Protein AF-0000000078757598 (afdb_homodimer)

Structure (mmCIF, N/CA/C/O backbone):
data_AF-0000000078757598-model_v1
#
loop_
_entity.id
_entity.type
_entity.pdbx_description
1 polymer Metallo-beta-lactamase
#
loop_
_atom_site.group_PDB
_atom_site.id
_atom_site.type_symbol
_atom_site.label_atom_id
_atom_site.label_alt_id
_atom_site.label_comp_id
_atom_site.label_asym_id
_atom_site.label_entity_id
_atom_site.label_seq_id
_atom_site.pdbx_PDB_ins_code
_atom_site.Cartn_x
_atom_site.Cartn_y
_atom_site.Cartn_z
_atom_site.occupancy
_atom_site.B_iso_or_equiv
_atom_site.auth_seq_id
_atom_site.auth_comp_id
_atom_site.auth_asym_id
_atom_site.auth_atom_id
_atom_site.pdbx_PDB_model_num
ATOM 1 N N . MET A 1 1 ? -1.601 -1.605 -14.008 1 91.5 1 MET A N 1
ATOM 2 C CA . MET A 1 1 ? -1.717 -3.043 -14.242 1 91.5 1 MET A CA 1
ATOM 3 C C . MET A 1 1 ? -1.774 -3.352 -15.734 1 91.5 1 MET A C 1
ATOM 5 O O . MET A 1 1 ? -2.324 -2.57 -16.516 1 91.5 1 MET A O 1
ATOM 9 N N . ILE A 1 2 ? -1.164 -4.434 -16.188 1 94.38 2 ILE A N 1
ATOM 10 C CA . ILE A 1 2 ? -1.172 -4.938 -17.547 1 94.38 2 ILE A CA 1
ATOM 11 C C . ILE A 1 2 ? -2.131 -6.121 -17.656 1 94.38 2 ILE A C 1
ATOM 13 O O . ILE A 1 2 ? -2.131 -7.008 -16.812 1 94.38 2 ILE A O 1
ATOM 17 N N . ASP A 1 3 ? -2.949 -6.062 -18.672 1 96.5 3 ASP A N 1
ATOM 18 C CA . ASP A 1 3 ? -3.893 -7.152 -18.891 1 96.5 3 ASP A CA 1
ATOM 19 C C . ASP A 1 3 ? -3.295 -8.211 -19.812 1 96.5 3 ASP A C 1
ATOM 21 O O . ASP A 1 3 ? -2.73 -7.887 -20.859 1 96.5 3 ASP A O 1
ATOM 25 N N . PHE A 1 4 ? -3.346 -9.398 -19.438 1 97.94 4 PHE A N 1
ATOM 26 C CA . PHE A 1 4 ? -2.963 -10.555 -20.234 1 97.94 4 PHE A CA 1
ATOM 27 C C . PHE A 1 4 ? -4.145 -11.5 -20.422 1 97.94 4 PHE A C 1
ATOM 29 O O . PHE A 1 4 ? -4.895 -11.758 -19.484 1 97.94 4 PHE A O 1
ATOM 36 N N . ARG A 1 5 ? -4.289 -12 -21.656 1 98 5 ARG A N 1
ATOM 37 C CA . ARG A 1 5 ? -5.359 -12.953 -21.938 1 98 5 ARG A CA 1
ATOM 38 C C . ARG A 1 5 ? -4.867 -14.07 -22.844 1 98 5 ARG A C 1
ATOM 40 O O . ARG A 1 5 ? -4.109 -13.828 -23.781 1 98 5 ARG A O 1
ATOM 47 N N . HIS A 1 6 ? -5.191 -15.242 -22.531 1 98.06 6 HIS A N 1
ATOM 48 C CA . HIS A 1 6 ? -5.012 -16.438 -23.344 1 98.06 6 HIS A CA 1
ATOM 49 C C . HIS A 1 6 ? -6.07 -17.484 -23.031 1 98.06 6 HIS A C 1
ATOM 51 O O . HIS A 1 6 ? -6.137 -17.984 -21.906 1 98.06 6 HIS A O 1
ATOM 57 N N . LYS A 1 7 ? -6.93 -17.781 -24 1 95.69 7 LYS A N 1
ATOM 58 C CA . LYS A 1 7 ? -8.062 -18.672 -23.781 1 95.69 7 LYS A CA 1
ATOM 59 C C . LYS A 1 7 ? -8.938 -18.188 -22.625 1 95.69 7 LYS A C 1
ATOM 61 O O . LYS A 1 7 ? -9.422 -17.062 -22.641 1 95.69 7 LYS A O 1
ATOM 66 N N . ASP A 1 8 ? -9.18 -18.953 -21.641 1 91.69 8 ASP A N 1
ATOM 67 C CA . ASP A 1 8 ? -10.078 -18.609 -20.547 1 91.69 8 ASP A CA 1
ATOM 68 C C . ASP A 1 8 ? -9.312 -18.016 -19.359 1 91.69 8 ASP A C 1
ATOM 70 O O . ASP A 1 8 ? -9.875 -17.812 -18.281 1 91.69 8 ASP A O 1
ATOM 74 N N . ILE A 1 9 ? -8.062 -17.719 -19.641 1 96.88 9 ILE A N 1
ATOM 75 C CA . ILE A 1 9 ? -7.223 -17.172 -18.578 1 96.88 9 ILE A CA 1
ATOM 76 C C . ILE A 1 9 ? -7.039 -15.672 -18.797 1 96.88 9 ILE A C 1
ATOM 78 O O . ILE A 1 9 ? -6.531 -15.242 -19.828 1 96.88 9 ILE A O 1
ATOM 82 N N . ALA A 1 10 ? -7.602 -14.906 -17.969 1 97.81 10 ALA A N 1
ATOM 83 C CA . ALA A 1 10 ? -7.414 -13.453 -17.938 1 97.81 10 ALA A CA 1
ATOM 84 C C . ALA A 1 10 ? -6.754 -13.016 -16.641 1 97.81 10 ALA A C 1
ATOM 86 O O . ALA A 1 10 ? -7.199 -13.391 -15.547 1 97.81 10 ALA A O 1
ATOM 87 N N . VAL A 1 11 ? -5.684 -12.25 -16.766 1 98.31 11 VAL A N 1
ATOM 88 C CA . VAL A 1 11 ? -4.93 -11.828 -15.586 1 98.31 11 VAL A CA 1
ATOM 89 C C . VAL A 1 11 ? -4.688 -10.32 -15.641 1 98.31 11 VAL A C 1
ATOM 91 O O . VAL A 1 11 ? -4.23 -9.797 -16.656 1 98.31 11 VAL A O 1
ATOM 94 N N . ASN A 1 12 ? -5.09 -9.555 -14.617 1 98.31 12 ASN A N 1
ATOM 95 C CA . ASN A 1 12 ? -4.598 -8.203 -14.375 1 98.31 12 ASN A CA 1
ATOM 96 C C . ASN A 1 12 ? -3.332 -8.211 -13.523 1 98.31 12 ASN A C 1
ATOM 98 O O . ASN A 1 12 ? -3.375 -8.562 -12.344 1 98.31 12 ASN A O 1
ATOM 102 N N . ALA A 1 13 ? -2.266 -7.785 -14.172 1 97.88 13 ALA A N 1
ATOM 103 C CA . ALA A 1 13 ? -0.992 -8.125 -13.539 1 97.88 13 ALA A CA 1
ATOM 104 C C . ALA A 1 13 ? -0.125 -6.883 -13.352 1 97.88 13 ALA A C 1
ATOM 106 O O . ALA A 1 13 ? -0.126 -5.984 -14.195 1 97.88 13 ALA A O 1
ATOM 107 N N . ILE A 1 14 ? 0.548 -6.805 -12.234 1 97.31 14 ILE A N 1
ATOM 108 C CA . ILE A 1 14 ? 1.694 -5.934 -12 1 97.31 14 ILE A CA 1
ATOM 109 C C . ILE A 1 14 ? 2.869 -6.754 -11.477 1 97.31 14 ILE A C 1
ATOM 111 O O . ILE A 1 14 ? 2.742 -7.465 -10.477 1 97.31 14 ILE A O 1
ATOM 115 N N . GLY A 1 15 ? 3.961 -6.781 -12.156 1 97.38 15 GLY A N 1
ATOM 116 C CA . GLY A 1 15 ? 5.16 -7.516 -11.789 1 97.38 15 GLY A CA 1
ATOM 117 C C . GLY A 1 15 ? 6.438 -6.727 -12.023 1 97.38 15 GLY A C 1
ATOM 118 O O . GLY A 1 15 ? 7.164 -6.98 -12.984 1 97.38 15 GLY A O 1
ATOM 119 N N . ARG A 1 16 ? 6.707 -5.793 -11.164 1 95.69 16 ARG A N 1
ATOM 120 C CA . ARG A 1 16 ? 7.918 -4.977 -11.195 1 95.69 16 ARG A CA 1
ATOM 121 C C . ARG A 1 16 ? 8.898 -5.406 -10.109 1 95.69 16 ARG A C 1
ATOM 123 O O . ARG A 1 16 ? 8.609 -5.262 -8.914 1 95.69 16 ARG A O 1
ATOM 130 N N . GLY A 1 17 ? 10.031 -5.84 -10.562 1 96.25 17 GLY A N 1
ATOM 131 C CA . GLY A 1 17 ? 11 -6.375 -9.625 1 96.25 17 GLY A CA 1
ATOM 132 C C . GLY A 1 17 ? 11.359 -5.406 -8.516 1 96.25 17 GLY A C 1
ATOM 133 O O . GLY A 1 17 ? 11.773 -4.273 -8.781 1 96.25 17 GLY A O 1
ATOM 134 N N . GLY A 1 18 ? 11.195 -5.824 -7.309 1 95.38 18 GLY A N 1
ATOM 135 C CA . GLY A 1 18 ? 11.578 -5.043 -6.148 1 95.38 18 GLY A CA 1
ATOM 136 C C . GLY A 1 18 ? 10.633 -3.893 -5.863 1 95.38 18 GLY A C 1
ATOM 137 O O . GLY A 1 18 ? 10.836 -3.131 -4.914 1 95.38 18 GLY A O 1
ATOM 138 N N . ILE A 1 19 ? 9.609 -3.725 -6.621 1 95.81 19 ILE A N 1
ATOM 139 C CA . ILE A 1 19 ? 8.742 -2.561 -6.492 1 95.81 19 ILE A CA 1
ATOM 140 C C . ILE A 1 19 ? 7.328 -3.008 -6.109 1 95.81 19 ILE A C 1
ATOM 142 O O . ILE A 1 19 ? 6.824 -2.648 -5.047 1 95.81 19 ILE A O 1
ATOM 146 N N . GLU A 1 20 ? 6.711 -3.832 -6.969 1 96.75 20 GLU A N 1
ATOM 147 C CA . GLU A 1 20 ? 5.34 -4.246 -6.691 1 96.75 20 GLU A CA 1
ATOM 148 C C . GLU A 1 20 ? 4.949 -5.461 -7.527 1 96.75 20 GLU A C 1
ATOM 150 O O . GLU A 1 20 ? 5.246 -5.52 -8.719 1 96.75 20 GLU A O 1
ATOM 155 N N . THR A 1 21 ? 4.293 -6.434 -6.898 1 98.38 21 THR A N 1
ATOM 156 C CA . THR A 1 21 ? 3.863 -7.656 -7.566 1 98.38 21 THR A CA 1
ATOM 157 C C . THR A 1 21 ? 2.461 -8.055 -7.113 1 98.38 21 THR A C 1
ATOM 159 O O . THR A 1 21 ? 2.209 -8.195 -5.914 1 98.38 21 THR A O 1
ATOM 162 N N . CYS A 1 22 ? 1.559 -8.172 -8.039 1 98.75 22 CYS A N 1
ATOM 163 C CA . CYS A 1 22 ? 0.194 -8.633 -7.809 1 98.75 22 CYS A CA 1
ATOM 164 C C . CYS A 1 22 ? -0.427 -9.164 -9.094 1 98.75 22 CYS A C 1
ATOM 166 O O . CYS A 1 22 ? -0.321 -8.539 -10.148 1 98.75 22 CYS A O 1
ATOM 168 N N . TYR A 1 23 ? -1.013 -10.336 -9.055 1 98.75 23 TYR A N 1
ATOM 169 C CA . TYR A 1 23 ? -1.682 -10.969 -10.188 1 98.75 23 TYR A CA 1
ATOM 170 C C . TYR A 1 23 ? -3.119 -11.336 -9.836 1 98.75 23 TYR A C 1
ATOM 172 O O . TYR A 1 23 ? -3.357 -12.234 -9.023 1 98.75 23 TYR A O 1
ATOM 180 N N . ILE A 1 24 ? -4.055 -10.672 -10.445 1 98.88 24 ILE A N 1
ATOM 181 C CA . ILE A 1 24 ? -5.473 -10.859 -10.156 1 98.88 24 ILE A CA 1
ATOM 182 C C . ILE A 1 24 ? -6.125 -11.688 -11.258 1 98.88 24 ILE A C 1
ATOM 184 O O . ILE A 1 24 ? -5.98 -11.383 -12.438 1 98.88 24 ILE A O 1
ATOM 188 N N . LEU A 1 25 ? -6.762 -12.758 -10.883 1 98.44 25 LEU A N 1
ATOM 189 C CA . LEU A 1 25 ? -7.504 -13.633 -11.781 1 98.44 25 LEU A CA 1
ATOM 190 C C . LEU A 1 25 ? -8.992 -13.594 -11.469 1 98.44 25 LEU A C 1
ATOM 192 O O . LEU A 1 25 ? -9.523 -14.508 -10.836 1 98.44 25 LEU A O 1
ATOM 196 N N . PRO A 1 26 ? -9.648 -12.609 -12.039 1 97.38 26 PRO A N 1
ATOM 197 C CA . PRO A 1 26 ? -11.047 -12.375 -11.656 1 97.38 26 PRO A CA 1
ATOM 198 C C . PRO A 1 26 ? -11.938 -13.586 -11.93 1 97.38 26 PRO A C 1
ATOM 200 O O . PRO A 1 26 ? -12.805 -13.914 -11.109 1 97.38 26 PRO A O 1
ATOM 203 N N . ALA A 1 27 ? -11.75 -14.289 -13.031 1 96.62 27 ALA A N 1
ATOM 204 C CA . ALA A 1 27 ? -12.602 -15.414 -13.406 1 96.62 27 ALA A CA 1
ATOM 205 C C . ALA A 1 27 ? -12.516 -16.531 -12.367 1 96.62 27 ALA A C 1
ATOM 207 O O . ALA A 1 27 ? -13.453 -17.312 -12.211 1 96.62 27 ALA A O 1
ATOM 208 N N . PHE A 1 28 ? -11.422 -16.547 -11.695 1 97.56 28 PHE A N 1
ATOM 209 C CA . PHE A 1 28 ? -11.211 -17.609 -10.719 1 97.56 28 PHE A CA 1
ATOM 210 C C . PHE A 1 28 ? -11.375 -17.094 -9.297 1 97.56 28 PHE A C 1
ATOM 212 O O . PHE A 1 28 ? -11.219 -17.844 -8.336 1 97.56 28 PHE A O 1
ATOM 219 N N . GLN A 1 29 ? -11.594 -15.797 -9.133 1 97.69 29 GLN A N 1
ATOM 220 C CA . GLN A 1 29 ? -11.852 -15.133 -7.863 1 97.69 29 GLN A CA 1
ATOM 221 C C . GLN A 1 29 ? -10.688 -15.32 -6.891 1 97.69 29 GLN A C 1
ATOM 223 O O . GLN A 1 29 ? -10.898 -15.688 -5.73 1 97.69 29 GLN A O 1
ATOM 228 N N . LEU A 1 30 ? -9.492 -15.133 -7.426 1 98.56 30 LEU A N 1
ATOM 229 C CA . LEU A 1 30 ? -8.312 -15.211 -6.578 1 98.56 30 LEU A CA 1
ATOM 230 C C . LEU A 1 30 ? -7.207 -14.297 -7.098 1 98.56 30 LEU A C 1
ATOM 232 O O . LEU A 1 30 ? -7.301 -13.766 -8.211 1 98.56 30 LEU A O 1
ATOM 236 N N . ALA A 1 31 ? -6.238 -14.078 -6.25 1 98.88 31 ALA A N 1
ATOM 237 C CA . ALA A 1 31 ? -5.055 -13.305 -6.625 1 98.88 31 ALA A CA 1
ATOM 238 C C . ALA A 1 31 ? -3.793 -13.914 -6.027 1 98.88 31 ALA A C 1
ATOM 240 O O . ALA A 1 31 ? -3.857 -14.641 -5.031 1 98.88 31 ALA A O 1
ATOM 241 N N . PHE A 1 32 ? -2.719 -13.703 -6.711 1 98.94 32 PHE A N 1
ATOM 242 C CA . PHE A 1 32 ? -1.397 -14.016 -6.18 1 98.94 32 PHE A CA 1
ATOM 243 C C . PHE A 1 32 ? -0.65 -12.75 -5.793 1 98.94 32 PHE A C 1
ATOM 245 O O . PHE A 1 32 ? -0.5 -11.836 -6.609 1 98.94 32 PHE A O 1
ATOM 252 N N . ASP A 1 33 ? -0.213 -12.695 -4.5 1 98.94 33 ASP A N 1
ATOM 253 C CA . ASP A 1 33 ? 0.479 -11.547 -3.914 1 98.94 33 ASP A CA 1
ATOM 254 C C . ASP A 1 33 ? -0.419 -10.312 -3.896 1 98.94 33 ASP A C 1
ATOM 256 O O . ASP A 1 33 ? -1.489 -10.312 -4.512 1 98.94 33 ASP A O 1
ATOM 260 N N . THR A 1 34 ? 0.019 -9.289 -3.129 1 98.75 34 THR A N 1
ATOM 261 C CA . THR A 1 34 ? -0.873 -8.156 -2.914 1 98.75 34 THR A CA 1
ATOM 262 C C . THR A 1 34 ? -0.22 -6.855 -3.383 1 98.75 34 THR A C 1
ATOM 264 O O . THR A 1 34 ? -0.896 -5.836 -3.539 1 98.75 34 THR A O 1
ATOM 267 N N . GLY A 1 35 ? 1.157 -6.926 -3.645 1 97.5 35 GLY A N 1
ATOM 268 C CA . GLY A 1 35 ? 1.828 -5.656 -3.879 1 97.5 35 GLY A CA 1
ATOM 269 C C . GLY A 1 35 ? 1.47 -4.594 -2.857 1 97.5 35 GLY A C 1
ATOM 270 O O . GLY A 1 35 ? 1.582 -4.82 -1.651 1 97.5 35 GLY A O 1
ATOM 271 N N . ARG A 1 36 ? 1.025 -3.395 -3.334 1 96.81 36 ARG A N 1
ATOM 272 C CA . ARG A 1 36 ? 0.536 -2.309 -2.492 1 96.81 36 ARG A CA 1
ATOM 273 C C . ARG A 1 36 ? -0.988 -2.252 -2.504 1 96.81 36 ARG A C 1
ATOM 275 O O . ARG A 1 36 ? -1.575 -1.173 -2.389 1 96.81 36 ARG A O 1
ATOM 282 N N . CYS A 1 37 ? -1.658 -3.395 -2.857 1 97.94 37 CYS A N 1
ATOM 283 C CA . CYS A 1 37 ? -3.104 -3.58 -2.928 1 97.94 37 CYS A CA 1
ATOM 284 C C . CYS A 1 37 ? -3.701 -2.768 -4.07 1 97.94 37 CYS A C 1
ATOM 286 O O . CYS A 1 37 ? -4.48 -1.841 -3.838 1 97.94 37 CYS A O 1
ATOM 288 N N . PRO A 1 38 ? -3.328 -3.125 -5.301 1 95.81 38 PRO A N 1
ATOM 289 C CA . PRO A 1 38 ? -3.934 -2.41 -6.426 1 95.81 38 PRO A CA 1
ATOM 290 C C . PRO A 1 38 ? -5.457 -2.535 -6.453 1 95.81 38 PRO A C 1
ATOM 292 O O . PRO A 1 38 ? -6.023 -3.369 -5.746 1 95.81 38 PRO A O 1
ATOM 295 N N . ASP A 1 39 ? -6.039 -1.675 -7.281 1 88.62 39 ASP A N 1
ATOM 296 C CA . ASP A 1 39 ? -7.492 -1.689 -7.414 1 88.62 39 ASP A CA 1
ATOM 297 C C . ASP A 1 39 ? -7.988 -3.049 -7.902 1 88.62 39 ASP A C 1
ATOM 299 O O . ASP A 1 39 ? -7.352 -3.678 -8.75 1 88.62 39 ASP A O 1
ATOM 303 N N . GLY A 1 40 ? -8.961 -3.576 -7.555 1 94.62 40 GLY A N 1
ATOM 304 C CA . GLY A 1 40 ? -9.547 -4.844 -7.969 1 94.62 40 GLY A CA 1
ATOM 305 C C . GLY A 1 40 ? -9.227 -5.98 -7.02 1 94.62 40 GLY A C 1
ATOM 306 O O . GLY A 1 40 ? -9.922 -7.004 -7.012 1 94.62 40 GLY A O 1
ATOM 307 N N . LEU A 1 41 ? -8.102 -5.801 -6.305 1 98.19 41 LEU A N 1
ATOM 308 C CA . LEU A 1 41 ? -7.707 -6.867 -5.391 1 98.19 41 LEU A CA 1
ATOM 309 C C . LEU A 1 41 ? -8.742 -7.051 -4.285 1 98.19 41 LEU A C 1
ATOM 311 O O . LEU A 1 41 ? -9.008 -8.18 -3.863 1 98.19 41 LEU A O 1
ATOM 315 N N . ILE A 1 42 ? -9.297 -5.969 -3.824 1 97.75 42 ILE A N 1
ATOM 316 C CA . ILE A 1 42 ? -10.203 -5.98 -2.678 1 97.75 42 ILE A CA 1
ATOM 317 C C . ILE A 1 42 ? -11.383 -6.91 -2.961 1 97.75 42 ILE A C 1
ATOM 319 O O . ILE A 1 42 ? -11.922 -7.531 -2.043 1 97.75 42 ILE A O 1
ATOM 323 N N . ASP A 1 43 ? -11.711 -7.082 -4.199 1 97.38 43 ASP A N 1
ATOM 324 C CA . ASP A 1 43 ? -12.875 -7.867 -4.586 1 97.38 43 ASP A CA 1
ATOM 325 C C . ASP A 1 43 ? -12.562 -9.359 -4.59 1 97.38 43 ASP A C 1
ATOM 327 O O . ASP A 1 43 ? -13.461 -10.195 -4.668 1 97.38 43 ASP A O 1
ATOM 331 N N . MET A 1 44 ? -11.336 -9.719 -4.586 1 98.5 44 MET A N 1
ATOM 332 C CA . MET A 1 44 ? -10.938 -11.125 -4.617 1 98.5 44 MET A CA 1
ATOM 333 C C . MET A 1 44 ? -11.078 -11.758 -3.236 1 98.5 44 MET A C 1
ATOM 335 O O . MET A 1 44 ? -10.469 -11.289 -2.27 1 98.5 44 MET A O 1
ATOM 339 N N . PRO A 1 45 ? -11.805 -12.812 -3.102 1 98.31 45 PRO A N 1
ATOM 340 C CA . PRO A 1 45 ? -12.008 -13.422 -1.782 1 98.31 45 PRO A CA 1
ATOM 341 C C . PRO A 1 45 ? -10.812 -14.258 -1.332 1 98.31 45 PRO A C 1
ATOM 343 O O . PRO A 1 45 ? -10.719 -14.633 -0.158 1 98.31 45 PRO A O 1
ATOM 346 N N . ARG A 1 46 ? -9.836 -14.633 -2.293 1 98.69 46 ARG A N 1
ATOM 347 C CA . ARG A 1 46 ? -8.688 -15.477 -1.969 1 98.69 46 ARG A CA 1
ATOM 348 C C . ARG A 1 46 ? -7.387 -14.844 -2.459 1 98.69 46 ARG A C 1
ATOM 350 O O . ARG A 1 46 ? -7.305 -14.391 -3.604 1 98.69 46 ARG A O 1
ATOM 357 N N . VAL A 1 47 ? -6.477 -14.828 -1.558 1 98.94 47 VAL A N 1
ATOM 358 C CA . VAL A 1 47 ? -5.148 -14.336 -1.916 1 98.94 47 VAL A CA 1
ATOM 359 C C . VAL A 1 47 ? -4.094 -15.367 -1.519 1 98.94 47 VAL A C 1
ATOM 361 O O . VAL A 1 47 ? -4.102 -15.875 -0.394 1 98.94 47 VAL A O 1
ATOM 364 N N . PHE A 1 48 ? -3.236 -15.719 -2.445 1 98.94 48 PHE A N 1
ATOM 365 C CA . PHE A 1 48 ? -2.104 -16.609 -2.215 1 98.94 48 PHE A CA 1
ATOM 366 C C . PHE A 1 48 ? -0.791 -15.836 -2.27 1 98.94 48 PHE A C 1
ATOM 368 O O . PHE A 1 48 ? -0.369 -15.391 -3.34 1 98.94 48 PHE A O 1
ATOM 375 N N . LEU A 1 49 ? -0.123 -15.695 -1.151 1 98.94 49 LEU A N 1
ATOM 376 C CA . LEU A 1 49 ? 1.156 -15 -1.079 1 98.94 49 LEU A CA 1
ATOM 377 C C . LEU A 1 49 ? 2.305 -15.938 -1.441 1 98.94 49 LEU A C 1
ATOM 379 O O . LEU A 1 49 ? 2.391 -17.047 -0.924 1 98.94 49 LEU A O 1
ATOM 383 N N . THR A 1 50 ? 3.139 -15.461 -2.318 1 98.94 50 THR A N 1
ATOM 384 C CA . THR A 1 50 ? 4.32 -16.25 -2.643 1 98.94 50 THR A CA 1
ATOM 385 C C . THR A 1 50 ? 5.34 -16.203 -1.51 1 98.94 50 THR A C 1
ATOM 387 O O . THR A 1 50 ? 5.895 -17.219 -1.114 1 98.94 50 THR A O 1
ATOM 390 N N . HIS A 1 51 ? 5.645 -15.031 -1.049 1 98.81 51 HIS A N 1
ATOM 391 C CA . HIS A 1 51 ? 6.562 -14.836 0.07 1 98.81 51 HIS A CA 1
ATOM 392 C C . HIS A 1 51 ? 6.348 -13.477 0.729 1 98.81 51 HIS A C 1
ATOM 394 O O . HIS A 1 51 ? 5.465 -12.719 0.326 1 98.81 51 HIS A O 1
ATOM 400 N N . GLY A 1 52 ? 7.16 -13.219 1.752 1 98.5 52 GLY A N 1
ATOM 401 C CA . GLY A 1 52 ? 6.805 -12.133 2.65 1 98.5 52 GLY A CA 1
ATOM 402 C C . GLY A 1 52 ? 7.539 -10.836 2.336 1 98.5 52 GLY A C 1
ATOM 403 O O . GLY A 1 52 ? 7.484 -9.883 3.115 1 98.5 52 GLY A O 1
ATOM 404 N N . HIS A 1 53 ? 8.328 -10.719 1.237 1 98.56 53 HIS A N 1
ATOM 405 C CA . HIS A 1 53 ? 8.867 -9.414 0.877 1 98.56 53 HIS A CA 1
ATOM 406 C C . HIS A 1 53 ? 7.758 -8.414 0.601 1 98.56 53 HIS A C 1
ATOM 408 O O . HIS A 1 53 ? 6.73 -8.758 0.011 1 98.56 53 HIS A O 1
ATOM 414 N N . LEU A 1 54 ? 7.996 -7.191 0.909 1 98.38 54 LEU A N 1
ATOM 415 C CA . LEU A 1 54 ? 6.91 -6.223 0.982 1 98.38 54 LEU A CA 1
ATOM 416 C C . LEU A 1 54 ? 6.48 -5.781 -0.413 1 98.38 54 LEU A C 1
ATOM 418 O O . LEU A 1 54 ? 5.367 -5.281 -0.596 1 98.38 54 LEU A O 1
ATOM 422 N N . ASP A 1 55 ? 7.352 -5.918 -1.435 1 97.5 55 ASP A N 1
ATOM 423 C CA . ASP A 1 55 ? 6.871 -5.66 -2.789 1 97.5 55 ASP A CA 1
ATOM 424 C C . ASP A 1 55 ? 5.875 -6.727 -3.23 1 97.5 55 ASP A C 1
ATOM 426 O O . ASP A 1 55 ? 5.227 -6.59 -4.27 1 97.5 55 ASP A O 1
ATOM 430 N N . HIS A 1 56 ? 5.641 -7.762 -2.469 1 98.69 56 HIS A N 1
ATOM 431 C CA . HIS A 1 56 ? 4.664 -8.812 -2.73 1 98.69 56 HIS A CA 1
ATOM 432 C C . HIS A 1 56 ? 3.533 -8.781 -1.71 1 98.69 56 HIS A C 1
ATOM 434 O O . HIS A 1 56 ? 2.422 -9.234 -1.994 1 98.69 56 HIS A O 1
ATOM 440 N N . SER A 1 57 ? 3.742 -8.266 -0.514 1 98.69 57 SER A N 1
ATOM 441 C CA . SER A 1 57 ? 2.801 -8.555 0.563 1 98.69 57 SER A CA 1
ATOM 442 C C . SER A 1 57 ? 2.381 -7.285 1.289 1 98.69 57 SER A C 1
ATOM 444 O O . SER A 1 57 ? 1.529 -7.324 2.18 1 98.69 57 SER A O 1
ATOM 446 N N . ALA A 1 58 ? 2.875 -6.137 0.948 1 98.19 58 ALA A N 1
ATOM 447 C CA . ALA A 1 58 ? 2.686 -4.902 1.707 1 98.19 58 ALA A CA 1
ATOM 448 C C . ALA A 1 58 ? 1.21 -4.52 1.771 1 98.19 58 ALA A C 1
ATOM 450 O O . ALA A 1 58 ? 0.766 -3.895 2.738 1 98.19 58 ALA A O 1
ATOM 451 N N . GLY A 1 59 ? 0.48 -4.836 0.782 1 98.62 59 GLY A N 1
ATOM 452 C CA . GLY A 1 59 ? -0.911 -4.422 0.681 1 98.62 59 GLY A CA 1
ATOM 453 C C . GLY A 1 59 ? -1.849 -5.273 1.516 1 98.62 59 GLY A C 1
ATOM 454 O O . GLY A 1 59 ? -3.039 -4.969 1.626 1 98.62 59 GLY A O 1
ATOM 455 N N . LEU A 1 60 ? -1.381 -6.316 2.16 1 98.75 60 LEU A N 1
ATOM 456 C CA . LEU A 1 60 ? -2.221 -7.34 2.779 1 98.75 60 LEU A CA 1
ATOM 457 C C . LEU A 1 60 ? -3.061 -6.742 3.904 1 98.75 60 LEU A C 1
ATOM 459 O O . LEU A 1 60 ? -4.281 -6.918 3.934 1 98.75 60 LEU A O 1
ATOM 463 N N . PRO A 1 61 ? -2.441 -5.953 4.879 1 98.62 61 PRO A N 1
ATOM 464 C CA . PRO A 1 61 ? -3.266 -5.395 5.953 1 98.62 61 PRO A CA 1
ATOM 465 C C . PRO A 1 61 ? -4.359 -4.461 5.434 1 98.62 61 PRO A C 1
ATOM 467 O O . PRO A 1 61 ? -5.5 -4.523 5.902 1 98.62 61 PRO A O 1
ATOM 470 N N . TYR A 1 62 ? -3.986 -3.592 4.496 1 98.56 62 TYR A N 1
ATOM 471 C CA . TYR A 1 62 ? -4.949 -2.67 3.908 1 98.56 62 TYR A CA 1
ATOM 472 C C . TYR A 1 62 ? -6.094 -3.428 3.244 1 98.56 62 TYR A C 1
ATOM 474 O O . TYR A 1 62 ? -7.266 -3.09 3.438 1 98.56 62 TYR A O 1
ATOM 482 N N . TYR A 1 63 ? -5.727 -4.492 2.467 1 98.75 63 TYR A N 1
ATOM 483 C CA . TYR A 1 63 ? -6.684 -5.336 1.763 1 98.75 63 TYR A CA 1
ATOM 484 C C . TYR A 1 63 ? -7.723 -5.906 2.725 1 98.75 63 TYR A C 1
ATOM 486 O O . TYR A 1 63 ? -8.93 -5.758 2.504 1 98.75 63 TYR A O 1
ATOM 494 N N . ILE A 1 64 ? -7.32 -6.508 3.787 1 98.25 64 ILE A N 1
ATOM 495 C CA . ILE A 1 64 ? -8.203 -7.156 4.75 1 98.25 64 ILE A CA 1
ATOM 496 C C . ILE A 1 64 ? -9.055 -6.105 5.457 1 98.25 64 ILE A C 1
ATOM 498 O O . ILE A 1 64 ? -10.266 -6.289 5.625 1 98.25 64 ILE A O 1
ATOM 502 N N . SER A 1 65 ? -8.422 -5.043 5.871 1 97.06 65 SER A N 1
ATOM 503 C CA . SER A 1 65 ? -9.125 -3.951 6.539 1 97.06 65 SER A CA 1
ATOM 504 C C . SER A 1 65 ? -10.227 -3.381 5.652 1 97.06 65 SER A C 1
ATOM 506 O O . SER A 1 65 ? -11.352 -3.188 6.105 1 97.06 65 SER A O 1
ATOM 508 N N . GLN A 1 66 ? -9.875 -3.135 4.395 1 96.81 66 GLN A N 1
ATOM 509 C CA . GLN A 1 66 ? -10.836 -2.551 3.457 1 96.81 66 GLN A CA 1
ATOM 510 C C . GLN A 1 66 ? -12.023 -3.475 3.242 1 96.81 66 GLN A C 1
ATOM 512 O O . GLN A 1 66 ? -13.164 -3.014 3.133 1 96.81 66 GLN A O 1
ATOM 517 N N . ARG A 1 67 ? -11.797 -4.758 3.115 1 97.06 67 ARG A N 1
ATOM 518 C CA . ARG A 1 67 ? -12.898 -5.703 2.957 1 97.06 67 ARG A CA 1
ATOM 519 C C . ARG A 1 67 ? -13.844 -5.652 4.152 1 97.06 67 ARG A C 1
ATOM 521 O O . ARG A 1 67 ? -15.062 -5.664 3.988 1 97.06 67 ARG A O 1
ATOM 528 N N . SER A 1 68 ? -13.227 -5.598 5.32 1 95.19 68 SER A N 1
ATOM 529 C CA . SER A 1 68 ? -14.039 -5.508 6.527 1 95.19 68 SER A CA 1
ATOM 530 C C . SER A 1 68 ? -14.852 -4.215 6.555 1 95.19 68 SER A C 1
ATOM 532 O O . SER A 1 68 ? -16.047 -4.23 6.836 1 95.19 68 SER A O 1
ATOM 534 N N . LEU A 1 69 ? -14.234 -3.09 6.266 1 91.81 69 LEU A N 1
ATOM 535 C CA . LEU A 1 69 ? -14.883 -1.785 6.262 1 91.81 69 LEU A CA 1
ATOM 536 C C . LEU A 1 69 ? -16.062 -1.769 5.285 1 91.81 69 LEU A C 1
ATOM 538 O O . LEU A 1 69 ? -17.062 -1.099 5.527 1 91.81 69 LEU A O 1
ATOM 542 N N . ARG A 1 70 ? -15.891 -2.539 4.25 1 92.88 70 ARG A N 1
ATOM 543 C CA . ARG A 1 70 ? -16.922 -2.586 3.217 1 92.88 70 ARG A CA 1
ATOM 544 C C . ARG A 1 70 ? -17.922 -3.703 3.494 1 92.88 70 ARG A C 1
ATOM 546 O O . ARG A 1 70 ? -18.797 -3.982 2.666 1 92.88 70 ARG A O 1
ATOM 553 N N . HIS A 1 71 ? -17.766 -4.453 4.559 1 94.88 71 HIS A N 1
ATOM 554 C CA . HIS A 1 71 ? -18.656 -5.52 5.012 1 94.88 71 HIS A CA 1
ATOM 555 C C . HIS A 1 71 ? -18.672 -6.676 4.02 1 94.88 71 HIS A C 1
ATOM 557 O O . HIS A 1 71 ? -19.719 -7.289 3.789 1 94.88 71 HIS A O 1
ATOM 563 N N . LEU A 1 72 ? -17.562 -6.871 3.363 1 96.62 72 LEU A N 1
ATOM 564 C CA . LEU A 1 72 ? -17.391 -8.062 2.541 1 96.62 72 LEU A CA 1
ATOM 565 C C . LEU A 1 72 ? -17.078 -9.281 3.406 1 96.62 72 LEU A C 1
ATOM 567 O O . LEU A 1 72 ? -16.625 -9.141 4.543 1 96.62 72 LEU A O 1
ATOM 571 N N . PRO A 1 73 ? -17.344 -10.445 2.891 1 97.38 73 PRO A N 1
ATOM 572 C CA . PRO A 1 73 ? -16.984 -11.641 3.652 1 97.38 73 PRO A CA 1
ATOM 573 C C . PRO A 1 73 ? -15.484 -11.711 3.951 1 97.38 73 PRO A C 1
ATOM 575 O O . PRO A 1 73 ? -14.664 -11.258 3.145 1 97.38 73 PRO A O 1
ATOM 578 N N . PRO A 1 74 ? -15.141 -12.297 5.074 1 97.69 74 PRO A N 1
ATOM 579 C CA . PRO A 1 74 ? -13.719 -12.445 5.395 1 97.69 74 PRO A CA 1
ATOM 580 C C . PRO A 1 74 ? -12.945 -13.18 4.305 1 97.69 74 PRO A C 1
ATOM 582 O O . PRO A 1 74 ? -13.414 -14.188 3.777 1 97.69 74 PRO A O 1
ATOM 585 N N . PRO A 1 75 ? -11.852 -12.648 3.941 1 98.31 75 PRO A N 1
ATOM 586 C CA . PRO A 1 75 ? -11.055 -13.312 2.908 1 98.31 75 PRO A CA 1
ATOM 587 C C . PRO A 1 75 ? -10.281 -14.523 3.441 1 98.31 75 PRO A C 1
ATOM 589 O O . PRO A 1 75 ? -10.086 -14.648 4.652 1 98.31 75 PRO A O 1
ATOM 592 N N . GLU A 1 76 ? -9.883 -15.406 2.531 1 98.75 76 GLU A N 1
ATOM 593 C CA . GLU A 1 76 ? -8.914 -16.469 2.781 1 98.75 76 GLU A CA 1
ATOM 594 C C . GLU A 1 76 ? -7.52 -16.078 2.293 1 98.75 76 GLU A C 1
ATOM 596 O O . GLU A 1 76 ? -7.332 -15.789 1.11 1 98.75 76 GLU A O 1
ATOM 601 N N . ILE A 1 77 ? -6.641 -16.062 3.23 1 98.88 77 ILE A N 1
ATOM 602 C CA . ILE A 1 77 ? -5.258 -15.75 2.898 1 98.88 77 ILE A CA 1
ATOM 603 C C . ILE A 1 77 ? -4.395 -17 3.049 1 98.88 77 ILE A C 1
ATOM 605 O O . ILE A 1 77 ? -4.391 -17.641 4.105 1 98.88 77 ILE A O 1
ATOM 609 N N . TYR A 1 78 ? -3.736 -17.312 2.006 1 98.94 78 TYR A N 1
ATOM 610 C CA . TYR A 1 78 ? -2.787 -18.422 2.012 1 98.94 78 TYR A CA 1
ATOM 611 C C . TYR A 1 78 ? -1.358 -17.922 1.85 1 98.94 78 TYR A C 1
ATOM 613 O O . TYR A 1 78 ? -1.103 -17 1.066 1 98.94 78 TYR A O 1
ATOM 621 N N . CYS A 1 79 ? -0.452 -18.453 2.588 1 98.94 79 CYS A N 1
ATOM 622 C CA . CYS A 1 79 ? 0.941 -18.016 2.574 1 98.94 79 CYS A CA 1
ATOM 623 C C . CYS A 1 79 ? 1.869 -19.156 2.979 1 98.94 79 CYS A C 1
ATOM 625 O O . CYS A 1 79 ? 1.407 -20.234 3.359 1 98.94 79 CYS A O 1
ATOM 627 N N . PRO A 1 80 ? 3.217 -19.016 2.725 1 98.88 80 PRO A N 1
ATOM 628 C CA . PRO A 1 80 ? 4.117 -20.031 3.258 1 98.88 80 PRO A CA 1
ATOM 629 C C . PRO A 1 80 ? 3.902 -20.297 4.746 1 98.88 80 PRO A C 1
ATOM 631 O O . PRO A 1 80 ? 3.732 -19.344 5.523 1 98.88 80 PRO A O 1
ATOM 634 N N . ALA A 1 81 ? 3.906 -21.516 5.105 1 98.75 81 ALA A N 1
ATOM 635 C CA . ALA A 1 81 ? 3.594 -21.906 6.477 1 98.75 81 ALA A CA 1
ATOM 636 C C . ALA A 1 81 ? 4.496 -21.188 7.477 1 98.75 81 ALA A C 1
ATOM 638 O O . ALA A 1 81 ? 4.066 -20.844 8.578 1 98.75 81 ALA A O 1
ATOM 639 N N . GLU A 1 82 ? 5.688 -20.859 7.109 1 98.38 82 GLU A N 1
ATOM 640 C CA . GLU A 1 82 ? 6.73 -20.328 7.98 1 98.38 82 GLU A CA 1
ATOM 641 C C . GLU A 1 82 ? 6.402 -18.906 8.422 1 98.38 82 GLU A C 1
ATOM 643 O O . GLU A 1 82 ? 6.941 -18.406 9.414 1 98.38 82 GLU A O 1
ATOM 648 N N . ILE A 1 83 ? 5.453 -18.203 7.727 1 98.56 83 ILE A N 1
ATOM 649 C CA . ILE A 1 83 ? 5.289 -16.781 8.055 1 98.56 83 ILE A CA 1
ATOM 650 C C . ILE A 1 83 ? 3.887 -16.547 8.609 1 98.56 83 ILE A C 1
ATOM 652 O O . ILE A 1 83 ? 3.5 -15.406 8.867 1 98.56 83 ILE A O 1
ATOM 656 N N . VAL A 1 84 ? 3.184 -17.625 8.867 1 98.75 84 VAL A N 1
ATOM 657 C CA . VAL A 1 84 ? 1.815 -17.5 9.359 1 98.75 84 VAL A CA 1
ATOM 658 C C . VAL A 1 84 ? 1.815 -16.766 10.703 1 98.75 84 VAL A C 1
ATOM 660 O O . VAL A 1 84 ? 1.057 -15.82 10.898 1 98.75 84 VAL A O 1
ATOM 663 N N . ALA A 1 85 ? 2.648 -17.188 11.586 1 98.69 85 ALA A N 1
ATOM 664 C CA . ALA A 1 85 ? 2.627 -16.656 12.953 1 98.69 85 ALA A CA 1
ATOM 665 C C . ALA A 1 85 ? 2.947 -15.172 12.969 1 98.69 85 ALA A C 1
ATOM 667 O O . ALA A 1 85 ? 2.174 -14.375 13.508 1 98.69 85 ALA A O 1
ATOM 668 N N . PRO A 1 86 ? 4.059 -14.766 12.359 1 98.62 86 PRO A N 1
ATOM 669 C CA . PRO A 1 86 ? 4.332 -13.328 12.383 1 98.62 86 PRO A CA 1
ATOM 670 C C . PRO A 1 86 ? 3.281 -12.516 11.633 1 98.62 86 PRO A C 1
ATOM 672 O O . PRO A 1 86 ? 2.971 -11.391 12.023 1 98.62 86 PRO A O 1
ATOM 675 N N . LEU A 1 87 ? 2.74 -13.039 10.562 1 98.62 87 LEU A N 1
ATOM 676 C CA . LEU A 1 87 ? 1.694 -12.336 9.836 1 98.62 87 LEU A CA 1
ATOM 677 C C . LEU A 1 87 ? 0.454 -12.148 10.703 1 98.62 87 LEU A C 1
ATOM 679 O O . LEU A 1 87 ? -0.166 -11.086 10.695 1 98.62 87 LEU A O 1
ATOM 683 N N . ARG A 1 88 ? 0.085 -13.18 11.383 1 98.44 88 ARG A N 1
ATOM 684 C CA . ARG A 1 88 ? -1.057 -13.102 12.289 1 98.44 88 ARG A CA 1
ATOM 685 C C . ARG A 1 88 ? -0.848 -12.008 13.336 1 98.44 88 ARG A C 1
ATOM 687 O O . ARG A 1 88 ? -1.774 -11.258 13.648 1 98.44 88 ARG A O 1
ATOM 694 N N . GLU A 1 89 ? 0.32 -11.961 13.898 1 98.69 89 GLU A N 1
ATOM 695 C CA . GLU A 1 89 ? 0.634 -10.945 14.898 1 98.69 89 GLU A CA 1
ATOM 696 C C . GLU A 1 89 ? 0.576 -9.539 14.305 1 98.69 89 GLU A C 1
ATOM 698 O O . GLU A 1 89 ? 0.052 -8.617 14.93 1 98.69 89 GLU A O 1
ATOM 703 N N . ILE A 1 90 ? 1.105 -9.367 13.133 1 98.62 90 ILE A N 1
ATOM 704 C CA . ILE A 1 90 ? 1.058 -8.086 12.445 1 98.62 90 ILE A CA 1
ATOM 705 C C . ILE A 1 90 ? -0.394 -7.641 12.281 1 98.62 90 ILE A C 1
ATOM 707 O O . ILE A 1 90 ? -0.739 -6.496 12.594 1 98.62 90 ILE A O 1
ATOM 711 N N . LEU A 1 91 ? -1.224 -8.539 11.797 1 98.38 91 LEU A N 1
ATOM 712 C CA . LEU A 1 91 ? -2.627 -8.219 11.57 1 98.38 91 LEU A CA 1
ATOM 713 C C . LEU A 1 91 ? -3.326 -7.871 12.883 1 98.38 91 LEU A C 1
ATOM 715 O O . LEU A 1 91 ? -4.145 -6.953 12.93 1 98.38 91 LEU A O 1
ATOM 719 N N . HIS A 1 92 ? -2.984 -8.586 13.898 1 98.25 92 HIS A N 1
ATOM 720 C CA . HIS A 1 92 ? -3.551 -8.305 15.211 1 98.25 92 HIS A CA 1
ATOM 721 C C . HIS A 1 92 ? -3.168 -6.91 15.688 1 98.25 92 HIS A C 1
ATOM 723 O O . HIS A 1 92 ? -4.008 -6.176 16.219 1 98.25 92 HIS A O 1
ATOM 729 N N . LEU A 1 93 ? -1.955 -6.578 15.547 1 98.62 93 LEU A N 1
ATOM 730 C CA . LEU A 1 93 ? -1.465 -5.27 15.969 1 98.62 93 LEU A CA 1
ATOM 731 C C . LEU A 1 93 ? -2.137 -4.152 15.18 1 98.62 93 LEU A C 1
ATOM 733 O O . LEU A 1 93 ? -2.486 -3.113 15.742 1 98.62 93 LEU A O 1
ATOM 737 N N . TRP A 1 94 ? -2.332 -4.348 13.891 1 98.44 94 TRP A N 1
ATOM 738 C CA . TRP A 1 94 ? -3.049 -3.357 13.094 1 98.44 94 TRP A CA 1
ATOM 739 C C . TRP A 1 94 ? -4.488 -3.209 13.578 1 98.44 94 TRP A C 1
ATOM 741 O O . TRP A 1 94 ? -5.02 -2.098 13.625 1 98.44 94 TRP A O 1
ATOM 751 N N . GLN A 1 95 ? -5.133 -4.352 13.875 1 97.75 95 GLN A N 1
ATOM 752 C CA . GLN A 1 95 ? -6.488 -4.301 14.414 1 97.75 95 GLN A CA 1
ATOM 753 C C . GLN A 1 95 ? -6.543 -3.445 15.672 1 97.75 95 GLN A C 1
ATOM 755 O O . GLN A 1 95 ? -7.473 -2.658 15.852 1 97.75 95 GLN A O 1
ATOM 760 N N . LYS A 1 96 ? -5.555 -3.611 16.469 1 97.56 96 LYS A N 1
ATOM 761 C CA . LYS A 1 96 ? -5.477 -2.83 17.703 1 97.56 96 LYS A CA 1
ATOM 762 C C . LYS A 1 96 ? -5.309 -1.344 17.391 1 97.56 96 LYS A C 1
ATOM 764 O O . LYS A 1 96 ? -5.98 -0.503 18 1 97.56 96 LYS A O 1
ATOM 769 N N . ILE A 1 97 ? -4.453 -1.021 16.484 1 98 97 ILE A N 1
ATOM 770 C CA . ILE A 1 97 ? -4.164 0.359 16.109 1 98 97 ILE A CA 1
ATOM 771 C C . ILE A 1 97 ? -5.406 0.999 15.492 1 98 97 ILE A C 1
ATOM 773 O O . ILE A 1 97 ? -5.73 2.15 15.789 1 98 97 ILE A O 1
ATOM 777 N N . GLU A 1 98 ? -6.109 0.249 14.68 1 97.31 98 GLU A N 1
ATOM 778 C CA . GLU A 1 98 ? -7.27 0.776 13.969 1 97.31 98 GLU A CA 1
ATOM 779 C C . GLU A 1 98 ? -8.5 0.812 14.867 1 97.31 98 GLU A C 1
ATOM 781 O O . GLU A 1 98 ? -9.453 1.552 14.602 1 97.31 98 GLU A O 1
ATOM 786 N N . GLY A 1 99 ? -8.555 -0.059 15.898 1 95.5 99 GLY A N 1
ATOM 787 C CA . GLY A 1 99 ? -9.648 -0.046 16.859 1 95.5 99 GLY A CA 1
ATOM 788 C C . GLY A 1 99 ? -10.844 -0.863 16.406 1 95.5 99 GLY A C 1
ATOM 789 O O . GLY A 1 99 ? -11.977 -0.584 16.797 1 95.5 99 GLY A O 1
ATOM 790 N N . PHE A 1 100 ? -10.672 -1.769 15.383 1 93.56 100 PHE A N 1
ATOM 791 C CA . PHE A 1 100 ? -11.75 -2.66 14.992 1 93.56 100 PHE A CA 1
ATOM 792 C C . PHE A 1 100 ? -11.203 -3.975 14.453 1 93.56 100 PHE A C 1
ATOM 794 O O . PHE A 1 100 ? -10.039 -4.051 14.047 1 93.56 100 PHE A O 1
ATOM 801 N N . GLU A 1 101 ? -12.062 -4.965 14.508 1 91.56 101 GLU A N 1
ATOM 802 C CA . GLU A 1 101 ? -11.68 -6.293 14.039 1 91.56 101 GLU A CA 1
ATOM 803 C C . GLU A 1 101 ? -12.008 -6.48 12.562 1 91.56 101 GLU A C 1
ATOM 805 O O . GLU A 1 101 ? -13.008 -5.938 12.07 1 91.56 101 GLU A O 1
ATOM 810 N N . TYR A 1 102 ? -11.219 -7.082 11.914 1 90.94 102 TYR A N 1
ATOM 811 C CA . TYR A 1 102 ? -11.508 -7.527 10.555 1 90.94 102 TYR A CA 1
ATOM 812 C C . TYR A 1 102 ? -11.094 -8.977 10.359 1 90.94 102 TYR A C 1
ATOM 814 O O . TYR A 1 102 ? -9.961 -9.258 9.945 1 90.94 102 TYR A O 1
ATOM 822 N N . PRO A 1 103 ? -12.008 -9.898 10.438 1 94.69 103 PRO A N 1
ATOM 823 C CA . PRO A 1 103 ? -11.812 -11.352 10.352 1 94.69 103 PRO A CA 1
ATOM 824 C C . PRO A 1 103 ? -11.125 -11.773 9.055 1 94.69 103 PRO A C 1
ATOM 826 O O . PRO A 1 103 ? -11.383 -11.195 8 1 94.69 103 PRO A O 1
ATOM 829 N N . VAL A 1 104 ? -10.242 -12.75 9.172 1 97.5 104 VAL A N 1
ATOM 830 C CA . VAL A 1 104 ? -9.492 -13.312 8.055 1 97.5 104 VAL A CA 1
ATOM 831 C C . VAL A 1 104 ? -9.18 -14.781 8.328 1 97.5 104 VAL A C 1
ATOM 833 O O . VAL A 1 104 ? -8.914 -15.156 9.477 1 97.5 104 VAL A O 1
ATOM 836 N N . ALA A 1 105 ? -9.359 -15.633 7.367 1 98.25 105 ALA A N 1
ATOM 837 C CA . ALA A 1 105 ? -8.852 -17 7.434 1 98.25 105 ALA A CA 1
ATOM 838 C C . ALA A 1 105 ? -7.422 -17.078 6.898 1 98.25 105 ALA A C 1
ATOM 840 O O . ALA A 1 105 ? -7.207 -17.047 5.684 1 98.25 105 ALA A O 1
ATOM 841 N N . LEU A 1 106 ? -6.48 -17.141 7.762 1 98.62 106 LEU A N 1
ATOM 842 C CA . LEU A 1 106 ? -5.066 -17.234 7.422 1 98.62 106 LEU A CA 1
ATOM 843 C C . LEU A 1 106 ? -4.555 -18.656 7.551 1 98.62 106 LEU A C 1
ATOM 845 O O . LEU A 1 106 ? -4.613 -19.25 8.633 1 98.62 106 LEU A O 1
ATOM 849 N N . LYS A 1 107 ? -4.078 -19.188 6.461 1 98.69 107 LYS A N 1
ATOM 850 C CA . LYS A 1 107 ? -3.637 -20.578 6.441 1 98.69 107 LYS A CA 1
ATOM 851 C C . LYS A 1 107 ? -2.258 -20.719 5.801 1 98.69 107 LYS A C 1
ATOM 853 O O . LYS A 1 107 ? -1.998 -20.125 4.75 1 98.69 107 LYS A O 1
ATOM 858 N N . GLY A 1 108 ? -1.413 -21.469 6.422 1 98.88 108 GLY A N 1
ATOM 859 C CA . GLY A 1 108 ? -0.097 -21.781 5.887 1 98.88 108 GLY A CA 1
ATOM 860 C C . GLY A 1 108 ? -0.107 -22.953 4.934 1 98.88 108 GLY A C 1
ATOM 861 O O . GLY A 1 108 ? -0.833 -23.922 5.148 1 98.88 108 GLY A O 1
ATOM 862 N N . LEU A 1 109 ? 0.718 -22.859 3.914 1 98.88 109 LEU A N 1
ATOM 863 C CA . LEU A 1 109 ? 0.792 -23.938 2.934 1 98.88 109 LEU A CA 1
ATOM 864 C C . LEU A 1 109 ? 2.209 -24.484 2.844 1 98.88 109 LEU A C 1
ATOM 866 O O . LEU A 1 109 ? 3.182 -23.734 2.908 1 98.88 109 LEU A O 1
ATOM 870 N N . SER A 1 110 ? 2.316 -25.734 2.719 1 98.69 110 SER A N 1
ATOM 871 C CA . SER A 1 110 ? 3.529 -26.438 2.322 1 98.69 110 SER A CA 1
ATOM 872 C C . SER A 1 110 ? 3.457 -26.891 0.869 1 98.69 110 SER A C 1
ATOM 874 O O . SER A 1 110 ? 2.369 -27 0.298 1 98.69 110 SER A O 1
ATOM 876 N N . PRO A 1 111 ? 4.684 -27.094 0.269 1 98.56 111 PRO A N 1
ATOM 877 C CA . PRO A 1 111 ? 4.633 -27.594 -1.105 1 98.56 111 PRO A CA 1
ATOM 878 C C . PRO A 1 111 ? 3.754 -28.844 -1.245 1 98.56 111 PRO A C 1
ATOM 880 O O . PRO A 1 111 ? 3.838 -29.75 -0.423 1 98.56 111 PRO A O 1
ATOM 883 N N . GLY A 1 112 ? 2.922 -28.797 -2.203 1 98.19 112 GLY A N 1
ATOM 884 C CA . GLY A 1 112 ? 2.057 -29.938 -2.455 1 98.19 112 GLY A CA 1
ATOM 885 C C . GLY A 1 112 ? 0.647 -29.734 -1.924 1 98.19 112 GLY A C 1
ATOM 886 O O . GLY A 1 112 ? -0.281 -30.422 -2.35 1 98.19 112 GLY A O 1
ATOM 887 N N . ASP A 1 113 ? 0.451 -28.828 -0.944 1 98.75 113 ASP A N 1
ATOM 888 C CA . ASP A 1 113 ? -0.884 -28.547 -0.426 1 98.75 113 ASP A CA 1
ATOM 889 C C . ASP A 1 113 ? -1.805 -28.031 -1.532 1 98.75 113 ASP A C 1
ATOM 891 O O . ASP A 1 113 ? -1.372 -27.281 -2.41 1 98.75 113 ASP A O 1
ATOM 895 N N . GLU A 1 114 ? -3.039 -28.406 -1.478 1 98.5 114 GLU A N 1
ATOM 896 C CA . GLU A 1 114 ? -4.027 -27.984 -2.471 1 98.5 114 GLU A CA 1
ATOM 897 C C . GLU A 1 114 ? -5.242 -27.344 -1.806 1 98.5 114 GLU A C 1
ATOM 899 O O . GLU A 1 114 ? -5.723 -27.844 -0.782 1 98.5 114 GLU A O 1
ATOM 904 N N . ILE A 1 115 ? -5.66 -26.25 -2.332 1 98.69 115 ILE A N 1
ATOM 905 C CA . ILE A 1 115 ? -6.844 -25.531 -1.875 1 98.69 115 ILE A CA 1
ATOM 906 C C . ILE A 1 115 ? -7.918 -25.562 -2.959 1 98.69 115 ILE A C 1
ATOM 908 O O . ILE A 1 115 ? -7.695 -25.094 -4.078 1 98.69 115 ILE A O 1
ATOM 912 N N . PRO A 1 116 ? -9.102 -26.078 -2.65 1 98 116 PRO A N 1
ATOM 913 C CA . PRO A 1 116 ? -10.172 -26.078 -3.65 1 98 116 PRO A CA 1
ATOM 914 C C . PRO A 1 116 ? -10.68 -24.672 -3.973 1 98 116 PRO A C 1
ATOM 916 O O . PRO A 1 116 ? -10.883 -23.859 -3.064 1 98 116 PRO A O 1
ATOM 919 N N . VAL A 1 117 ? -10.852 -24.344 -5.184 1 95.75 117 VAL A N 1
ATOM 920 C CA . VAL A 1 117 ? -11.367 -23.062 -5.652 1 95.75 117 VAL A CA 1
ATOM 921 C C . VAL A 1 117 ? -12.781 -23.25 -6.199 1 95.75 117 VAL A C 1
ATOM 923 O O . VAL A 1 117 ? -13.656 -22.406 -5.973 1 95.75 117 VAL A O 1
ATOM 926 N N . ARG A 1 118 ? -12.93 -24.172 -7.035 1 93.5 118 ARG A N 1
ATOM 927 C CA . ARG A 1 118 ? -14.195 -24.594 -7.629 1 93.5 118 ARG A CA 1
ATOM 928 C C . ARG A 1 118 ? -14.211 -26.109 -7.855 1 93.5 118 ARG A C 1
ATOM 930 O O . ARG A 1 118 ? -13.242 -26.797 -7.535 1 93.5 118 ARG A O 1
ATOM 937 N N . LYS A 1 119 ? -15.375 -26.453 -8.383 1 91.5 119 LYS A N 1
ATOM 938 C CA . LYS A 1 119 ? -15.477 -27.875 -8.672 1 91.5 119 LYS A CA 1
ATOM 939 C C . LYS A 1 119 ? -14.336 -28.344 -9.57 1 91.5 119 LYS A C 1
ATOM 941 O O . LYS A 1 119 ? -14.086 -27.75 -10.617 1 91.5 119 LYS A O 1
ATOM 946 N N . ASP A 1 120 ? -13.516 -29.25 -9.164 1 94.94 120 ASP A N 1
ATOM 947 C CA . ASP A 1 120 ? -12.445 -29.953 -9.867 1 94.94 120 ASP A CA 1
ATOM 948 C C . ASP A 1 120 ? -11.242 -29.031 -10.078 1 94.94 120 ASP A C 1
ATOM 950 O O . ASP A 1 120 ? -10.367 -29.328 -10.898 1 94.94 120 ASP A O 1
ATOM 954 N N . LEU A 1 121 ? -11.312 -27.781 -9.516 1 97.56 121 LEU A N 1
ATOM 955 C CA . LEU A 1 121 ? -10.227 -26.812 -9.688 1 97.56 121 LEU A CA 1
ATOM 956 C C . LEU A 1 121 ? -9.562 -26.516 -8.352 1 97.56 121 LEU A C 1
ATOM 958 O O . LEU A 1 121 ? -10.242 -26.188 -7.371 1 97.56 121 LEU A O 1
ATOM 962 N N . TYR A 1 122 ? -8.242 -26.578 -8.336 1 98.56 122 TYR A N 1
ATOM 963 C CA . TYR A 1 122 ? -7.465 -26.406 -7.113 1 98.56 122 TYR A CA 1
ATOM 964 C C . TYR A 1 122 ? -6.273 -25.484 -7.348 1 98.56 122 TYR A C 1
ATOM 966 O O . TYR A 1 122 ? -5.707 -25.453 -8.445 1 98.56 122 TYR A O 1
ATOM 974 N N . VAL A 1 123 ? -5.961 -24.734 -6.328 1 98.88 123 VAL A N 1
ATOM 975 C CA . VAL A 1 123 ? -4.652 -24.109 -6.309 1 98.88 123 VAL A CA 1
ATOM 976 C C . VAL A 1 123 ? -3.656 -24.984 -5.555 1 98.88 123 VAL A C 1
ATOM 978 O O . VAL A 1 123 ? -3.896 -25.359 -4.406 1 98.88 123 VAL A O 1
ATOM 981 N N . ARG A 1 124 ? -2.656 -25.344 -6.223 1 98.88 124 ARG A N 1
ATOM 982 C CA . ARG A 1 124 ? -1.601 -26.156 -5.637 1 98.88 124 ARG A CA 1
ATOM 983 C C . ARG A 1 124 ? -0.373 -25.328 -5.305 1 98.88 124 ARG A C 1
ATOM 985 O O . ARG A 1 124 ? 0.124 -24.578 -6.152 1 98.88 124 ARG A O 1
ATOM 992 N N . ALA A 1 125 ? 0.076 -25.391 -4.055 1 98.94 125 ALA A N 1
ATOM 993 C CA . ALA A 1 125 ? 1.34 -24.766 -3.682 1 98.94 125 ALA A CA 1
ATOM 994 C C . ALA A 1 125 ? 2.527 -25.547 -4.25 1 98.94 125 ALA A C 1
ATOM 996 O O . ALA A 1 125 ? 2.592 -26.766 -4.125 1 98.94 125 ALA A O 1
ATOM 997 N N . LEU A 1 126 ? 3.434 -24.859 -4.812 1 98.88 126 LEU A N 1
ATOM 998 C CA . LEU A 1 126 ? 4.59 -25.484 -5.449 1 98.88 126 LEU A CA 1
ATOM 999 C C . LEU A 1 126 ? 5.867 -25.172 -4.68 1 98.88 126 LEU A C 1
ATOM 1001 O O . LEU A 1 126 ? 5.996 -24.094 -4.094 1 98.88 126 LEU A O 1
ATOM 1005 N N . ALA A 1 127 ? 6.789 -26.078 -4.746 1 98.44 127 ALA A N 1
ATOM 1006 C CA . ALA A 1 127 ? 8.109 -25.828 -4.18 1 98.44 127 ALA A CA 1
ATOM 1007 C C . ALA A 1 127 ? 8.828 -24.703 -4.934 1 98.44 127 ALA A C 1
ATOM 1009 O O . ALA A 1 127 ? 8.734 -24.625 -6.16 1 98.44 127 ALA A O 1
ATOM 1010 N N . SER A 1 128 ? 9.461 -23.844 -4.207 1 98.31 128 SER A N 1
ATOM 1011 C CA . SER A 1 128 ? 10.188 -22.719 -4.777 1 98.31 128 SER A CA 1
ATOM 1012 C C . SER A 1 128 ? 11.445 -22.406 -3.967 1 98.31 128 SER A C 1
ATOM 1014 O O . SER A 1 128 ? 11.703 -23.047 -2.943 1 98.31 128 SER A O 1
ATOM 1016 N N . SER A 1 129 ? 12.32 -21.578 -4.562 1 97.75 129 SER A N 1
ATOM 1017 C CA . SER A 1 129 ? 13.578 -21.219 -3.912 1 97.75 129 SER A CA 1
ATOM 1018 C C . SER A 1 129 ? 13.82 -19.719 -3.957 1 97.75 129 SER A C 1
ATOM 1020 O O . SER A 1 129 ? 13.812 -19.109 -5.031 1 97.75 129 SER A O 1
ATOM 1022 N N . HIS A 1 130 ? 13.992 -19.109 -2.824 1 98.06 130 HIS A N 1
ATOM 1023 C CA . HIS A 1 130 ? 14.273 -17.688 -2.637 1 98.06 130 HIS A CA 1
ATOM 1024 C C . HIS A 1 130 ? 14.969 -17.438 -1.302 1 98.06 130 HIS A C 1
ATOM 1026 O O . HIS A 1 130 ? 15.258 -18.375 -0.562 1 98.06 130 HIS A O 1
ATOM 1032 N N . ARG A 1 131 ? 15.359 -16.234 -1.01 1 96.19 131 ARG A N 1
ATOM 1033 C CA . ARG A 1 131 ? 16.141 -15.875 0.169 1 96.19 131 ARG A CA 1
ATOM 1034 C C . ARG A 1 131 ? 15.32 -16.031 1.442 1 96.19 131 ARG A C 1
ATOM 1036 O O . ARG A 1 131 ? 15.875 -16.094 2.543 1 96.19 131 ARG A O 1
ATOM 1043 N N . VAL A 1 132 ? 14.031 -16.062 1.364 1 98.44 132 VAL A N 1
ATOM 1044 C CA . VAL A 1 132 ? 13.086 -16.297 2.455 1 98.44 132 VAL A CA 1
ATOM 1045 C C . VAL A 1 132 ? 12.117 -17.406 2.074 1 98.44 132 VAL A C 1
ATOM 1047 O O . VAL A 1 132 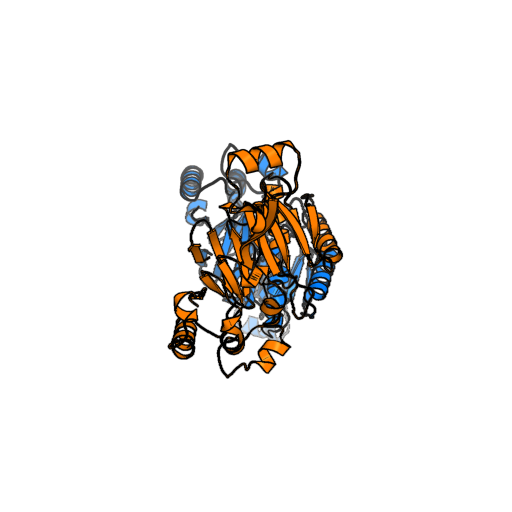? 12.055 -17.812 0.912 1 98.44 132 VAL A O 1
ATOM 1050 N N . PRO A 1 133 ? 11.367 -17.938 3.076 1 98.5 133 PRO A N 1
ATOM 1051 C CA . PRO A 1 133 ? 10.367 -18.938 2.713 1 98.5 133 PRO A CA 1
ATOM 1052 C C . PRO A 1 133 ? 9.438 -18.484 1.595 1 98.5 133 PRO A C 1
ATOM 1054 O O . PRO A 1 133 ? 8.914 -17.359 1.644 1 98.5 133 PRO A O 1
ATOM 1057 N N . CYS A 1 134 ? 9.25 -19.328 0.63 1 98.69 134 CYS A N 1
ATOM 1058 C CA . CYS A 1 134 ? 8.477 -18.922 -0.535 1 98.69 134 CYS A CA 1
ATOM 1059 C C . CYS A 1 134 ? 7.746 -20.109 -1.15 1 98.69 134 CYS A C 1
ATOM 1061 O O . CYS A 1 134 ? 8.039 -21.266 -0.827 1 98.69 134 CYS A O 1
ATOM 1063 N N . ARG A 1 135 ? 6.789 -19.812 -1.917 1 98.81 135 ARG A N 1
ATOM 1064 C CA . ARG A 1 135 ? 5.984 -20.766 -2.676 1 98.81 135 ARG A CA 1
ATOM 1065 C C . ARG A 1 135 ? 5.68 -20.234 -4.074 1 98.81 135 ARG A C 1
ATOM 1067 O O . ARG A 1 135 ? 5.551 -19.031 -4.266 1 98.81 135 ARG A O 1
ATOM 1074 N N . GLY A 1 136 ? 5.656 -21.125 -5.055 1 98.88 136 GLY A N 1
ATOM 1075 C CA . GLY A 1 136 ? 4.891 -20.891 -6.27 1 98.88 136 GLY A CA 1
ATOM 1076 C C . GLY A 1 136 ? 3.498 -21.484 -6.223 1 98.88 136 GLY 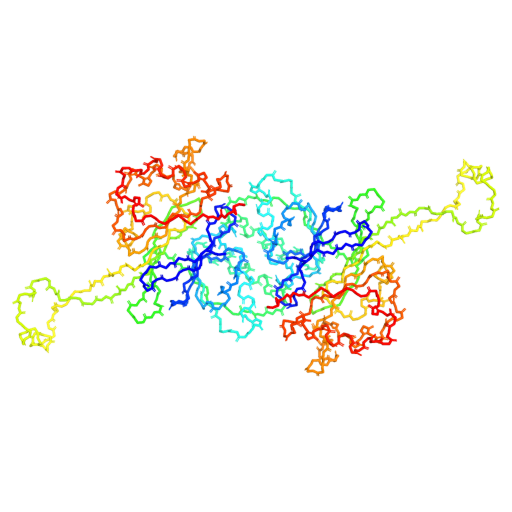A C 1
ATOM 1077 O O . GLY A 1 136 ? 3.137 -22.156 -5.254 1 98.88 136 GLY A O 1
ATOM 1078 N N . TYR A 1 137 ? 2.74 -21.203 -7.27 1 98.94 137 TYR A N 1
ATOM 1079 C CA . TYR A 1 137 ? 1.373 -21.719 -7.266 1 98.94 137 TYR A CA 1
ATOM 1080 C C . TYR A 1 137 ? 0.955 -22.172 -8.656 1 98.94 137 TYR A C 1
ATOM 1082 O O . TYR A 1 137 ? 1.427 -21.625 -9.664 1 98.94 137 TYR A O 1
ATOM 1090 N N . ALA A 1 138 ? 0.07 -23.141 -8.695 1 98.88 138 ALA A N 1
ATOM 1091 C CA . ALA A 1 138 ? -0.543 -23.609 -9.938 1 98.88 138 ALA A CA 1
ATOM 1092 C C . ALA A 1 138 ? -2.049 -23.797 -9.773 1 98.88 138 ALA A C 1
ATOM 1094 O O . ALA A 1 138 ? -2.51 -24.266 -8.727 1 98.88 138 ALA A O 1
ATOM 1095 N N . LEU A 1 139 ? -2.752 -23.344 -10.68 1 98.69 139 LEU A N 1
ATOM 1096 C CA . LEU A 1 139 ? -4.156 -23.719 -10.805 1 98.69 139 LEU A CA 1
ATOM 1097 C C . LEU A 1 139 ? -4.297 -25.016 -11.578 1 98.69 139 LEU A C 1
ATOM 1099 O O . LEU A 1 139 ? -3.945 -25.094 -12.758 1 98.69 139 LEU A O 1
ATOM 1103 N N . VAL A 1 140 ? -4.844 -26.047 -10.945 1 98.31 140 VAL A N 1
ATOM 1104 C CA . VAL A 1 140 ? -4.867 -27.406 -11.508 1 98.31 140 VAL A CA 1
ATOM 1105 C C . VAL A 1 140 ? -6.305 -27.906 -11.578 1 98.31 140 VAL A C 1
ATOM 1107 O O . VAL A 1 140 ? -7.043 -27.844 -10.594 1 98.31 140 VAL A O 1
ATOM 1110 N N . ARG A 1 141 ? -6.668 -28.344 -12.727 1 97.31 141 ARG A N 1
ATOM 1111 C CA . ARG A 1 141 ? -7.949 -29.016 -12.898 1 97.31 141 ARG A CA 1
ATOM 1112 C C . ARG A 1 141 ? -7.797 -30.531 -12.766 1 97.31 141 ARG A C 1
ATOM 1114 O O . ARG A 1 141 ? -6.934 -31.125 -13.398 1 97.31 141 ARG A O 1
ATOM 1121 N N . LYS A 1 142 ? -8.641 -31.078 -11.922 1 96.44 142 LYS A N 1
ATOM 1122 C CA . LYS A 1 142 ? -8.641 -32.531 -11.773 1 96.44 142 LYS A CA 1
ATOM 1123 C C . LYS A 1 142 ? -9.719 -33.156 -12.641 1 96.44 142 LYS A C 1
ATOM 1125 O O . LYS A 1 142 ? -10.875 -32.719 -12.625 1 96.44 142 LYS A O 1
ATOM 1130 N N . THR A 1 143 ? -9.273 -34.062 -13.391 1 93.69 143 THR A N 1
ATOM 1131 C CA . THR A 1 143 ? -10.211 -34.75 -14.258 1 93.69 143 THR A CA 1
ATOM 1132 C C . THR A 1 143 ? -9.969 -36.281 -14.219 1 93.69 143 THR A C 1
ATOM 1134 O O . THR A 1 143 ? -9.008 -36.719 -13.602 1 93.69 143 THR A O 1
ATOM 1137 N N . ARG A 1 144 ? -11.039 -37.031 -14.656 1 91.44 144 ARG A N 1
ATOM 1138 C CA . ARG A 1 144 ? -10.938 -38.469 -14.82 1 91.44 144 ARG A CA 1
ATOM 1139 C C . ARG A 1 144 ? -10.938 -38.875 -16.297 1 91.44 144 ARG A C 1
ATOM 1141 O O . ARG A 1 144 ? -11.758 -38.375 -17.062 1 91.44 144 ARG A O 1
ATOM 1148 N N . LYS A 1 145 ? -9.898 -39.5 -16.547 1 88.81 145 LYS A N 1
ATOM 1149 C CA . LYS A 1 145 ? -9.836 -39.969 -17.922 1 88.81 145 LYS A CA 1
ATOM 1150 C C . LYS A 1 145 ? -9.82 -41.5 -17.969 1 88.81 145 LYS A C 1
ATOM 1152 O O . LYS A 1 145 ? -9.352 -42.156 -17.047 1 88.81 145 LYS A O 1
ATOM 1157 N N . LEU A 1 146 ? -10.453 -41.969 -19.125 1 90 146 LEU A N 1
ATOM 1158 C CA . LEU A 1 146 ? -10.367 -43.406 -19.359 1 90 146 LEU A CA 1
ATOM 1159 C C . LEU A 1 146 ? -8.906 -43.844 -19.469 1 90 146 LEU A C 1
ATOM 1161 O O . LEU A 1 146 ? -8.109 -43.188 -20.141 1 90 146 LEU A O 1
ATOM 1165 N N . LYS A 1 147 ? -8.656 -44.906 -18.75 1 92.62 147 LYS A N 1
ATOM 1166 C CA . LYS A 1 147 ? -7.305 -45.469 -18.844 1 92.62 147 LYS A CA 1
ATOM 1167 C C . LYS A 1 147 ? -6.973 -45.875 -20.266 1 92.62 147 LYS A C 1
ATOM 1169 O O . LYS A 1 147 ? -7.848 -46.312 -21.016 1 92.62 147 LYS A O 1
ATOM 1174 N N . ASP A 1 148 ? -5.691 -45.656 -20.562 1 89.19 148 ASP A N 1
ATOM 1175 C CA . ASP A 1 148 ? -5.238 -45.906 -21.922 1 89.19 148 ASP A CA 1
ATOM 1176 C C . ASP A 1 148 ? -5.555 -47.312 -22.391 1 89.19 148 ASP A C 1
ATOM 1178 O O . ASP A 1 148 ? -5.855 -47.531 -23.562 1 89.19 148 ASP A O 1
ATOM 1182 N N . GLU A 1 149 ? -5.48 -48.312 -21.484 1 90.12 149 GLU A N 1
ATOM 1183 C CA . GLU A 1 149 ? -5.672 -49.719 -21.812 1 90.12 149 GLU A CA 1
ATOM 1184 C C . GLU A 1 149 ? -7.109 -50 -22.25 1 90.12 149 GLU A C 1
ATOM 1186 O O . GLU A 1 149 ? -7.391 -51 -22.875 1 90.12 149 GLU A O 1
ATOM 1191 N N . TYR A 1 150 ? -7.895 -49 -21.969 1 90.94 150 TYR A N 1
ATOM 1192 C CA . TYR A 1 150 ? -9.297 -49.219 -22.281 1 90.94 150 TYR A CA 1
ATOM 1193 C C . TYR A 1 150 ? -9.734 -48.344 -23.453 1 90.94 150 TYR A C 1
ATOM 1195 O O . TYR A 1 150 ? -10.922 -48.312 -23.781 1 90.94 150 TYR A O 1
ATOM 1203 N N . LEU A 1 151 ? -8.852 -47.594 -24 1 87.62 151 LEU A N 1
ATOM 1204 C CA . LEU A 1 151 ? -9.172 -46.656 -25.062 1 87.62 151 LEU A CA 1
ATOM 1205 C C . LEU A 1 151 ? -9.75 -47.375 -26.266 1 87.62 151 LEU A C 1
ATOM 1207 O O . LEU A 1 151 ? -10.492 -46.781 -27.062 1 87.62 151 LEU A O 1
ATOM 1211 N N . THR A 1 152 ? -9.477 -48.688 -26.422 1 90.06 152 THR A N 1
ATOM 1212 C CA . THR A 1 152 ? -9.938 -49.438 -27.578 1 90.06 152 THR A CA 1
ATOM 1213 C C . THR A 1 152 ? -11.227 -50.188 -27.266 1 90.06 152 THR A C 1
ATOM 1215 O O . THR A 1 152 ? -11.805 -50.844 -28.125 1 90.06 152 THR A O 1
ATOM 1218 N N . VAL A 1 153 ? -11.508 -50.188 -26.047 1 87.75 153 VAL A N 1
ATOM 1219 C CA . VAL A 1 153 ? -12.719 -50.875 -25.609 1 87.75 153 VAL A CA 1
ATOM 1220 C C . VAL A 1 153 ? -13.945 -50.062 -26.047 1 87.75 153 VAL A C 1
ATOM 1222 O O . VAL A 1 153 ? -13.938 -48.844 -26.031 1 87.75 153 VAL A O 1
ATOM 1225 N N . ASN A 1 154 ? -14.984 -50.75 -26.594 1 89.62 154 ASN A N 1
ATOM 1226 C CA . ASN A 1 154 ? -16.156 -50.062 -27.125 1 89.62 154 ASN A CA 1
ATOM 1227 C C . ASN A 1 154 ? -16.984 -49.438 -26 1 89.62 154 ASN A C 1
ATOM 1229 O O . ASN A 1 154 ? -16.906 -49.875 -24.844 1 89.62 154 ASN A O 1
ATOM 1233 N N . GLY A 1 155 ? -17.766 -48.438 -26.219 1 88.25 155 GLY A N 1
ATOM 1234 C CA . GLY A 1 155 ? -18.531 -47.625 -25.281 1 88.25 155 GLY A CA 1
ATOM 1235 C C . GLY A 1 155 ? -19.5 -48.406 -24.438 1 88.25 155 GLY A C 1
ATOM 1236 O O . GLY A 1 155 ? -19.672 -48.156 -23.25 1 88.25 155 GLY A O 1
ATOM 1237 N N . ARG A 1 156 ? -20.219 -49.406 -25.031 1 92.62 156 ARG A N 1
ATOM 1238 C CA . ARG A 1 156 ? -21.172 -50.25 -24.312 1 92.62 156 ARG A CA 1
ATOM 1239 C C . ARG A 1 156 ? -20.469 -51.031 -23.219 1 92.62 156 ARG A C 1
ATOM 1241 O O . ARG A 1 156 ? -20.984 -51.156 -22.109 1 92.62 156 ARG A O 1
ATOM 1248 N N . GLU A 1 157 ? -19.281 -51.562 -23.672 1 90.31 157 GLU A N 1
ATOM 1249 C CA . GLU A 1 157 ? -18.5 -52.312 -22.703 1 90.31 157 GLU A CA 1
ATOM 1250 C C . GLU A 1 157 ? -17.953 -51.406 -21.609 1 90.31 157 GLU A C 1
ATOM 1252 O O . GLU A 1 157 ? -17.875 -51.812 -20.438 1 90.31 157 GLU A O 1
ATOM 1257 N N . ILE A 1 158 ? -17.578 -50.25 -21.969 1 91.94 158 ILE A N 1
ATOM 1258 C CA . ILE A 1 158 ? -17.109 -49.281 -20.984 1 91.94 158 ILE A CA 1
ATOM 1259 C C . ILE A 1 158 ? -18.219 -49 -19.969 1 91.94 158 ILE A C 1
ATOM 1261 O O . ILE A 1 158 ? -17.969 -48.969 -18.766 1 91.94 158 ILE A O 1
ATOM 1265 N N . LYS A 1 159 ? -19.359 -48.75 -20.422 1 92 159 LYS A N 1
ATOM 1266 C CA . LYS A 1 159 ? -20.5 -48.531 -19.547 1 92 159 LYS A CA 1
ATOM 1267 C C . LYS A 1 159 ? -20.719 -49.719 -18.609 1 92 159 LYS A C 1
ATOM 1269 O O . LYS A 1 159 ? -21 -49.531 -17.422 1 92 159 LYS A O 1
ATOM 1274 N N . ARG A 1 160 ? -20.672 -50.906 -19.188 1 92.19 160 ARG A N 1
ATOM 1275 C CA . ARG A 1 160 ? -20.844 -52.125 -18.391 1 92.19 160 ARG A CA 1
ATOM 1276 C C . ARG A 1 160 ? -19.797 -52.188 -17.281 1 92.19 160 ARG A C 1
ATOM 1278 O O . ARG A 1 160 ? -20.109 -52.531 -16.141 1 92.19 160 ARG A O 1
ATOM 1285 N N . MET A 1 161 ? -18.656 -51.938 -17.75 1 92.69 161 MET A N 1
ATOM 1286 C CA . MET A 1 161 ? -17.562 -51.969 -16.781 1 92.69 161 MET A CA 1
ATOM 1287 C C . MET A 1 161 ? -17.75 -50.938 -15.688 1 92.69 161 MET A C 1
ATOM 1289 O O . MET A 1 161 ? -17.5 -51.219 -14.516 1 92.69 161 MET A O 1
ATOM 1293 N N . LYS A 1 162 ? -18.109 -49.688 -16.109 1 90.69 162 LYS A N 1
ATOM 1294 C CA . LYS A 1 162 ? -18.406 -48.625 -15.156 1 90.69 162 LYS A CA 1
ATOM 1295 C C . LYS A 1 162 ? -19.484 -49.062 -14.172 1 90.69 162 LYS A C 1
ATOM 1297 O O . LYS A 1 162 ? -19.359 -48.812 -12.969 1 90.69 162 LYS A O 1
ATOM 1302 N N . ASP A 1 163 ? -20.453 -49.719 -14.648 1 91.12 163 ASP A N 1
ATOM 1303 C CA . ASP A 1 163 ? -21.578 -50.188 -13.828 1 91.12 163 ASP A CA 1
ATOM 1304 C C . ASP A 1 163 ? -21.125 -51.25 -12.844 1 91.12 163 ASP A C 1
ATOM 1306 O O . ASP A 1 163 ? -21.703 -51.375 -11.758 1 91.12 163 ASP A O 1
ATOM 1310 N N . ARG A 1 164 ? -20.188 -51.969 -13.234 1 93 164 ARG A N 1
ATOM 1311 C CA . ARG A 1 164 ? -19.656 -53.031 -12.383 1 93 164 ARG A CA 1
ATOM 1312 C C . ARG A 1 164 ? -18.688 -52.469 -11.344 1 93 164 ARG A C 1
ATOM 1314 O O . ARG A 1 164 ? -18.203 -53.219 -10.484 1 93 164 ARG A O 1
ATOM 1321 N N . GLY A 1 165 ? -18.359 -51.156 -11.484 1 88.75 165 GLY A N 1
ATOM 1322 C CA . GLY A 1 165 ? -17.516 -50.469 -10.516 1 88.75 165 GLY A CA 1
ATOM 1323 C C . GLY A 1 165 ? -16.031 -50.656 -10.789 1 88.75 165 GLY A C 1
ATOM 1324 O O . GLY A 1 165 ? -15.211 -50.531 -9.875 1 88.75 165 GLY A O 1
ATOM 1325 N N . GLU A 1 166 ? -15.766 -51.062 -12.07 1 89.12 166 GLU A N 1
ATOM 1326 C CA . GLU A 1 166 ? -14.367 -51.25 -12.43 1 89.12 166 GLU A CA 1
ATOM 1327 C C . GLU A 1 166 ? -13.641 -49.906 -12.539 1 89.12 166 GLU A C 1
ATOM 1329 O O . GLU A 1 166 ? -14.227 -48.906 -12.961 1 89.12 166 GLU A O 1
ATOM 1334 N N . ALA A 1 167 ? -12.398 -49.875 -12.07 1 89.69 167 ALA A N 1
ATOM 1335 C CA . ALA A 1 167 ? -11.578 -48.656 -12.094 1 89.69 167 ALA A CA 1
ATOM 1336 C C . ALA A 1 167 ? -10.984 -48.438 -13.484 1 89.69 167 ALA A C 1
ATOM 1338 O O . ALA A 1 167 ? -9.781 -48.625 -13.695 1 89.69 167 ALA A O 1
ATOM 1339 N N . ILE A 1 168 ? -11.828 -48 -14.375 1 90.56 168 ILE A N 1
ATOM 1340 C CA . ILE A 1 168 ? -11.391 -47.875 -15.758 1 90.56 168 ILE A CA 1
ATOM 1341 C C . ILE A 1 168 ? -10.953 -46.438 -16.031 1 90.56 168 ILE A C 1
ATOM 1343 O O . ILE A 1 168 ? -10.453 -46.125 -17.109 1 90.56 168 ILE A O 1
ATOM 1347 N N . PHE A 1 169 ? -11.125 -45.625 -15.023 1 90.94 169 PHE A N 1
ATOM 1348 C CA . PHE A 1 169 ? -10.711 -44.219 -15.172 1 90.94 169 PHE A CA 1
ATOM 1349 C C . PHE A 1 169 ? -9.484 -43.938 -14.312 1 90.94 169 PHE A C 1
ATOM 1351 O O . PHE A 1 169 ? -9.234 -44.625 -13.32 1 90.94 169 PHE A O 1
ATOM 1358 N N . GLU A 1 170 ? -8.648 -43.062 -14.805 1 91.56 170 GLU A N 1
ATOM 1359 C CA . GLU A 1 170 ? -7.527 -42.562 -14.008 1 91.56 170 GLU A CA 1
ATOM 1360 C C . GLU A 1 170 ? -7.629 -41.062 -13.797 1 91.56 170 GLU A C 1
ATOM 1362 O O . GLU A 1 170 ? -8.086 -40.312 -14.68 1 91.56 170 GLU A O 1
ATOM 1367 N N . ASP A 1 171 ? -7.203 -40.688 -12.648 1 90.62 171 ASP A N 1
ATOM 1368 C CA . ASP A 1 171 ? -7.195 -39.281 -12.32 1 90.62 171 ASP A CA 1
ATOM 1369 C C . ASP A 1 171 ? -6.047 -38.562 -13.023 1 90.62 171 ASP A C 1
ATOM 1371 O O . ASP A 1 171 ? -4.941 -39.094 -13.117 1 90.62 171 ASP A O 1
ATOM 1375 N N . ARG A 1 172 ? -6.438 -37.531 -13.641 1 92.62 172 ARG A N 1
ATOM 1376 C CA . ARG A 1 172 ? -5.422 -36.719 -14.312 1 92.62 172 ARG A CA 1
ATOM 1377 C C . ARG A 1 172 ? -5.508 -35.25 -13.867 1 92.62 172 ARG A C 1
ATOM 1379 O O . ARG A 1 172 ? -6.594 -34.656 -13.836 1 92.62 172 ARG A O 1
ATOM 1386 N N . ASP A 1 173 ? -4.301 -34.719 -13.523 1 95.62 173 ASP A N 1
ATOM 1387 C CA . ASP A 1 173 ? -4.188 -33.312 -13.195 1 95.62 173 ASP A CA 1
ATOM 1388 C C . ASP A 1 173 ? -3.807 -32.5 -14.43 1 95.62 173 ASP A C 1
ATOM 1390 O O . ASP A 1 173 ? -2.838 -32.812 -15.117 1 95.62 173 ASP A O 1
ATOM 1394 N N . ILE A 1 174 ? -4.566 -31.516 -14.727 1 96.75 174 ILE A N 1
ATOM 1395 C CA . ILE A 1 174 ? -4.277 -30.625 -15.844 1 96.75 174 ILE A CA 1
ATOM 1396 C C . ILE A 1 174 ? -3.926 -29.234 -15.305 1 96.75 174 ILE A C 1
ATOM 1398 O O . ILE A 1 174 ? -4.805 -28.5 -14.852 1 96.75 174 ILE A O 1
ATOM 1402 N N . PRO A 1 175 ? -2.688 -28.891 -15.359 1 98.06 175 PRO A N 1
ATOM 1403 C CA . PRO A 1 175 ? -2.326 -27.531 -14.922 1 98.06 175 PRO A CA 1
ATOM 1404 C C . PRO A 1 175 ? -2.732 -26.453 -15.93 1 98.06 175 PRO A C 1
ATOM 1406 O O . PRO A 1 175 ? -2.32 -26.5 -17.094 1 98.06 175 PRO A O 1
ATOM 1409 N N . ILE A 1 176 ? -3.484 -25.516 -15.445 1 97.56 176 ILE A N 1
ATOM 1410 C CA . ILE A 1 176 ? -4.047 -24.469 -16.312 1 97.56 176 ILE A CA 1
ATOM 1411 C C . ILE A 1 176 ? -3.18 -23.219 -16.25 1 97.56 176 ILE A C 1
ATOM 1413 O O . ILE A 1 176 ? -2.965 -22.562 -17.266 1 97.56 176 ILE A O 1
ATOM 1417 N N . PHE A 1 177 ? -2.775 -22.875 -15.125 1 98.44 177 PHE A N 1
ATOM 1418 C CA . PHE A 1 177 ? -2.027 -21.656 -14.836 1 98.44 177 PHE A CA 1
ATOM 1419 C C . PHE A 1 177 ? -0.97 -21.922 -13.773 1 98.44 177 PHE A C 1
ATOM 1421 O O . PHE A 1 177 ? -1.204 -22.672 -12.828 1 98.44 177 PHE A O 1
ATOM 1428 N N . ALA A 1 178 ? 0.202 -21.344 -13.922 1 98.88 178 ALA A N 1
ATOM 1429 C CA . ALA A 1 178 ? 1.212 -21.391 -12.867 1 98.88 178 ALA A CA 1
ATOM 1430 C C . ALA A 1 178 ? 1.889 -20.031 -12.695 1 98.88 178 ALA A C 1
ATOM 1432 O O . ALA A 1 178 ? 2.049 -19.281 -13.664 1 98.88 178 ALA A O 1
ATOM 1433 N N . PHE A 1 179 ? 2.262 -19.703 -11.508 1 98.94 179 PHE A N 1
ATOM 1434 C CA . PHE A 1 179 ? 2.932 -18.469 -11.117 1 98.94 179 PHE A CA 1
ATOM 1435 C C . PHE A 1 179 ? 4.125 -18.75 -10.219 1 98.94 179 PHE A C 1
ATOM 1437 O O . PHE A 1 179 ? 3.977 -19.359 -9.156 1 98.94 179 PHE A O 1
ATOM 1444 N N . SER A 1 180 ? 5.238 -18.266 -10.594 1 98.88 180 SER A N 1
ATOM 1445 C CA . SER A 1 180 ? 6.453 -18.688 -9.906 1 98.88 180 SER A CA 1
ATOM 1446 C C . SER A 1 180 ? 6.695 -17.859 -8.656 1 98.88 180 SER A C 1
ATOM 1448 O O . SER A 1 180 ? 7.285 -18.344 -7.684 1 98.88 180 SER A O 1
ATOM 1450 N N . GLY A 1 181 ? 6.262 -16.562 -8.633 1 98.62 181 GLY A N 1
ATOM 1451 C CA . GLY A 1 181 ? 6.848 -15.641 -7.668 1 98.62 181 GLY A CA 1
ATOM 1452 C C . GLY A 1 181 ? 8.336 -15.422 -7.879 1 98.62 181 GLY A C 1
ATOM 1453 O O . GLY A 1 181 ? 8.828 -15.516 -9.008 1 98.62 181 GLY A O 1
ATOM 1454 N N . ASP A 1 182 ? 9.031 -14.969 -6.828 1 98.81 182 ASP A N 1
ATOM 1455 C CA . ASP A 1 182 ? 10.484 -14.875 -6.887 1 98.81 182 ASP A CA 1
ATOM 1456 C C . ASP A 1 182 ? 11.125 -16.234 -6.641 1 98.81 182 ASP A C 1
ATOM 1458 O O . ASP A 1 182 ? 10.805 -16.922 -5.664 1 98.81 182 ASP A O 1
ATOM 1462 N N . THR A 1 183 ? 12.016 -16.562 -7.508 1 98.81 183 THR A N 1
ATOM 1463 C CA . THR A 1 183 ? 12.57 -17.906 -7.395 1 98.81 183 THR A CA 1
ATOM 1464 C C . THR A 1 183 ? 13.82 -18.047 -8.258 1 98.81 183 THR A C 1
ATOM 1466 O O . THR A 1 183 ? 14.273 -17.078 -8.867 1 98.81 183 THR A O 1
ATOM 1469 N N . THR A 1 184 ? 14.383 -19.266 -8.219 1 98.69 184 THR A N 1
ATOM 1470 C CA . THR A 1 184 ? 15.469 -19.656 -9.117 1 98.69 184 THR A CA 1
ATOM 1471 C C . THR A 1 184 ? 14.977 -20.688 -10.133 1 98.69 184 THR A C 1
ATOM 1473 O O . THR A 1 184 ? 13.828 -21.125 -10.078 1 98.69 184 THR A O 1
ATOM 1476 N N . ILE A 1 185 ? 15.812 -21.016 -11.125 1 98.56 185 ILE A N 1
ATOM 1477 C CA . ILE A 1 185 ? 15.406 -21.781 -12.305 1 98.56 185 ILE A CA 1
ATOM 1478 C C . ILE A 1 185 ? 15 -23.188 -11.898 1 98.56 185 ILE A C 1
ATOM 1480 O O . ILE A 1 185 ? 14.258 -23.875 -12.617 1 98.56 185 ILE A O 1
ATOM 1484 N N . GLU A 1 186 ? 15.453 -23.656 -10.703 1 98.19 186 GLU A N 1
ATOM 1485 C CA . GLU A 1 186 ? 15.109 -24.984 -10.18 1 98.19 186 GLU A CA 1
ATOM 1486 C C . GLU A 1 186 ? 13.594 -25.125 -10.031 1 98.19 186 GLU A C 1
ATOM 1488 O O . GLU A 1 186 ? 13.078 -26.25 -10.008 1 98.19 186 GLU A O 1
ATOM 1493 N N . PHE A 1 187 ? 12.898 -24.016 -9.945 1 98.69 187 PHE A N 1
ATOM 1494 C CA . PHE A 1 187 ? 11.438 -24.016 -9.891 1 98.69 187 PHE A CA 1
ATOM 1495 C C . PHE A 1 187 ? 10.859 -24.844 -11.031 1 98.69 187 PHE A C 1
ATOM 1497 O O . PHE A 1 187 ? 9.922 -25.625 -10.828 1 98.69 187 PHE A O 1
ATOM 1504 N N . LEU A 1 188 ? 11.398 -24.703 -12.242 1 98.12 188 LEU A N 1
ATOM 1505 C CA . LEU A 1 188 ? 10.914 -25.453 -13.398 1 98.12 188 LEU A CA 1
ATOM 1506 C C . LEU A 1 188 ? 11.289 -26.922 -13.289 1 98.12 188 LEU A C 1
ATOM 1508 O O . LEU A 1 188 ? 10.5 -27.797 -13.664 1 98.12 188 LEU A O 1
ATOM 1512 N N . GLN A 1 189 ? 12.414 -27.156 -12.742 1 97.12 189 GLN A N 1
ATOM 1513 C CA . GLN A 1 189 ? 12.891 -28.531 -12.609 1 97.12 189 GLN A CA 1
ATOM 1514 C C . GLN A 1 189 ? 12.055 -29.297 -11.594 1 97.12 189 GLN A C 1
ATOM 1516 O O . GLN A 1 189 ? 11.766 -30.484 -11.781 1 97.12 189 GLN A O 1
ATOM 1521 N N . ASP A 1 190 ? 11.664 -28.594 -10.648 1 97.75 190 ASP A N 1
ATOM 1522 C CA . ASP A 1 190 ? 11.086 -29.266 -9.484 1 97.75 190 ASP A CA 1
ATOM 1523 C C . ASP A 1 190 ? 9.562 -29.375 -9.617 1 97.75 190 ASP A C 1
ATOM 1525 O O . ASP A 1 190 ? 8.922 -30.094 -8.852 1 97.75 190 ASP A O 1
ATOM 1529 N N . ASN A 1 191 ? 8.961 -28.688 -10.547 1 98.62 191 ASN A N 1
ATOM 1530 C CA . ASN A 1 191 ? 7.504 -28.625 -10.57 1 98.62 191 ASN A CA 1
ATOM 1531 C C . ASN A 1 191 ? 6.945 -28.953 -11.945 1 98.62 191 ASN A C 1
ATOM 1533 O O . ASN A 1 191 ? 6.91 -28.094 -12.836 1 98.62 191 ASN A O 1
ATOM 1537 N N . GLN A 1 192 ? 6.422 -30.125 -12.07 1 98.19 192 GLN A N 1
ATOM 1538 C CA . GLN A 1 192 ? 5.816 -30.578 -13.32 1 98.19 192 GLN A CA 1
ATOM 1539 C C . GLN A 1 192 ? 4.656 -29.672 -13.719 1 98.19 192 GLN A C 1
ATOM 1541 O O . GLN A 1 192 ? 4.488 -29.344 -14.898 1 98.19 192 GLN A O 1
ATOM 1546 N N . ALA A 1 193 ? 3.879 -29.266 -12.75 1 98.5 193 ALA A N 1
ATOM 1547 C CA . ALA A 1 193 ? 2.727 -28.406 -13.023 1 98.5 193 ALA A CA 1
ATOM 1548 C C . ALA A 1 193 ? 3.156 -27.094 -13.672 1 98.5 193 ALA A C 1
ATOM 1550 O O . ALA A 1 193 ? 2.457 -26.578 -14.547 1 98.5 193 ALA A O 1
ATOM 1551 N N . ALA A 1 194 ? 4.281 -26.531 -13.242 1 98.81 194 ALA A N 1
ATOM 1552 C CA . ALA A 1 194 ? 4.793 -25.312 -13.852 1 98.81 194 ALA A CA 1
ATOM 1553 C C . ALA A 1 194 ? 5.211 -25.547 -15.297 1 98.81 194 ALA A C 1
ATOM 1555 O O . ALA A 1 194 ? 4.895 -24.734 -16.188 1 98.81 194 ALA A O 1
ATOM 1556 N N . ARG A 1 195 ? 5.812 -26.688 -15.562 1 98.62 195 ARG A N 1
ATOM 1557 C CA . ARG A 1 195 ? 6.309 -27 -16.891 1 98.62 195 ARG A CA 1
ATOM 1558 C C . ARG A 1 195 ? 5.152 -27.219 -17.875 1 98.62 195 ARG A C 1
ATOM 1560 O O . ARG A 1 195 ? 5.273 -26.891 -19.062 1 98.62 195 ARG A O 1
ATOM 1567 N N . GLU A 1 196 ? 4.082 -27.672 -17.375 1 98.44 196 GLU A N 1
ATOM 1568 C CA . GLU A 1 196 ? 3.035 -28.156 -18.266 1 98.44 196 GLU A CA 1
ATOM 1569 C C . GLU A 1 196 ? 1.817 -27.25 -18.25 1 98.44 196 GLU A C 1
ATOM 1571 O O . GLU A 1 196 ? 0.868 -27.453 -19.016 1 98.44 196 GLU A O 1
ATOM 1576 N N . ALA A 1 197 ? 1.788 -26.219 -17.406 1 98.75 197 ALA A N 1
ATOM 1577 C CA . ALA A 1 197 ? 0.647 -25.312 -17.359 1 98.75 197 ALA A CA 1
ATOM 1578 C C . ALA A 1 197 ? 0.4 -24.688 -18.719 1 98.75 197 ALA A C 1
ATOM 1580 O O . ALA A 1 197 ? 1.345 -24.391 -19.469 1 98.75 197 ALA A O 1
ATOM 1581 N N . THR A 1 198 ? -0.846 -24.484 -19.031 1 98.56 198 THR A N 1
ATOM 1582 C CA . THR A 1 198 ? -1.186 -23.797 -20.281 1 98.56 198 THR A CA 1
ATOM 1583 C C . THR A 1 198 ? -0.497 -22.438 -20.344 1 98.56 198 THR A C 1
ATOM 1585 O O . THR A 1 198 ? 0.102 -22.094 -21.375 1 98.56 198 THR A O 1
ATOM 1588 N N . VAL A 1 199 ? -0.607 -21.656 -19.25 1 98.81 199 VAL A N 1
ATOM 1589 C CA . VAL A 1 199 ? 0.069 -20.375 -19.141 1 98.81 199 VAL A CA 1
ATOM 1590 C C . VAL A 1 199 ? 0.983 -20.375 -17.922 1 98.81 199 VAL A C 1
ATOM 1592 O O . VAL A 1 199 ? 0.555 -20.719 -16.812 1 98.81 199 VAL A O 1
ATOM 1595 N N . LEU A 1 200 ? 2.211 -20 -18.125 1 98.88 200 LEU A N 1
ATOM 1596 C CA . LEU A 1 200 ? 3.174 -19.875 -17.047 1 98.88 200 LEU A CA 1
ATOM 1597 C C . LEU A 1 200 ? 3.623 -18.422 -16.891 1 98.88 200 LEU A C 1
ATOM 1599 O O . LEU A 1 200 ? 4.113 -17.812 -17.844 1 98.88 200 LEU A O 1
ATOM 1603 N N . PHE A 1 201 ? 3.381 -17.828 -15.75 1 98.88 201 PHE A N 1
ATOM 1604 C CA . PHE A 1 201 ? 4.02 -16.578 -15.344 1 98.88 201 PHE A CA 1
ATOM 1605 C C . PHE A 1 201 ? 5.305 -16.859 -14.57 1 98.88 201 PHE A C 1
ATOM 1607 O O . PHE A 1 201 ? 5.262 -17.391 -13.461 1 98.88 201 PHE A O 1
ATOM 1614 N N . ILE A 1 202 ? 6.418 -16.484 -15.062 1 98.88 202 ILE A N 1
ATOM 1615 C CA . ILE A 1 202 ? 7.695 -16.812 -14.438 1 98.88 202 ILE A CA 1
ATOM 1616 C C . ILE A 1 202 ? 8.57 -15.555 -14.375 1 98.88 202 ILE A C 1
ATOM 1618 O O . ILE A 1 202 ? 8.602 -14.766 -15.32 1 98.88 202 ILE A O 1
ATOM 1622 N N . GLU A 1 203 ? 9.281 -15.375 -13.266 1 98.69 203 GLU A N 1
ATOM 1623 C CA . GLU A 1 203 ? 10.125 -14.195 -13.117 1 98.69 203 GLU A CA 1
ATOM 1624 C C . GLU A 1 203 ? 11.328 -14.258 -14.047 1 98.69 203 GLU A C 1
ATOM 1626 O O . GLU A 1 203 ? 11.805 -15.344 -14.383 1 98.69 203 GLU A O 1
ATOM 1631 N N . CYS A 1 204 ? 11.75 -13.18 -14.484 1 98.38 204 CYS A N 1
ATOM 1632 C CA . CYS A 1 204 ? 12.961 -12.93 -15.258 1 98.38 204 CYS A CA 1
ATOM 1633 C C . CYS A 1 204 ? 13.617 -11.625 -14.828 1 98.38 204 CYS A C 1
ATOM 1635 O O . CYS A 1 204 ? 13.68 -10.672 -15.602 1 98.38 204 CYS A O 1
ATOM 1637 N N . THR A 1 205 ? 14.18 -11.594 -13.648 1 98.44 205 THR A N 1
ATOM 1638 C CA . THR A 1 205 ? 14.617 -10.375 -12.969 1 98.44 205 THR A CA 1
ATOM 1639 C C . THR A 1 205 ? 15.812 -9.758 -13.688 1 98.44 205 THR A C 1
ATOM 1641 O O . THR A 1 205 ? 15.891 -8.531 -13.828 1 98.44 205 THR A O 1
ATOM 1644 N N . TYR A 1 206 ? 16.703 -10.633 -14.156 1 98.62 206 TYR A N 1
ATOM 1645 C CA . TYR A 1 206 ? 17.922 -10.125 -14.781 1 98.62 206 TYR A CA 1
ATOM 1646 C C . TYR A 1 206 ? 18.062 -10.641 -16.203 1 98.62 206 TYR A C 1
ATOM 1648 O O . TYR A 1 206 ? 17.672 -11.773 -16.5 1 98.62 206 TYR A O 1
ATOM 1656 N N . ILE A 1 207 ? 18.672 -9.75 -17.078 1 98.31 207 ILE A N 1
ATOM 1657 C CA . ILE A 1 207 ? 18.641 -10.148 -18.469 1 98.31 207 ILE A CA 1
ATOM 1658 C C . ILE A 1 207 ? 19.938 -9.742 -19.156 1 98.31 207 ILE A C 1
ATOM 1660 O O . ILE A 1 207 ? 20.109 -9.961 -20.359 1 98.31 207 ILE A O 1
ATOM 1664 N N . ASP A 1 208 ? 20.812 -9.102 -18.453 1 96.44 208 ASP A N 1
ATOM 1665 C CA . ASP A 1 208 ? 22.031 -8.609 -19.109 1 96.44 208 ASP A CA 1
ATOM 1666 C C . ASP A 1 208 ? 23.281 -9.047 -18.344 1 96.44 208 ASP A C 1
ATOM 1668 O O . ASP A 1 208 ? 23.188 -9.812 -17.375 1 96.44 208 ASP A O 1
ATOM 1672 N N . ASP A 1 209 ? 24.469 -8.562 -18.812 1 94.81 209 ASP A N 1
ATOM 1673 C CA . ASP A 1 209 ? 25.734 -9.047 -18.281 1 94.81 209 ASP A CA 1
ATOM 1674 C C . ASP A 1 209 ? 26.172 -8.25 -17.047 1 94.81 209 ASP A C 1
ATOM 1676 O O . ASP A 1 209 ? 27.062 -8.672 -16.312 1 94.81 209 ASP A O 1
ATOM 1680 N N . LYS A 1 210 ? 25.562 -7.113 -16.859 1 95 210 LYS A N 1
ATOM 1681 C CA . LYS A 1 210 ? 25.891 -6.32 -15.672 1 95 210 LYS A CA 1
ATOM 1682 C C . LYS A 1 210 ? 25.469 -7.039 -14.398 1 95 210 LYS A C 1
ATOM 1684 O O . LYS A 1 210 ? 26.047 -6.812 -13.336 1 95 210 LYS A O 1
ATOM 1689 N N . ARG A 1 211 ? 24.5 -7.91 -14.477 1 95.38 211 ARG A N 1
ATOM 1690 C CA . ARG A 1 211 ? 24.047 -8.812 -13.422 1 95.38 211 ARG A CA 1
ATOM 1691 C C . ARG A 1 211 ? 24.078 -10.266 -13.891 1 95.38 211 ARG A C 1
ATOM 1693 O O . ARG A 1 211 ? 23.062 -10.812 -14.305 1 95.38 211 ARG A O 1
ATOM 1700 N N . PRO A 1 212 ? 25.203 -10.859 -13.773 1 96.62 212 PRO A N 1
ATOM 1701 C CA . PRO A 1 212 ? 25.359 -12.203 -14.352 1 96.62 212 PRO A CA 1
ATOM 1702 C C . PRO A 1 212 ? 24.547 -13.258 -13.602 1 96.62 212 PRO A C 1
ATOM 1704 O O . PRO A 1 212 ? 24.016 -12.992 -12.523 1 96.62 212 PRO A O 1
ATOM 1707 N N . VAL A 1 213 ? 24.469 -14.422 -14.125 1 98.06 213 VAL A N 1
ATOM 1708 C CA . VAL A 1 213 ? 23.656 -15.531 -13.641 1 98.06 213 VAL A CA 1
ATOM 1709 C C . VAL A 1 213 ? 24.016 -15.844 -12.188 1 98.06 213 VAL A C 1
ATOM 1711 O O . VAL A 1 213 ? 23.125 -16.047 -11.352 1 98.06 213 VAL A O 1
ATOM 1714 N N . ALA A 1 214 ? 25.312 -15.875 -11.875 1 97.75 214 ALA A N 1
ATOM 1715 C CA . ALA A 1 214 ? 25.766 -16.219 -10.523 1 97.75 214 ALA A CA 1
ATOM 1716 C C . ALA A 1 214 ? 25.203 -15.234 -9.5 1 97.75 214 ALA A C 1
ATOM 1718 O O . ALA A 1 214 ? 24.781 -15.641 -8.414 1 97.75 214 ALA A O 1
ATOM 1719 N N . ARG A 1 215 ? 25.234 -13.977 -9.82 1 96.75 215 ARG A N 1
ATOM 1720 C CA . ARG A 1 215 ? 24.703 -12.953 -8.922 1 96.75 215 ARG A CA 1
ATOM 1721 C C . ARG A 1 215 ? 23.188 -13.07 -8.797 1 96.75 215 ARG A C 1
ATOM 1723 O O . ARG A 1 215 ? 22.641 -12.906 -7.703 1 96.75 215 ARG A O 1
ATOM 1730 N N . ALA A 1 216 ? 22.516 -13.273 -9.945 1 97.75 216 ALA A N 1
ATOM 1731 C CA . ALA A 1 216 ? 21.062 -13.484 -9.922 1 97.75 216 ALA A CA 1
ATOM 1732 C C . ALA A 1 216 ? 20.688 -14.609 -8.961 1 97.75 216 ALA A C 1
ATOM 1734 O O . ALA A 1 216 ? 19.781 -14.453 -8.141 1 97.75 216 ALA A O 1
ATOM 1735 N N . ARG A 1 217 ? 21.406 -15.711 -9.023 1 97.25 217 ARG A N 1
ATOM 1736 C CA . ARG A 1 217 ? 21.141 -16.875 -8.18 1 97.25 217 ARG A CA 1
ATOM 1737 C C . ARG A 1 217 ? 21.391 -16.547 -6.711 1 97.25 217 ARG A C 1
ATOM 1739 O O . ARG A 1 217 ? 20.641 -16.984 -5.836 1 97.25 217 ARG A O 1
ATOM 1746 N N . GLU A 1 218 ? 22.469 -15.852 -6.461 1 96.75 218 GLU A N 1
ATOM 1747 C CA . GLU A 1 218 ? 22.797 -15.438 -5.098 1 96.75 218 GLU A CA 1
ATOM 1748 C C . GLU A 1 218 ? 21.625 -14.664 -4.477 1 96.75 218 GLU A C 1
ATOM 1750 O O . GLU A 1 218 ? 21.359 -14.805 -3.281 1 96.75 218 GLU A O 1
ATOM 1755 N N . TRP A 1 219 ? 20.938 -13.914 -5.258 1 95.81 219 TRP A N 1
ATOM 1756 C CA . TRP A 1 219 ? 19.844 -13.086 -4.77 1 95.81 219 TRP A CA 1
ATOM 1757 C C . TRP A 1 219 ? 18.516 -13.828 -4.871 1 95.81 219 TRP A C 1
ATOM 1759 O O . TRP A 1 219 ? 17.453 -13.266 -4.559 1 95.81 219 TRP A O 1
ATOM 1769 N N . GLY A 1 220 ? 18.578 -15.055 -5.328 1 98.12 220 GLY A N 1
ATOM 1770 C CA . GLY A 1 220 ? 17.375 -15.891 -5.379 1 98.12 220 GLY A CA 1
ATOM 1771 C C . GLY A 1 220 ? 16.469 -15.555 -6.543 1 98.12 220 GLY A C 1
ATOM 1772 O O . GLY A 1 220 ? 15.242 -15.57 -6.402 1 98.12 220 GLY A O 1
ATOM 1773 N N . HIS A 1 221 ? 17.062 -15.188 -7.688 1 98.75 221 HIS A N 1
ATOM 1774 C CA . HIS A 1 221 ? 16.266 -14.805 -8.852 1 98.75 221 HIS A CA 1
ATOM 1775 C C . HIS A 1 221 ? 16.734 -15.531 -10.102 1 98.75 221 HIS A C 1
ATOM 1777 O O . HIS A 1 221 ? 17.781 -16.172 -10.102 1 98.75 221 HIS A O 1
ATOM 1783 N N . ILE A 1 222 ? 15.938 -15.43 -11.18 1 98.75 222 ILE A N 1
ATOM 1784 C CA . ILE A 1 222 ? 16.25 -16.078 -12.453 1 98.75 222 ILE A CA 1
ATOM 1785 C C . ILE A 1 222 ? 16.844 -15.078 -13.422 1 98.75 222 ILE A C 1
ATOM 1787 O O . ILE A 1 222 ? 16.375 -13.938 -13.516 1 98.75 222 ILE A O 1
ATOM 1791 N N . HIS A 1 223 ? 17.875 -15.477 -14.078 1 98.75 223 HIS A N 1
ATOM 1792 C CA . HIS A 1 223 ? 18.438 -14.742 -15.203 1 98.75 223 HIS A CA 1
ATOM 1793 C C . HIS A 1 223 ? 17.891 -15.266 -16.531 1 98.75 223 HIS A C 1
ATOM 1795 O O . HIS A 1 223 ? 17.703 -16.469 -16.703 1 98.75 223 HIS A O 1
ATOM 1801 N N . LEU A 1 224 ? 17.719 -14.391 -17.5 1 98.5 224 LEU A N 1
ATOM 1802 C CA . LEU A 1 224 ? 17.219 -14.758 -18.828 1 98.5 224 LEU A CA 1
ATOM 1803 C C . LEU A 1 224 ? 18.062 -15.875 -19.438 1 98.5 224 LEU A C 1
ATOM 1805 O O . LEU A 1 224 ? 17.531 -16.781 -20.078 1 98.5 224 LEU A O 1
ATOM 1809 N N . ASP A 1 225 ? 19.328 -15.852 -19.219 1 98.19 225 ASP A N 1
ATOM 1810 C CA . ASP A 1 225 ? 20.234 -16.875 -19.766 1 98.19 225 ASP A CA 1
ATOM 1811 C C . ASP A 1 225 ? 19.875 -18.25 -19.219 1 98.19 225 ASP A C 1
ATOM 1813 O O . ASP A 1 225 ? 20.047 -19.266 -19.906 1 98.19 225 ASP A O 1
ATOM 1817 N N . GLU A 1 226 ? 19.453 -18.344 -18 1 98.19 226 GLU A N 1
ATOM 1818 C CA . GLU A 1 226 ? 19.016 -19.625 -17.438 1 98.19 226 GLU A CA 1
ATOM 1819 C C . GLU A 1 226 ? 17.719 -20.094 -18.078 1 98.19 226 GLU A C 1
ATOM 1821 O O . GLU A 1 226 ? 17.531 -21.297 -18.297 1 98.19 226 GLU A O 1
ATOM 1826 N N . ILE A 1 227 ? 16.844 -19.188 -18.312 1 98 227 ILE A N 1
ATOM 1827 C CA . ILE A 1 227 ? 15.609 -19.531 -19 1 98 227 ILE A CA 1
ATOM 1828 C C . ILE A 1 227 ? 15.922 -20.125 -20.359 1 98 227 ILE A C 1
ATOM 1830 O O . ILE A 1 227 ? 15.383 -21.172 -20.734 1 98 227 ILE A O 1
ATOM 1834 N N . ILE A 1 228 ? 16.812 -19.5 -21.078 1 97.06 228 ILE A N 1
ATOM 1835 C CA . ILE A 1 228 ? 17.188 -19.953 -22.406 1 97.06 228 ILE A CA 1
ATOM 1836 C C . ILE A 1 228 ? 17.859 -21.328 -22.297 1 97.06 228 ILE A C 1
ATOM 1838 O O . ILE A 1 228 ? 17.547 -22.234 -23.062 1 97.06 228 ILE A O 1
ATOM 1842 N N . ALA A 1 229 ? 18.734 -21.469 -21.344 1 97 229 ALA A N 1
ATOM 1843 C CA . ALA A 1 229 ? 19.469 -22.719 -21.156 1 97 229 ALA A CA 1
ATOM 1844 C C . ALA A 1 229 ? 18.531 -23.859 -20.812 1 97 229 ALA A C 1
ATOM 1846 O O . ALA A 1 229 ? 18.844 -25.031 -21.062 1 97 229 ALA A O 1
ATOM 1847 N N . HIS A 1 230 ? 17.391 -23.578 -20.203 1 97.44 230 HIS A N 1
ATOM 1848 C CA . HIS A 1 230 ? 16.438 -24.594 -19.797 1 97.44 230 HIS A CA 1
ATOM 1849 C C . HIS A 1 230 ? 15.188 -24.562 -20.656 1 97.44 230 HIS A C 1
ATOM 1851 O O . HIS A 1 230 ? 14.102 -24.953 -20.203 1 97.44 230 HIS A O 1
ATOM 1857 N N . ALA A 1 231 ? 15.281 -24.109 -21.812 1 96.44 231 ALA A N 1
ATOM 1858 C CA . ALA A 1 231 ? 14.156 -23.922 -22.734 1 96.44 231 ALA A CA 1
ATOM 1859 C C . ALA A 1 231 ? 13.391 -25.219 -22.938 1 96.44 231 ALA A C 1
ATOM 1861 O O . ALA A 1 231 ? 12.172 -25.219 -23.109 1 96.44 231 ALA A O 1
ATOM 1862 N N . HIS A 1 232 ? 14.016 -26.328 -22.906 1 95.62 232 HIS A N 1
ATOM 1863 C CA . HIS A 1 232 ? 13.43 -27.641 -23.188 1 95.62 232 HIS A CA 1
ATOM 1864 C C . HIS A 1 232 ? 12.414 -28.031 -22.109 1 95.62 232 HIS A C 1
ATOM 1866 O O . HIS A 1 232 ? 11.586 -28.922 -22.328 1 95.62 232 HIS A O 1
ATOM 1872 N N . LEU A 1 233 ? 12.461 -27.391 -20.953 1 97.62 233 LEU A N 1
ATOM 1873 C CA . LEU A 1 233 ? 11.555 -27.734 -19.859 1 97.62 233 LEU A CA 1
ATOM 1874 C C . LEU A 1 233 ? 10.203 -27.062 -20.047 1 97.62 233 LEU A C 1
ATOM 1876 O O . LEU A 1 233 ? 9.219 -27.453 -19.422 1 97.62 233 LEU A O 1
ATOM 1880 N N . PHE A 1 234 ? 10.133 -26.062 -20.844 1 97.88 234 PHE A N 1
ATOM 1881 C CA . PHE A 1 234 ? 8.906 -25.297 -21.031 1 97.88 234 PHE A CA 1
ATOM 1882 C C . PHE A 1 234 ? 7.977 -25.984 -22.016 1 97.88 234 PHE A C 1
ATOM 1884 O O . PHE A 1 234 ? 8.25 -26 -23.219 1 97.88 234 PHE A O 1
ATOM 1891 N N . LYS A 1 235 ? 6.895 -26.469 -21.531 1 97.88 235 LYS A N 1
ATOM 1892 C CA . LYS A 1 235 ? 5.902 -27.125 -22.391 1 97.88 235 LYS A CA 1
ATOM 1893 C C . LYS A 1 235 ? 4.625 -26.281 -22.484 1 97.88 235 LYS A C 1
ATOM 1895 O O . LYS A 1 235 ? 3.594 -26.766 -22.95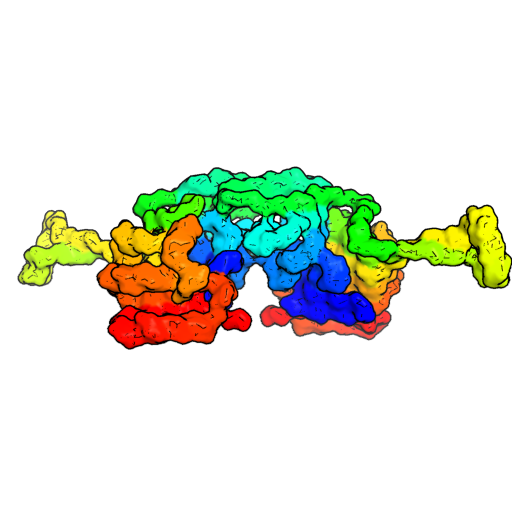3 1 97.88 235 LYS A O 1
ATOM 1900 N N . ASN A 1 236 ? 4.652 -25.094 -22.078 1 98.5 236 ASN A N 1
ATOM 1901 C CA . ASN A 1 236 ? 3.512 -24.188 -21.984 1 98.5 236 ASN A CA 1
ATOM 1902 C C . ASN A 1 236 ? 3.111 -23.625 -23.344 1 98.5 236 ASN A C 1
ATOM 1904 O O . ASN A 1 236 ? 3.961 -23.453 -24.219 1 98.5 236 ASN A O 1
ATOM 1908 N N . GLU A 1 237 ? 1.842 -23.359 -23.5 1 98.5 237 GLU A N 1
ATOM 1909 C CA . GLU A 1 237 ? 1.386 -22.656 -24.688 1 98.5 237 GLU A CA 1
ATOM 1910 C C . GLU A 1 237 ? 1.845 -21.188 -24.672 1 98.5 237 GLU A C 1
ATOM 1912 O O . GLU A 1 237 ? 2.23 -20.656 -25.719 1 98.5 237 GLU A O 1
ATOM 1917 N N . LYS A 1 238 ? 1.791 -20.516 -23.516 1 98.62 238 LYS A N 1
ATOM 1918 C CA . LYS A 1 238 ? 2.27 -19.156 -23.328 1 98.62 238 LYS A CA 1
ATOM 1919 C C . LYS A 1 238 ? 3.156 -19.047 -22.094 1 98.62 238 LYS A C 1
ATOM 1921 O O . LYS A 1 238 ? 2.877 -19.688 -21.062 1 98.62 238 LYS A O 1
ATOM 1926 N N . ILE A 1 239 ? 4.164 -18.297 -22.234 1 98.69 239 ILE A N 1
ATOM 1927 C CA . ILE A 1 239 ? 5.105 -18 -21.156 1 98.69 239 ILE A CA 1
ATOM 1928 C C . ILE A 1 239 ? 5.191 -16.5 -20.953 1 98.69 239 ILE A C 1
ATOM 1930 O O . ILE A 1 239 ? 5.609 -15.758 -21.844 1 98.69 239 ILE A O 1
ATOM 1934 N N . VAL A 1 240 ? 4.812 -16.031 -19.797 1 98.75 240 VAL A N 1
ATOM 1935 C CA . VAL A 1 240 ? 4.875 -14.602 -19.484 1 98.75 240 VAL A CA 1
ATOM 1936 C C . VAL A 1 240 ? 6.109 -14.312 -18.625 1 98.75 240 VAL A C 1
ATOM 1938 O O . VAL A 1 240 ? 6.195 -14.758 -17.484 1 98.75 240 VAL A O 1
ATOM 1941 N N . LEU A 1 241 ? 7.039 -13.617 -19.188 1 98.62 241 LEU A N 1
ATOM 1942 C CA . LEU A 1 241 ? 8.203 -13.164 -18.422 1 98.62 241 LEU A CA 1
ATOM 1943 C C . LEU A 1 241 ? 7.883 -11.875 -17.672 1 98.62 241 LEU A C 1
ATOM 1945 O O . LEU A 1 241 ? 7.391 -10.914 -18.266 1 98.62 241 LEU A O 1
ATOM 1949 N N . THR A 1 242 ? 8.172 -11.891 -16.359 1 98.31 242 THR A N 1
ATOM 1950 C CA . THR A 1 242 ? 7.77 -10.773 -15.516 1 98.31 242 THR A CA 1
ATOM 1951 C C . THR A 1 242 ? 8.828 -10.492 -14.453 1 98.31 242 THR A C 1
ATOM 1953 O O . THR A 1 242 ? 9.898 -11.109 -14.453 1 98.31 242 THR A O 1
ATOM 1956 N N . HIS A 1 243 ? 8.562 -9.438 -13.586 1 98.38 243 HIS A N 1
ATOM 1957 C CA . HIS A 1 243 ? 9.391 -9.094 -12.438 1 98.38 243 HIS A CA 1
ATOM 1958 C C . HIS A 1 243 ? 10.789 -8.656 -12.867 1 98.38 243 HIS A C 1
ATOM 1960 O O . HIS A 1 243 ? 11.781 -9.023 -12.234 1 98.38 243 HIS A O 1
ATOM 1966 N N . PHE A 1 244 ? 10.891 -7.977 -14.016 1 98.19 244 PHE A N 1
ATOM 1967 C CA . PHE A 1 244 ? 12.156 -7.426 -14.477 1 98.19 244 PHE A CA 1
ATOM 1968 C C . PHE A 1 244 ? 12.672 -6.371 -13.5 1 98.19 244 PHE A C 1
ATOM 1970 O O . PHE A 1 244 ? 11.891 -5.582 -12.961 1 98.19 244 PHE A O 1
ATOM 1977 N N . SER A 1 245 ? 13.961 -6.324 -13.383 1 96.19 245 SER A N 1
ATOM 1978 C CA . SER A 1 245 ? 14.594 -5.297 -12.555 1 96.19 245 SER A CA 1
ATOM 1979 C C . SER A 1 245 ? 14.234 -3.898 -13.047 1 96.19 245 SER A C 1
ATOM 1981 O O . SER A 1 245 ? 14.172 -3.652 -14.258 1 96.19 245 SER A O 1
ATOM 1983 N N . LYS A 1 246 ? 14.086 -3.023 -12.078 1 92.62 246 LYS A N 1
ATOM 1984 C CA . LYS A 1 246 ? 13.727 -1.644 -12.391 1 92.62 246 LYS A CA 1
ATOM 1985 C C . LYS A 1 246 ? 14.828 -0.965 -13.211 1 92.62 246 LYS A C 1
ATOM 1987 O O . LYS A 1 246 ? 14.602 0.094 -13.805 1 92.62 246 LYS A O 1
ATOM 1992 N N . ARG A 1 247 ? 15.945 -1.522 -13.266 1 93.12 247 ARG A N 1
ATOM 1993 C CA . ARG A 1 247 ? 17.078 -0.958 -14.008 1 93.12 247 ARG A CA 1
ATOM 1994 C C . ARG A 1 247 ? 16.812 -1.013 -15.508 1 93.12 247 ARG A C 1
ATOM 1996 O O . ARG A 1 247 ? 17.5 -0.342 -16.281 1 93.12 247 ARG A O 1
ATOM 2003 N N . TYR A 1 248 ? 15.906 -1.906 -15.891 1 95.94 248 TYR A N 1
ATOM 2004 C CA . TYR A 1 248 ? 15.625 -2.076 -17.312 1 95.94 248 TYR A CA 1
ATOM 2005 C C . TYR A 1 248 ? 14.336 -1.357 -17.703 1 95.94 248 TYR A C 1
ATOM 2007 O O . TYR A 1 248 ? 13.336 -1.423 -16.984 1 95.94 248 TYR A O 1
ATOM 2015 N N . ASN A 1 249 ? 14.375 -0.672 -18.781 1 94.56 249 ASN A N 1
ATOM 2016 C CA . ASN A 1 249 ? 13.125 -0.184 -19.344 1 94.56 249 ASN A CA 1
ATOM 2017 C C . ASN A 1 249 ? 12.562 -1.144 -20.391 1 94.56 249 ASN A C 1
ATOM 2019 O O . ASN A 1 249 ? 13.266 -2.057 -20.844 1 94.56 249 ASN A O 1
ATOM 2023 N N . ARG A 1 250 ? 11.352 -0.905 -20.719 1 95.44 250 ARG A N 1
ATOM 2024 C CA . ARG A 1 250 ? 10.633 -1.809 -21.609 1 95.44 250 ARG A CA 1
ATOM 2025 C C . ARG A 1 250 ? 11.367 -1.969 -22.938 1 95.44 250 ARG A C 1
ATOM 2027 O O . ARG A 1 250 ? 11.508 -3.084 -23.453 1 95.44 250 ARG A O 1
ATOM 2034 N N . ARG A 1 251 ? 11.883 -0.875 -23.578 1 95.62 251 ARG A N 1
ATOM 2035 C CA . ARG A 1 251 ? 12.578 -0.906 -24.859 1 95.62 251 ARG A CA 1
ATOM 2036 C C . ARG A 1 251 ? 13.812 -1.799 -24.797 1 95.62 251 ARG A C 1
ATOM 2038 O O . ARG A 1 251 ? 14.031 -2.629 -25.688 1 95.62 251 ARG A O 1
ATOM 2045 N N . PHE A 1 252 ? 14.555 -1.6 -23.719 1 97.25 252 PHE A N 1
ATOM 2046 C CA . PHE A 1 252 ? 15.773 -2.383 -23.547 1 97.25 252 PHE A CA 1
ATOM 2047 C C . PHE A 1 252 ? 15.445 -3.861 -23.375 1 97.25 252 PHE A C 1
ATOM 2049 O O . PHE A 1 252 ? 16.109 -4.723 -23.953 1 97.25 252 PHE A O 1
ATOM 2056 N N . ILE A 1 253 ? 14.438 -4.195 -22.609 1 97.81 253 ILE A N 1
ATOM 2057 C CA . ILE A 1 253 ? 14.023 -5.57 -22.359 1 97.81 253 ILE A CA 1
ATOM 2058 C C . ILE A 1 253 ? 13.68 -6.254 -23.688 1 97.81 253 ILE A C 1
ATOM 2060 O O . ILE A 1 253 ? 14.172 -7.348 -23.969 1 97.81 253 ILE A O 1
ATOM 2064 N N . LEU A 1 254 ? 12.867 -5.598 -24.469 1 96.38 254 LEU A N 1
ATOM 2065 C CA . LEU A 1 254 ? 12.438 -6.176 -25.734 1 96.38 254 LEU A CA 1
ATOM 2066 C C . LEU A 1 254 ? 13.625 -6.371 -26.672 1 96.38 254 LEU A C 1
ATOM 2068 O O . LEU A 1 254 ? 13.711 -7.383 -27.375 1 96.38 254 LEU A O 1
ATOM 2072 N N . GLN A 1 255 ? 14.492 -5.395 -26.672 1 97 255 GLN A N 1
ATOM 2073 C CA . GLN A 1 255 ? 15.688 -5.492 -27.5 1 97 255 GLN A CA 1
ATOM 2074 C C . GLN A 1 255 ? 16.531 -6.711 -27.125 1 97 255 GLN A C 1
ATOM 2076 O O . GLN A 1 255 ? 16.969 -7.461 -28 1 97 255 GLN A O 1
ATOM 2081 N N . VAL A 1 256 ? 16.766 -6.844 -25.859 1 97.56 256 VAL A N 1
ATOM 2082 C CA . VAL A 1 256 ? 17.594 -7.938 -25.375 1 97.56 256 VAL A CA 1
ATOM 2083 C C . VAL A 1 256 ? 16.922 -9.273 -25.672 1 97.56 256 VAL A C 1
ATOM 2085 O O . VAL A 1 256 ? 17.578 -10.211 -26.156 1 97.56 256 VAL A O 1
ATOM 2088 N N . LEU A 1 257 ? 15.672 -9.391 -25.422 1 96.94 257 LEU A N 1
ATOM 2089 C CA . LEU A 1 257 ? 14.938 -10.633 -25.641 1 96.94 257 LEU A CA 1
ATOM 2090 C C . LEU A 1 257 ? 14.953 -11.016 -27.125 1 96.94 257 LEU A C 1
ATOM 2092 O O . LEU A 1 257 ? 15.195 -12.172 -27.469 1 96.94 257 LEU A O 1
ATOM 2096 N N . ASN A 1 258 ? 14.719 -10.047 -28 1 95.69 258 ASN A N 1
ATOM 2097 C CA . ASN A 1 258 ? 14.734 -10.305 -29.438 1 95.69 258 ASN A CA 1
ATOM 2098 C C . ASN A 1 258 ? 16.109 -10.781 -29.906 1 95.69 258 ASN A C 1
ATOM 2100 O O . ASN A 1 258 ? 16.203 -11.688 -30.734 1 95.69 258 ASN A O 1
ATOM 2104 N N . LYS A 1 259 ? 17.031 -10.148 -29.422 1 96.44 259 LYS A N 1
ATOM 2105 C CA . LYS A 1 259 ? 18.391 -10.508 -29.812 1 96.44 259 LYS A CA 1
ATOM 2106 C C . LYS A 1 259 ? 18.75 -11.914 -29.328 1 96.44 259 LYS A C 1
ATOM 2108 O O . LYS A 1 259 ? 19.25 -12.727 -30.109 1 96.44 259 LYS A O 1
ATOM 2113 N N . LYS A 1 260 ? 18.484 -12.25 -28.109 1 96.44 260 LYS A N 1
ATOM 2114 C CA . LYS A 1 260 ? 18.938 -13.492 -27.5 1 96.44 260 LYS A CA 1
ATOM 2115 C C . LYS A 1 260 ? 18.062 -14.672 -27.922 1 96.44 260 LYS A C 1
ATOM 2117 O O . LYS A 1 260 ? 18.531 -15.812 -27.953 1 96.44 260 LYS A O 1
ATOM 2122 N N . LEU A 1 261 ? 16.859 -14.352 -28.25 1 95.38 261 LEU A N 1
ATOM 2123 C CA . LEU A 1 261 ? 15.922 -15.445 -28.5 1 95.38 261 LEU A CA 1
ATOM 2124 C C . LEU A 1 261 ? 15.562 -15.508 -29.984 1 95.38 261 LEU A C 1
ATOM 2126 O O . LEU A 1 261 ? 14.656 -16.25 -30.375 1 95.38 261 LEU A O 1
ATOM 2130 N N . GLN A 1 262 ? 16.109 -14.75 -30.812 1 90.62 262 GLN A N 1
ATOM 2131 C CA . GLN A 1 262 ? 15.758 -14.594 -32.219 1 90.62 262 GLN A CA 1
ATOM 2132 C C . GLN A 1 262 ? 15.633 -15.945 -32.906 1 90.62 262 GLN A C 1
ATOM 2134 O O . GLN A 1 262 ? 14.75 -16.156 -33.75 1 90.62 262 GLN A O 1
ATOM 2139 N N . ASP A 1 263 ? 16.438 -16.953 -32.625 1 88.5 263 ASP A N 1
ATOM 2140 C CA . ASP A 1 263 ? 16.406 -18.25 -33.312 1 88.5 263 ASP A CA 1
ATOM 2141 C C . ASP A 1 263 ? 15.836 -19.344 -32.406 1 88.5 263 ASP A C 1
ATOM 2143 O O . ASP A 1 263 ? 16.016 -20.531 -32.656 1 88.5 263 ASP A O 1
ATOM 2147 N N . HIS A 1 264 ? 15.211 -18.828 -31.391 1 90.62 264 HIS A N 1
ATOM 2148 C CA . HIS A 1 264 ? 14.68 -19.781 -30.422 1 90.62 264 HIS A CA 1
ATOM 2149 C C . HIS A 1 264 ? 13.164 -19.922 -30.562 1 90.62 264 HIS A C 1
ATOM 2151 O O . HIS A 1 264 ? 12.461 -18.922 -30.703 1 90.62 264 HIS A O 1
ATOM 2157 N N . ASP A 1 265 ? 12.617 -21.109 -30.516 1 90 265 ASP A N 1
ATOM 2158 C CA . ASP A 1 265 ? 11.188 -21.406 -30.641 1 90 265 ASP A CA 1
ATOM 2159 C C . ASP A 1 265 ? 10.398 -20.781 -29.484 1 90 265 ASP A C 1
ATOM 2161 O O . ASP A 1 265 ? 9.211 -20.5 -29.625 1 90 265 ASP A O 1
ATOM 2165 N N . LEU A 1 266 ? 11.047 -20.5 -28.344 1 93.25 266 LEU A N 1
ATOM 2166 C CA . LEU A 1 266 ? 10.406 -19.938 -27.156 1 93.25 266 LEU A CA 1
ATOM 2167 C C . LEU A 1 266 ? 9.852 -18.547 -27.438 1 93.25 266 LEU A C 1
ATOM 2169 O O . LEU A 1 266 ? 8.859 -18.141 -26.844 1 93.25 266 LEU A O 1
ATOM 2173 N N . LEU A 1 267 ? 10.516 -17.891 -28.344 1 92.88 267 LEU A N 1
ATOM 2174 C CA . LEU A 1 267 ? 10.203 -16.5 -28.578 1 92.88 267 LEU A CA 1
ATOM 2175 C C . LEU A 1 267 ? 8.742 -16.328 -29 1 92.88 267 LEU A C 1
ATOM 2177 O O . LEU A 1 267 ? 8.07 -15.391 -28.562 1 92.88 267 LEU A O 1
ATOM 2181 N N . SER A 1 268 ? 8.203 -17.266 -29.812 1 94.31 268 SER A N 1
ATOM 2182 C CA . SER A 1 268 ? 6.844 -17.156 -30.328 1 94.31 268 SER A CA 1
ATOM 2183 C C . SER A 1 268 ? 5.812 -17.375 -29.234 1 94.31 268 SER A C 1
ATOM 2185 O O . SER A 1 268 ? 4.641 -17.031 -29.391 1 94.31 268 SER A O 1
ATOM 2187 N N . ARG A 1 269 ? 6.215 -17.922 -28.094 1 97.12 269 ARG A N 1
ATOM 2188 C CA . ARG A 1 269 ? 5.289 -18.234 -27.016 1 97.12 269 ARG A CA 1
ATOM 2189 C C . ARG A 1 269 ? 5.441 -17.266 -25.844 1 97.12 269 ARG A C 1
ATOM 2191 O O . ARG A 1 269 ? 4.668 -17.297 -24.891 1 97.12 269 ARG A O 1
ATOM 2198 N N . ILE A 1 270 ? 6.375 -16.359 -25.938 1 97.44 270 ILE A N 1
ATOM 2199 C CA . ILE A 1 270 ? 6.711 -15.492 -24.812 1 97.44 270 ILE A CA 1
ATOM 2200 C C . ILE A 1 270 ? 5.891 -14.203 -24.891 1 97.44 270 ILE A C 1
ATOM 2202 O O . ILE A 1 270 ? 5.742 -13.625 -25.969 1 97.44 270 ILE A O 1
ATOM 2206 N N . PHE A 1 271 ? 5.305 -13.82 -23.844 1 97.5 271 PHE A N 1
ATOM 2207 C CA . PHE A 1 271 ? 4.742 -12.492 -23.609 1 97.5 271 PHE A CA 1
ATOM 2208 C C . PHE A 1 271 ? 5.555 -11.742 -22.562 1 97.5 271 PHE A C 1
ATOM 2210 O O . PHE A 1 271 ? 5.812 -12.266 -21.484 1 97.5 271 PHE A O 1
ATOM 2217 N N . VAL A 1 272 ? 5.93 -10.539 -22.875 1 97.5 272 VAL A N 1
ATOM 2218 C CA . VAL A 1 272 ? 6.77 -9.758 -21.969 1 97.5 272 VAL A CA 1
ATOM 2219 C C . VAL A 1 272 ? 5.902 -8.805 -21.156 1 97.5 272 VAL A C 1
ATOM 2221 O O . VAL A 1 272 ? 5.301 -7.875 -21.688 1 97.5 272 VAL A O 1
ATOM 2224 N N . LEU A 1 273 ? 5.852 -9.086 -19.859 1 97.38 273 LEU A N 1
ATOM 2225 C CA . LEU A 1 273 ? 5.172 -8.18 -18.938 1 97.38 273 LEU A CA 1
ATOM 2226 C C . LEU A 1 273 ? 6.129 -7.113 -18.422 1 97.38 273 LEU A C 1
ATOM 2228 O O . LEU A 1 273 ? 6.738 -7.277 -17.359 1 97.38 273 LEU A O 1
ATOM 2232 N N . ALA A 1 274 ? 6.262 -6.098 -19.125 1 93.38 274 ALA A N 1
ATOM 2233 C CA . ALA A 1 274 ? 7.148 -4.992 -18.781 1 93.38 274 ALA A CA 1
ATOM 2234 C C . ALA A 1 274 ? 6.379 -3.676 -18.703 1 93.38 274 ALA A C 1
ATOM 2236 O O . ALA A 1 274 ? 5.469 -3.43 -19.5 1 93.38 274 ALA A O 1
ATOM 2237 N N . HIS A 1 275 ? 6.66 -2.934 -17.703 1 87.12 275 HIS A N 1
ATOM 2238 C CA . HIS A 1 275 ? 5.988 -1.657 -17.484 1 87.12 275 HIS A CA 1
ATOM 2239 C C . HIS A 1 275 ? 6.77 -0.51 -18.109 1 87.12 275 HIS A C 1
ATOM 2241 O O . HIS A 1 275 ? 7.984 -0.6 -18.281 1 87.12 275 HIS A O 1
ATOM 2247 N N . ASP A 1 276 ? 5.953 0.513 -18.531 1 77.5 276 ASP A N 1
ATOM 2248 C CA . ASP A 1 276 ? 6.578 1.657 -19.188 1 77.5 276 ASP A CA 1
ATOM 2249 C C . ASP A 1 276 ? 7.305 2.543 -18.188 1 77.5 276 ASP A C 1
ATOM 2251 O O . ASP A 1 276 ? 6.883 2.652 -17.031 1 77.5 276 ASP A O 1
ATOM 2255 N N . ASP A 1 277 ? 8.555 2.5 -17.812 1 60.72 277 ASP A N 1
ATOM 2256 C CA . ASP A 1 277 ? 9.164 3.459 -16.906 1 60.72 277 ASP A CA 1
ATOM 2257 C C . ASP A 1 277 ? 8.766 4.887 -17.266 1 60.72 277 ASP A C 1
ATOM 2259 O O . ASP A 1 277 ? 8.484 5.191 -18.422 1 60.72 277 ASP A O 1
ATOM 2263 N N . MET B 1 1 ? -2.688 11.344 -7.734 1 91.56 1 MET B N 1
ATOM 2264 C CA . MET B 1 1 ? -2.434 12.477 -6.848 1 91.56 1 MET B CA 1
ATOM 2265 C C . MET B 1 1 ? -2.834 13.789 -7.512 1 91.56 1 MET B C 1
ATOM 2267 O O . MET B 1 1 ? -2.719 13.938 -8.734 1 91.56 1 MET B O 1
ATOM 2271 N N . ILE B 1 2 ? -3.361 14.75 -6.766 1 94.38 2 ILE B N 1
ATOM 2272 C CA . ILE B 1 2 ? -3.736 16.094 -7.199 1 94.38 2 ILE B CA 1
ATOM 2273 C C . ILE B 1 2 ? -2.693 17.094 -6.715 1 94.38 2 ILE B C 1
ATOM 2275 O O . ILE B 1 2 ? -2.266 17.047 -5.562 1 94.38 2 ILE B O 1
ATOM 2279 N N . ASP B 1 3 ? -2.287 17.938 -7.625 1 96.44 3 ASP B N 1
ATOM 2280 C CA . ASP B 1 3 ? -1.316 18.969 -7.277 1 96.44 3 ASP B CA 1
ATOM 2281 C C . ASP B 1 3 ? -2.016 20.25 -6.832 1 96.44 3 ASP B C 1
ATOM 2283 O O . ASP B 1 3 ? -2.951 20.703 -7.484 1 96.44 3 ASP B O 1
ATOM 2287 N N . PHE B 1 4 ? -1.645 20.75 -5.75 1 97.94 4 PHE B N 1
ATOM 2288 C CA . PHE B 1 4 ? -2.092 22.031 -5.238 1 97.94 4 PHE B CA 1
ATOM 2289 C C . PHE B 1 4 ? -0.914 22.984 -5.051 1 97.94 4 PHE B C 1
ATOM 2291 O O . PHE B 1 4 ? 0.141 22.578 -4.555 1 97.94 4 PHE B O 1
ATOM 2298 N N . ARG B 1 5 ? -1.109 24.25 -5.453 1 97.94 5 ARG B N 1
ATOM 2299 C CA . ARG B 1 5 ? -0.065 25.25 -5.277 1 97.94 5 ARG B CA 1
ATOM 2300 C C . ARG B 1 5 ? -0.655 26.578 -4.82 1 97.94 5 ARG B C 1
ATOM 2302 O O . ARG B 1 5 ? -1.714 27 -5.301 1 97.94 5 ARG B O 1
ATOM 2309 N N . HIS B 1 6 ? -0.076 27.156 -3.879 1 98 6 HIS B N 1
ATOM 2310 C CA . HIS B 1 6 ? -0.33 28.516 -3.414 1 98 6 HIS B CA 1
ATOM 2311 C C . HIS B 1 6 ? 0.929 29.125 -2.816 1 98 6 HIS B C 1
ATOM 2313 O O . HIS B 1 6 ? 1.45 28.641 -1.812 1 98 6 HIS B O 1
ATOM 2319 N N . LYS B 1 7 ? 1.444 30.188 -3.445 1 95.56 7 LYS B N 1
ATOM 2320 C CA . LYS B 1 7 ? 2.713 30.797 -3.053 1 95.56 7 LYS B CA 1
ATOM 2321 C C . LYS B 1 7 ? 3.834 29.766 -3.031 1 95.56 7 LYS B C 1
ATOM 2323 O O . LYS B 1 7 ? 4.098 29.094 -4.039 1 95.56 7 LYS B O 1
ATOM 2328 N N . ASP B 1 8 ? 4.52 29.562 -1.969 1 91.62 8 ASP B N 1
ATOM 2329 C CA . ASP B 1 8 ? 5.668 28.672 -1.902 1 91.62 8 ASP B CA 1
ATOM 2330 C C . ASP B 1 8 ? 5.262 27.297 -1.386 1 91.62 8 ASP B C 1
ATOM 2332 O O . ASP B 1 8 ? 6.117 26.453 -1.104 1 91.62 8 ASP B O 1
ATOM 2336 N N . ILE B 1 9 ? 3.959 27.109 -1.336 1 96.81 9 ILE B N 1
ATOM 2337 C CA . ILE B 1 9 ? 3.459 25.828 -0.833 1 96.81 9 ILE B CA 1
ATOM 2338 C C . ILE B 1 9 ? 2.98 24.969 -2 1 96.81 9 ILE B C 1
ATOM 2340 O O . ILE B 1 9 ? 2.088 25.375 -2.75 1 96.81 9 ILE B O 1
ATOM 2344 N N . ALA B 1 10 ? 3.66 23.953 -2.27 1 97.75 10 ALA B N 1
ATOM 2345 C CA . ALA B 1 10 ? 3.266 22.953 -3.256 1 97.75 10 ALA B CA 1
ATOM 2346 C C . ALA B 1 10 ? 3.027 21.594 -2.598 1 97.75 10 ALA B C 1
ATOM 2348 O O . ALA B 1 10 ? 3.869 21.109 -1.834 1 97.75 10 ALA B O 1
ATOM 2349 N N . VAL B 1 11 ? 1.876 21.016 -2.879 1 98.25 11 VAL B N 1
ATOM 2350 C CA . VAL B 1 11 ? 1.508 19.75 -2.246 1 98.25 11 VAL B CA 1
ATOM 2351 C C . VAL B 1 11 ? 1.025 18.766 -3.305 1 98.25 11 VAL B C 1
ATOM 2353 O O . VAL B 1 11 ? 0.174 19.094 -4.133 1 98.25 11 VAL B O 1
ATOM 2356 N N . ASN B 1 12 ? 1.617 17.578 -3.408 1 98.25 12 ASN B N 1
ATOM 2357 C CA . ASN B 1 12 ? 1.028 16.438 -4.098 1 98.25 12 ASN B CA 1
ATOM 2358 C C . ASN B 1 12 ? 0.146 15.609 -3.166 1 98.25 12 ASN B C 1
ATOM 2360 O O . ASN B 1 12 ? 0.643 14.977 -2.234 1 98.25 12 ASN B O 1
ATOM 2364 N N . ALA B 1 13 ? -1.13 15.641 -3.496 1 97.81 13 ALA B N 1
ATOM 2365 C CA . ALA B 1 13 ? -2.045 15.195 -2.447 1 97.81 13 ALA B CA 1
ATOM 2366 C C . ALA B 1 13 ? -2.977 14.102 -2.959 1 97.81 13 ALA B C 1
ATOM 2368 O O . ALA B 1 13 ? -3.41 14.133 -4.113 1 97.81 13 ALA B O 1
ATOM 2369 N N . ILE B 1 14 ? -3.229 13.109 -2.133 1 97.25 14 ILE B N 1
ATOM 2370 C CA . ILE B 1 14 ? -4.352 12.188 -2.254 1 97.25 14 ILE B CA 1
ATOM 2371 C C . ILE B 1 14 ? -5.137 12.156 -0.946 1 97.25 14 ILE B C 1
ATOM 2373 O O . ILE B 1 14 ? -4.57 11.898 0.12 1 97.25 14 ILE B O 1
ATOM 2377 N N . GLY B 1 15 ? -6.363 12.516 -0.957 1 97.44 15 GLY B N 1
ATOM 2378 C CA . GLY B 1 15 ? -7.242 12.539 0.2 1 97.44 15 GLY B CA 1
ATOM 2379 C C . GLY B 1 15 ? -8.625 11.984 -0.091 1 97.44 15 GLY B C 1
ATOM 2380 O O . GLY B 1 15 ? -9.586 12.742 -0.237 1 97.44 15 GLY B O 1
ATOM 2381 N N . ARG B 1 16 ? -8.742 10.695 -0.175 1 95.75 16 ARG B N 1
ATOM 2382 C CA . ARG B 1 16 ? -10 9.984 -0.385 1 95.75 16 ARG B CA 1
ATOM 2383 C C . ARG B 1 16 ? -10.477 9.32 0.902 1 95.75 16 ARG B C 1
ATOM 2385 O O . ARG B 1 16 ? -9.836 8.383 1.394 1 95.75 16 ARG B O 1
ATOM 2392 N N . GLY B 1 17 ? -11.609 9.766 1.329 1 96.25 17 GLY B N 1
ATOM 2393 C CA . GLY B 1 17 ? -12.109 9.273 2.605 1 96.25 17 GLY B CA 1
ATOM 2394 C C . GLY B 1 17 ? -12.227 7.766 2.66 1 96.25 17 GLY B C 1
ATOM 2395 O O . GLY B 1 17 ? -12.883 7.16 1.811 1 96.25 17 GLY B O 1
ATOM 2396 N N . GLY B 1 18 ? -11.609 7.184 3.623 1 95.31 18 GLY B N 1
ATOM 2397 C CA . GLY B 1 18 ? -11.695 5.75 3.857 1 95.31 18 GLY B CA 1
ATOM 2398 C C . GLY B 1 18 ? -10.898 4.93 2.861 1 95.31 18 GLY B C 1
ATOM 2399 O O . GLY B 1 18 ? -10.883 3.699 2.932 1 95.31 18 GLY B O 1
ATOM 2400 N N . ILE B 1 19 ? -10.234 5.531 1.948 1 95.81 19 ILE B N 1
ATOM 2401 C CA . ILE B 1 19 ? -9.562 4.805 0.873 1 95.81 19 ILE B CA 1
ATOM 2402 C C . ILE B 1 19 ? -8.062 5.039 0.953 1 95.81 19 ILE B C 1
ATOM 2404 O O . ILE B 1 19 ? -7.289 4.094 1.131 1 95.81 19 ILE B O 1
ATOM 2408 N N . GLU B 1 20 ? -7.641 6.301 0.855 1 96.75 20 GLU B N 1
ATOM 2409 C CA . GLU B 1 20 ? -6.211 6.582 0.856 1 96.75 20 GLU B CA 1
ATOM 2410 C C . GLU B 1 20 ? -5.938 8.062 1.13 1 96.75 20 GLU B C 1
ATOM 2412 O O . GLU B 1 20 ? -6.613 8.93 0.581 1 96.75 20 GLU B O 1
ATOM 2417 N N . THR B 1 21 ? -4.965 8.344 1.979 1 98.38 21 THR B N 1
ATOM 2418 C CA . THR B 1 21 ? -4.594 9.711 2.342 1 98.38 21 THR B CA 1
ATOM 2419 C C . THR B 1 21 ? -3.074 9.852 2.42 1 98.38 21 THR B C 1
ATOM 2421 O O . THR B 1 21 ? -2.41 9.102 3.135 1 98.38 21 THR B O 1
ATOM 2424 N N . CYS B 1 22 ? -2.539 10.758 1.646 1 98.75 22 CYS B N 1
ATOM 2425 C CA . CYS B 1 22 ? -1.121 11.102 1.659 1 98.75 22 CYS B CA 1
ATOM 2426 C C . CYS B 1 22 ? -0.897 12.5 1.101 1 98.75 22 CYS B C 1
ATOM 2428 O O . CYS B 1 22 ? -1.456 12.859 0.061 1 98.75 22 CYS B O 1
ATOM 2430 N N . TYR B 1 23 ? -0.156 13.344 1.783 1 98.75 23 TYR B N 1
ATOM 2431 C CA . TYR B 1 23 ? 0.18 14.695 1.369 1 98.75 23 TYR B CA 1
ATOM 2432 C C . TYR B 1 23 ? 1.69 14.906 1.355 1 98.75 23 TYR B C 1
ATOM 2434 O O . TYR B 1 23 ? 2.328 14.938 2.41 1 98.75 23 TYR B O 1
ATOM 2442 N N . ILE B 1 24 ? 2.248 15.07 0.194 1 98.81 24 ILE B N 1
ATOM 2443 C CA . ILE B 1 24 ? 3.691 15.195 0.019 1 98.81 24 ILE B CA 1
ATOM 2444 C C . ILE B 1 24 ? 4.055 16.656 -0.235 1 98.81 24 ILE B C 1
ATOM 2446 O O . ILE B 1 24 ? 3.475 17.297 -1.106 1 98.81 24 ILE B O 1
ATOM 2450 N N . LEU B 1 25 ? 4.941 17.188 0.563 1 98.44 25 LEU B N 1
ATOM 2451 C CA . LEU B 1 25 ? 5.465 18.547 0.426 1 98.44 25 LEU B CA 1
ATOM 2452 C C . LEU B 1 25 ? 6.949 18.516 0.075 1 98.44 25 LEU B C 1
ATOM 2454 O O . LEU B 1 25 ? 7.801 18.734 0.943 1 98.44 25 LEU B O 1
ATOM 2458 N N . PRO B 1 26 ? 7.203 18.391 -1.199 1 97.31 26 PRO B N 1
ATOM 2459 C CA . PRO B 1 26 ? 8.586 18.172 -1.621 1 97.31 26 PRO B CA 1
ATOM 2460 C C . PRO B 1 26 ? 9.516 19.312 -1.194 1 97.31 26 PRO B C 1
ATOM 2462 O O . PRO B 1 26 ? 10.648 19.062 -0.769 1 97.31 26 PRO B O 1
ATOM 2465 N N . ALA B 1 27 ? 9.086 20.562 -1.25 1 96.5 27 ALA B N 1
ATOM 2466 C CA . ALA B 1 27 ? 9.93 21.703 -0.925 1 96.5 27 ALA B CA 1
ATOM 2467 C C . ALA B 1 27 ? 10.375 21.672 0.533 1 96.5 27 ALA B C 1
ATOM 2469 O O . ALA B 1 27 ? 11.422 22.219 0.884 1 96.5 27 ALA B O 1
ATOM 2470 N N . PHE B 1 28 ? 9.602 21 1.305 1 97.44 28 PHE B N 1
ATOM 2471 C CA . PHE B 1 28 ? 9.898 20.953 2.73 1 97.44 28 PHE B CA 1
ATOM 2472 C C . PHE B 1 28 ? 10.453 19.594 3.119 1 97.44 28 PHE B C 1
ATOM 2474 O O . PHE B 1 28 ? 10.75 19.344 4.289 1 97.44 28 PHE B O 1
ATOM 2481 N N . GLN B 1 29 ? 10.492 18.641 2.193 1 97.62 29 GLN B N 1
ATOM 2482 C CA . GLN B 1 29 ? 11.055 17.312 2.352 1 97.62 29 GLN B CA 1
ATOM 2483 C C . GLN B 1 29 ? 10.344 16.531 3.455 1 97.62 29 GLN B C 1
ATOM 2485 O O . GLN B 1 29 ? 10.984 15.945 4.32 1 97.62 29 GLN B O 1
ATOM 2490 N N . LEU B 1 30 ? 9.023 16.625 3.406 1 98.5 30 LEU B N 1
ATOM 2491 C CA . LEU B 1 30 ? 8.227 15.859 4.359 1 98.5 30 LEU B CA 1
ATOM 2492 C C . LEU B 1 30 ? 6.883 15.469 3.76 1 98.5 30 LEU B C 1
ATOM 2494 O O . LEU B 1 30 ? 6.508 15.969 2.693 1 9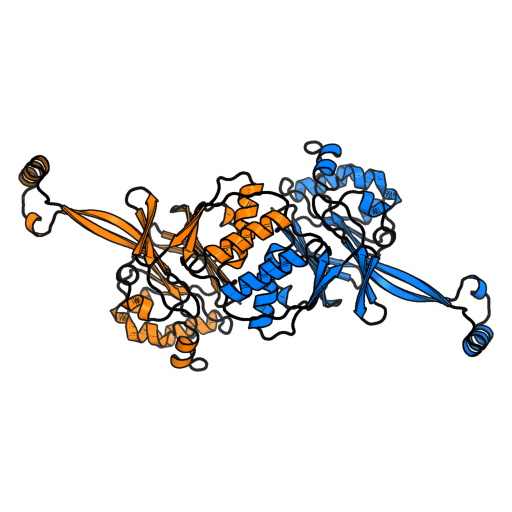8.5 30 LEU B O 1
ATOM 2498 N N . ALA B 1 31 ? 6.242 14.539 4.414 1 98.88 31 ALA B N 1
ATOM 2499 C CA . ALA B 1 31 ? 4.895 14.125 4.027 1 98.88 31 ALA B CA 1
ATOM 2500 C C . ALA B 1 31 ? 4.023 13.883 5.254 1 98.88 31 ALA B C 1
ATOM 2502 O O . ALA B 1 31 ? 4.535 13.641 6.352 1 98.88 31 ALA B O 1
ATOM 2503 N N . PHE B 1 32 ? 2.758 14.078 5.051 1 98.94 32 PHE B N 1
ATOM 2504 C CA . PHE B 1 32 ? 1.765 13.688 6.043 1 98.94 32 PHE B CA 1
ATOM 2505 C C . PHE B 1 32 ? 1.003 12.445 5.586 1 98.94 32 PHE B C 1
ATOM 2507 O O . PHE B 1 32 ? 0.448 12.43 4.484 1 98.94 32 PHE B O 1
ATOM 2514 N N . ASP B 1 33 ? 1.026 11.391 6.449 1 98.88 33 ASP B N 1
ATOM 2515 C CA . ASP B 1 33 ? 0.403 10.094 6.188 1 98.88 33 ASP B CA 1
ATOM 2516 C C . ASP B 1 33 ? 1.046 9.414 4.98 1 98.88 33 ASP B C 1
ATOM 2518 O O . ASP B 1 33 ? 1.835 10.023 4.262 1 98.88 33 ASP B O 1
ATOM 2522 N N . THR B 1 34 ? 0.744 8.094 4.828 1 98.75 34 THR B N 1
ATOM 2523 C CA . THR B 1 34 ? 1.463 7.332 3.814 1 98.75 34 THR B CA 1
ATOM 2524 C C . THR B 1 34 ? 0.493 6.727 2.801 1 98.75 34 THR B C 1
ATOM 2526 O O . THR B 1 34 ? 0.905 6.285 1.729 1 98.75 34 THR B O 1
ATOM 2529 N N . GLY B 1 35 ? -0.858 6.766 3.162 1 97.38 35 GLY B N 1
ATOM 2530 C CA . GLY B 1 35 ? -1.764 6.008 2.312 1 97.38 35 GLY B CA 1
ATOM 2531 C C . GLY B 1 35 ? -1.259 4.609 2 1 97.38 35 GLY B C 1
ATOM 2532 O O . GLY B 1 35 ? -0.929 3.846 2.91 1 97.38 35 GLY B O 1
ATOM 2533 N N . ARG B 1 36 ? -1.199 4.242 0.687 1 96.62 36 ARG B N 1
ATOM 2534 C CA . ARG B 1 36 ? -0.634 2.986 0.203 1 96.62 36 ARG B CA 1
ATOM 2535 C C . ARG B 1 36 ? 0.766 3.197 -0.363 1 96.62 36 ARG B C 1
ATOM 2537 O O . ARG B 1 36 ? 1.171 2.514 -1.305 1 96.62 36 ARG B O 1
ATOM 2544 N N . CYS B 1 37 ? 1.449 4.309 0.064 1 97.94 37 CYS B N 1
ATOM 2545 C CA . CYS B 1 37 ? 2.795 4.711 -0.329 1 97.94 37 CYS B CA 1
ATOM 2546 C C . CYS B 1 37 ? 2.836 5.117 -1.798 1 97.94 37 CYS B C 1
ATOM 2548 O O . CYS B 1 37 ? 3.494 4.465 -2.609 1 97.94 37 CYS B O 1
ATOM 2550 N N . PRO B 1 38 ? 2.119 6.203 -2.123 1 95.81 38 PRO B N 1
ATOM 2551 C CA . PRO B 1 38 ? 2.188 6.664 -3.512 1 95.81 38 PRO B CA 1
ATOM 2552 C C . PRO B 1 38 ? 3.609 7.004 -3.953 1 95.81 38 PRO B C 1
ATOM 2554 O O . PRO B 1 38 ? 4.508 7.125 -3.113 1 95.81 38 PRO B O 1
ATOM 2557 N N . ASP B 1 39 ? 3.734 7.133 -5.27 1 88.5 39 ASP B N 1
ATOM 2558 C CA . ASP B 1 39 ? 5.043 7.469 -5.824 1 88.5 39 ASP B CA 1
ATOM 2559 C C . ASP B 1 39 ? 5.547 8.797 -5.273 1 88.5 39 ASP B C 1
ATOM 2561 O O . ASP B 1 39 ? 4.77 9.734 -5.09 1 88.5 39 ASP B O 1
ATOM 2565 N N . GLY B 1 40 ? 6.66 9.047 -5.004 1 94.56 40 GLY B N 1
ATOM 2566 C CA . GLY B 1 40 ? 7.262 10.273 -4.508 1 94.56 40 GLY B CA 1
ATOM 2567 C C . GLY B 1 40 ? 7.469 10.273 -3.004 1 94.56 40 GLY B C 1
ATOM 2568 O O . GLY B 1 40 ? 8.273 11.047 -2.482 1 94.56 40 GLY B O 1
ATOM 2569 N N . LEU B 1 41 ? 6.637 9.453 -2.342 1 98.19 41 LEU B N 1
ATOM 2570 C CA . LEU B 1 41 ? 6.746 9.422 -0.888 1 98.19 41 LEU B CA 1
ATOM 2571 C C . LEU B 1 41 ? 8.109 8.883 -0.459 1 98.19 41 LEU B C 1
ATOM 2573 O O . LEU B 1 41 ? 8.68 9.352 0.531 1 98.19 41 LEU B O 1
ATOM 2577 N N . ILE B 1 42 ? 8.609 7.926 -1.179 1 97.75 42 ILE B N 1
ATOM 2578 C CA . ILE B 1 42 ? 9.844 7.23 -0.81 1 97.75 42 ILE B CA 1
ATOM 2579 C C . ILE B 1 42 ? 10.984 8.234 -0.689 1 97.75 42 ILE B C 1
ATOM 2581 O O . ILE B 1 42 ? 11.898 8.055 0.117 1 97.75 42 ILE B O 1
ATOM 2585 N N . ASP B 1 43 ? 10.891 9.312 -1.401 1 97.31 43 ASP B N 1
ATOM 2586 C CA . ASP B 1 43 ? 11.969 10.297 -1.443 1 97.31 43 ASP B CA 1
ATOM 2587 C C . ASP B 1 43 ? 11.906 11.227 -0.232 1 97.31 43 ASP B C 1
ATOM 2589 O O . ASP B 1 43 ? 12.852 11.977 0.031 1 97.31 43 ASP B O 1
ATOM 2593 N N . MET B 1 44 ? 10.828 11.266 0.452 1 98.5 44 MET B N 1
ATOM 2594 C CA . MET B 1 44 ? 10.68 12.141 1.607 1 98.5 44 MET B CA 1
ATOM 2595 C C . MET B 1 44 ? 11.375 11.555 2.832 1 98.5 44 MET B C 1
ATOM 2597 O O . MET B 1 44 ? 11.062 10.445 3.256 1 98.5 44 MET B O 1
ATOM 2601 N N . PRO B 1 45 ? 12.25 12.273 3.438 1 98.31 45 PRO B N 1
ATOM 2602 C CA . PRO B 1 45 ? 12.984 11.727 4.586 1 98.31 45 PRO B CA 1
ATOM 2603 C C . PRO B 1 45 ? 12.164 11.758 5.871 1 98.31 45 PRO B C 1
ATOM 2605 O O . PRO B 1 45 ? 12.531 11.117 6.859 1 98.31 45 PRO B O 1
ATOM 2608 N N . ARG B 1 46 ? 10.992 12.555 5.922 1 98.69 46 ARG B N 1
ATOM 2609 C CA . ARG B 1 46 ? 10.18 12.688 7.121 1 98.69 46 ARG B CA 1
ATOM 2610 C C . ARG B 1 46 ? 8.703 12.43 6.812 1 98.69 46 ARG B C 1
ATOM 2612 O O . ARG B 1 46 ? 8.164 12.961 5.84 1 98.69 46 ARG B O 1
ATOM 2619 N N . VAL B 1 47 ? 8.164 11.602 7.629 1 98.94 47 VAL B N 1
ATOM 2620 C CA . VAL B 1 47 ? 6.734 11.336 7.508 1 98.94 47 VAL B CA 1
ATOM 2621 C C . VAL B 1 47 ? 6.051 11.547 8.859 1 98.94 47 VAL B C 1
ATOM 2623 O O . VAL B 1 47 ? 6.523 11.055 9.883 1 98.94 47 VAL B O 1
ATOM 2626 N N . PHE B 1 48 ? 5.012 12.344 8.859 1 98.94 48 PHE B N 1
ATOM 2627 C CA . PHE B 1 48 ? 4.18 12.578 10.031 1 98.94 48 PHE B CA 1
ATOM 2628 C C . PHE B 1 48 ? 2.82 11.906 9.875 1 98.94 48 PHE B C 1
ATOM 2630 O O . PHE B 1 48 ? 1.996 12.336 9.07 1 98.94 48 PHE B O 1
ATOM 2637 N N . LEU B 1 49 ? 2.555 10.875 10.664 1 98.94 49 LEU B N 1
ATOM 2638 C CA . LEU B 1 49 ? 1.282 10.164 10.625 1 98.94 49 LEU B CA 1
ATOM 2639 C C . LEU B 1 49 ? 0.241 10.867 11.492 1 98.94 49 LEU B C 1
ATOM 2641 O O . LEU B 1 49 ? 0.513 11.203 12.648 1 98.94 49 LEU B O 1
ATOM 2645 N N . THR B 1 50 ? -0.902 11.07 10.898 1 98.94 50 THR B N 1
ATOM 2646 C CA . THR B 1 50 ? -1.983 11.648 11.695 1 98.94 50 THR B CA 1
ATOM 2647 C C . THR B 1 50 ? -2.553 10.609 12.664 1 98.94 50 THR B C 1
ATOM 2649 O O . THR B 1 50 ? -2.783 10.914 13.836 1 98.94 50 THR B O 1
ATOM 2652 N N . HIS B 1 51 ? -2.855 9.461 12.18 1 98.81 51 HIS B N 1
ATOM 2653 C CA . HIS B 1 51 ? -3.357 8.367 13 1 98.81 51 HIS B CA 1
ATOM 2654 C C . HIS B 1 51 ? -3.152 7.02 12.312 1 98.81 51 HIS B C 1
ATOM 2656 O O . HIS B 1 51 ? -2.578 6.957 11.227 1 98.81 51 HIS B O 1
ATOM 2662 N N . GLY B 1 52 ? -3.613 5.965 13 1 98.5 52 GLY B N 1
ATOM 2663 C CA . GLY B 1 52 ? -3.154 4.645 12.602 1 98.5 52 GLY B CA 1
ATOM 2664 C C . GLY B 1 52 ? -4.137 3.91 11.711 1 98.5 52 GLY B C 1
ATOM 2665 O O . GLY B 1 52 ? -3.969 2.721 11.438 1 98.5 52 GLY B O 1
ATOM 2666 N N . HIS B 1 53 ? -5.266 4.523 11.25 1 98.56 53 HIS B N 1
ATOM 2667 C CA . HIS B 1 53 ? -6.098 3.846 10.266 1 98.56 53 HIS B CA 1
ATOM 2668 C C . HIS B 1 53 ? -5.32 3.564 8.984 1 98.56 53 HIS B C 1
ATOM 2670 O O . HIS B 1 53 ? -4.512 4.391 8.555 1 98.56 53 HIS B O 1
ATOM 2676 N N . LEU B 1 54 ? -5.629 2.494 8.336 1 98.31 54 LEU B N 1
ATOM 2677 C CA . LEU B 1 54 ? -4.754 1.976 7.293 1 98.31 54 LEU B CA 1
ATOM 2678 C C . LEU B 1 54 ? -4.902 2.789 6.012 1 98.31 54 LEU B C 1
ATOM 2680 O O . LEU B 1 54 ? -4.012 2.771 5.156 1 98.31 54 LEU B O 1
ATOM 2684 N N . ASP B 1 55 ? -6.035 3.504 5.82 1 97.44 55 ASP B N 1
ATOM 2685 C CA . ASP B 1 55 ? -6.09 4.414 4.68 1 97.44 55 ASP B CA 1
ATOM 2686 C C . ASP B 1 55 ? -5.145 5.598 4.875 1 97.44 55 ASP B C 1
ATOM 2688 O O . ASP B 1 55 ? -4.918 6.375 3.945 1 97.44 55 ASP B O 1
ATOM 2692 N N . HIS B 1 56 ? -4.496 5.746 6.008 1 98.69 56 HIS B N 1
ATOM 2693 C CA . HIS B 1 56 ? -3.514 6.781 6.301 1 98.69 56 HIS B CA 1
ATOM 2694 C C . HIS B 1 56 ? -2.123 6.184 6.488 1 98.69 56 HIS B C 1
ATOM 2696 O O . HIS B 1 56 ? -1.118 6.871 6.297 1 98.69 56 HIS B O 1
ATOM 2702 N N . SER B 1 57 ? -2.002 4.922 6.859 1 98.62 57 SER B N 1
ATOM 2703 C CA . SER B 1 57 ? -0.72 4.465 7.383 1 98.62 57 SER B CA 1
ATOM 2704 C C . SER B 1 57 ? -0.287 3.158 6.727 1 98.62 57 SER B C 1
ATOM 2706 O O . SER B 1 57 ? 0.81 2.658 6.984 1 98.62 57 SER B O 1
ATOM 2708 N N . ALA B 1 58 ? -1.039 2.58 5.852 1 98.12 58 ALA B N 1
ATOM 2709 C CA . ALA B 1 58 ? -0.802 1.24 5.324 1 98.12 58 ALA B CA 1
ATOM 2710 C C . ALA B 1 58 ? 0.528 1.172 4.578 1 98.12 58 ALA B C 1
ATOM 2712 O O . ALA B 1 58 ? 1.17 0.119 4.535 1 98.12 58 ALA B O 1
ATOM 2713 N N . GLY B 1 59 ? 0.922 2.219 3.988 1 98.62 59 GLY B N 1
ATOM 2714 C CA . GLY B 1 59 ? 2.113 2.24 3.154 1 98.62 59 GLY B CA 1
ATOM 2715 C C . GLY B 1 59 ? 3.398 2.334 3.951 1 98.62 59 GLY B C 1
ATOM 2716 O O . GLY B 1 59 ? 4.492 2.242 3.391 1 98.62 59 GLY B O 1
ATOM 2717 N N . LEU B 1 60 ? 3.346 2.477 5.262 1 98.75 60 LEU B N 1
ATOM 2718 C CA . LEU B 1 60 ? 4.496 2.822 6.09 1 98.75 60 LEU B CA 1
ATOM 2719 C C . LEU B 1 60 ? 5.562 1.734 6.02 1 98.75 60 LEU B C 1
ATOM 2721 O O . LEU B 1 60 ? 6.73 2.023 5.754 1 98.75 60 LEU B O 1
ATOM 2725 N N . PRO B 1 61 ? 5.199 0.403 6.207 1 98.62 61 PRO B N 1
ATOM 2726 C CA . PRO B 1 61 ? 6.238 -0.625 6.141 1 98.62 61 PRO B CA 1
ATOM 2727 C C . PRO B 1 61 ? 6.93 -0.68 4.781 1 98.62 61 PRO B C 1
ATOM 2729 O O . PRO B 1 61 ? 8.156 -0.801 4.711 1 98.62 61 PRO B O 1
ATOM 2732 N N . TYR B 1 62 ? 6.113 -0.625 3.721 1 98.56 62 TYR B N 1
ATOM 2733 C CA . TYR B 1 62 ? 6.656 -0.638 2.367 1 98.56 62 TYR B CA 1
ATOM 2734 C C . TYR B 1 62 ? 7.613 0.529 2.152 1 98.56 62 TYR B C 1
ATOM 2736 O O . TYR B 1 62 ? 8.711 0.351 1.615 1 98.56 62 TYR B O 1
ATOM 2744 N N . TYR B 1 63 ? 7.18 1.741 2.619 1 98.75 63 TYR B N 1
ATOM 2745 C CA . TYR B 1 63 ? 7.965 2.967 2.508 1 98.75 63 TYR B CA 1
ATOM 2746 C C . TYR B 1 63 ? 9.344 2.791 3.135 1 98.75 63 TYR B C 1
ATOM 2748 O O . TYR B 1 63 ? 10.359 3.049 2.49 1 98.75 63 TYR B O 1
ATOM 2756 N N . ILE B 1 64 ? 9.438 2.336 4.328 1 98.31 64 ILE B N 1
ATOM 2757 C CA . ILE B 1 64 ? 10.688 2.191 5.066 1 98.31 64 ILE B CA 1
ATOM 2758 C C . ILE B 1 64 ? 11.547 1.115 4.414 1 98.31 64 ILE B C 1
ATOM 2760 O O . ILE B 1 64 ? 12.758 1.303 4.234 1 98.31 64 ILE B O 1
ATOM 2764 N N . SER B 1 65 ? 10.93 0.013 4.09 1 97.19 65 SER B N 1
ATOM 2765 C CA . SER B 1 65 ? 11.633 -1.083 3.432 1 97.19 65 SER B CA 1
ATOM 2766 C C . SER B 1 65 ? 12.266 -0.626 2.121 1 97.19 65 SER B C 1
ATOM 2768 O O . SER B 1 65 ? 13.438 -0.906 1.86 1 97.19 65 SER B O 1
ATOM 2770 N N . GLN B 1 66 ? 11.469 0.08 1.324 1 96.94 66 GLN B N 1
ATOM 2771 C CA . GLN B 1 66 ? 11.945 0.54 0.022 1 96.94 66 GLN B CA 1
ATOM 2772 C C . GLN B 1 66 ? 13.125 1.496 0.171 1 96.94 66 GLN B C 1
ATOM 2774 O O . GLN B 1 66 ? 14.062 1.461 -0.627 1 96.94 66 GLN B O 1
ATOM 2779 N N . ARG B 1 67 ? 13.078 2.396 1.123 1 97.12 67 ARG B N 1
ATOM 2780 C CA . ARG B 1 67 ? 14.195 3.311 1.352 1 97.12 67 ARG B CA 1
ATOM 2781 C C . ARG B 1 67 ? 15.469 2.545 1.682 1 97.12 67 ARG B C 1
ATOM 2783 O O . ARG B 1 67 ? 16.547 2.871 1.175 1 97.12 67 ARG B O 1
ATOM 2790 N N . SER B 1 68 ? 15.297 1.539 2.518 1 95.38 68 SER B N 1
ATOM 2791 C CA . SER B 1 68 ? 16.453 0.715 2.865 1 95.38 68 SER B CA 1
ATOM 2792 C C . SER B 1 68 ? 16.984 -0.021 1.645 1 95.38 68 SER B C 1
ATOM 2794 O O . SER B 1 68 ? 18.203 -0.033 1.406 1 95.38 68 SER B O 1
ATOM 2796 N N . LEU B 1 69 ? 16.125 -0.631 0.864 1 92.25 69 LEU B N 1
ATOM 2797 C CA . LEU B 1 69 ? 16.516 -1.371 -0.332 1 92.25 69 LEU B CA 1
ATOM 2798 C C . LEU B 1 69 ? 17.266 -0.473 -1.309 1 92.25 69 LEU B C 1
ATOM 2800 O O . LEU B 1 69 ? 18.172 -0.933 -2.012 1 92.25 69 LEU B O 1
ATOM 2804 N N . ARG B 1 70 ? 16.891 0.768 -1.272 1 93 70 ARG B N 1
ATOM 2805 C CA . ARG B 1 70 ? 17.5 1.727 -2.188 1 93 70 ARG B CA 1
ATOM 2806 C C . ARG B 1 70 ? 18.703 2.412 -1.545 1 93 70 ARG B C 1
ATOM 2808 O O . ARG B 1 70 ? 19.266 3.35 -2.111 1 93 70 ARG B O 1
ATOM 2815 N N . HIS B 1 71 ? 19.031 2.086 -0.324 1 95 71 HIS B N 1
ATOM 2816 C CA . HIS B 1 71 ? 20.188 2.586 0.42 1 95 71 HIS B CA 1
ATOM 2817 C C . HIS B 1 71 ? 20.047 4.078 0.704 1 95 71 HIS B C 1
ATOM 2819 O O . HIS B 1 71 ? 21.031 4.812 0.666 1 95 71 HIS B O 1
ATOM 2825 N N . LEU B 1 72 ? 18.844 4.527 0.851 1 96.69 72 LEU B N 1
ATOM 2826 C CA . LEU B 1 72 ? 18.594 5.887 1.319 1 96.69 72 LEU B CA 1
ATOM 2827 C C . LEU B 1 72 ? 18.781 5.984 2.828 1 96.69 72 LEU B C 1
ATOM 2829 O O . LEU B 1 72 ? 18.719 4.977 3.535 1 96.69 72 LEU B O 1
ATOM 2833 N N . PRO B 1 73 ? 19.062 7.172 3.305 1 97.44 73 PRO B N 1
ATOM 2834 C CA . PRO B 1 73 ? 19.172 7.324 4.758 1 97.44 73 PRO B CA 1
ATOM 2835 C C . PRO B 1 73 ? 17.891 6.914 5.492 1 97.44 73 PRO B C 1
ATOM 2837 O O . PRO B 1 73 ? 16.797 7.082 4.965 1 97.44 73 PRO B O 1
ATOM 2840 N N . PRO B 1 74 ? 18.047 6.422 6.688 1 97.81 74 PRO B N 1
ATOM 2841 C CA . PRO B 1 74 ? 16.859 6.059 7.469 1 97.81 74 PRO B CA 1
ATOM 2842 C C . PRO B 1 74 ? 15.891 7.219 7.633 1 97.81 74 PRO B C 1
ATOM 2844 O O . PRO B 1 74 ? 16.297 8.344 7.914 1 97.81 74 PRO B O 1
ATOM 2847 N N . PRO B 1 75 ? 14.672 6.969 7.41 1 98.31 75 PRO B N 1
ATOM 2848 C CA . PRO B 1 75 ? 13.688 8.039 7.57 1 98.31 75 PRO B CA 1
ATOM 2849 C C . PRO B 1 75 ? 13.344 8.32 9.031 1 98.31 75 PRO B C 1
ATOM 2851 O O . PRO B 1 75 ? 13.602 7.48 9.898 1 98.31 75 PRO B O 1
ATOM 2854 N N . GLU B 1 76 ? 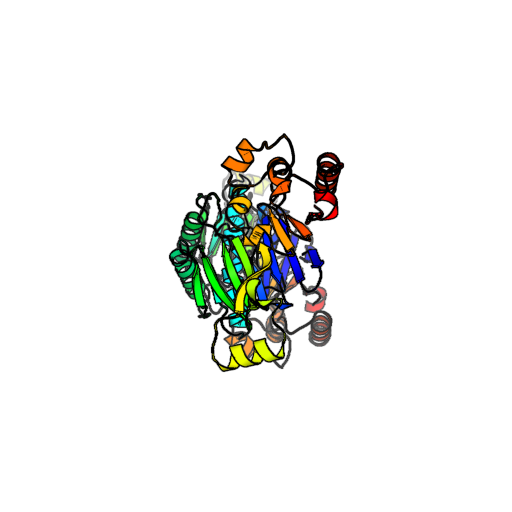12.805 9.516 9.289 1 98.75 76 GLU B N 1
ATOM 2855 C CA . GLU B 1 76 ? 12.156 9.875 10.547 1 98.75 76 GLU B CA 1
ATOM 2856 C C . GLU B 1 76 ? 10.641 9.766 10.445 1 98.75 76 GLU B C 1
ATOM 2858 O O . GLU B 1 76 ? 10.023 10.406 9.594 1 98.75 76 GLU B O 1
ATOM 2863 N N . ILE B 1 77 ? 10.133 8.93 11.281 1 98.88 77 ILE B N 1
ATOM 2864 C CA . ILE B 1 77 ? 8.688 8.75 11.32 1 98.88 77 ILE B CA 1
ATOM 2865 C C . ILE B 1 77 ? 8.133 9.32 12.625 1 98.88 77 ILE B C 1
ATOM 2867 O O . ILE B 1 77 ? 8.594 8.969 13.711 1 98.88 77 ILE B O 1
ATOM 2871 N N . TYR B 1 78 ? 7.219 10.195 12.477 1 98.94 78 TYR B N 1
ATOM 2872 C CA . TYR B 1 78 ? 6.516 10.773 13.617 1 98.94 78 TYR B CA 1
ATOM 2873 C C . TYR B 1 78 ? 5.055 10.344 13.641 1 98.94 78 TYR B C 1
ATOM 2875 O O . TYR B 1 78 ? 4.406 10.273 12.586 1 98.94 78 TYR B O 1
ATOM 2883 N N . CYS B 1 79 ? 4.547 9.992 14.758 1 98.94 79 CYS B N 1
ATOM 2884 C CA . CYS B 1 79 ? 3.184 9.492 14.906 1 98.94 79 CYS B CA 1
ATOM 2885 C C . CYS B 1 79 ? 2.641 9.797 16.297 1 98.94 79 CYS B C 1
ATOM 2887 O O . CYS B 1 79 ? 3.367 10.297 17.156 1 98.94 79 CYS B O 1
ATOM 2889 N N . PRO B 1 80 ? 1.283 9.68 16.5 1 98.81 80 PRO B N 1
ATOM 2890 C CA . PRO B 1 80 ? 0.793 9.82 17.875 1 98.81 80 PRO B CA 1
ATOM 2891 C C . PRO B 1 80 ? 1.537 8.922 18.859 1 98.81 80 PRO B C 1
ATOM 2893 O O . PRO B 1 80 ? 1.809 7.754 18.547 1 98.81 80 PRO B O 1
ATOM 2896 N N . ALA B 1 81 ? 1.848 9.461 19.969 1 98.75 81 ALA B N 1
ATOM 2897 C CA . ALA B 1 81 ? 2.666 8.758 20.953 1 98.75 81 ALA B CA 1
ATOM 2898 C C . ALA B 1 81 ? 2.053 7.406 21.312 1 98.75 81 ALA B C 1
ATOM 2900 O O . ALA B 1 81 ? 2.775 6.438 21.562 1 98.75 81 ALA B O 1
ATOM 2901 N N . GLU B 1 82 ? 0.772 7.266 21.266 1 98.31 82 GLU B N 1
ATOM 2902 C CA . GLU B 1 82 ? 0.014 6.109 21.719 1 98.31 82 GLU B CA 1
ATOM 2903 C C . GLU B 1 82 ? 0.243 4.902 20.828 1 98.31 82 GLU B C 1
ATOM 2905 O O . GLU B 1 82 ? -0.001 3.762 21.219 1 98.31 82 GLU B O 1
ATOM 2910 N N . ILE B 1 83 ? 0.78 5.102 19.578 1 98.5 83 ILE B N 1
ATOM 2911 C CA . ILE B 1 83 ? 0.821 3.957 18.672 1 98.5 83 ILE B CA 1
ATOM 2912 C C . ILE B 1 83 ? 2.271 3.611 18.344 1 98.5 83 ILE B C 1
ATOM 2914 O O . ILE B 1 83 ? 2.535 2.734 17.516 1 98.5 83 ILE B O 1
ATOM 2918 N N . VAL B 1 84 ? 3.172 4.238 19.062 1 98.75 84 VAL B N 1
ATOM 2919 C CA . VAL B 1 84 ? 4.586 4.008 18.797 1 98.75 84 VAL B CA 1
ATOM 2920 C C . VAL B 1 84 ? 4.926 2.539 19.031 1 98.75 84 VAL B C 1
ATOM 2922 O O . VAL B 1 84 ? 5.547 1.889 18.188 1 98.75 84 VAL B O 1
ATOM 2925 N N . ALA B 1 85 ? 4.523 2.029 20.141 1 98.69 85 ALA B N 1
ATOM 2926 C CA . ALA B 1 85 ? 4.922 0.683 20.531 1 98.69 85 ALA B CA 1
ATOM 2927 C C . ALA B 1 85 ? 4.395 -0.361 19.547 1 98.69 85 ALA B C 1
ATOM 2929 O O . ALA B 1 85 ? 5.168 -1.157 19.016 1 98.69 85 ALA B O 1
ATOM 2930 N N . PRO B 1 86 ? 3.094 -0.347 19.281 1 98.62 86 PRO B N 1
ATOM 2931 C CA . PRO B 1 86 ? 2.623 -1.35 18.328 1 98.62 86 PRO B CA 1
ATOM 2932 C C . PRO B 1 86 ? 3.215 -1.158 16.922 1 98.62 86 PRO B C 1
ATOM 2934 O O . PRO B 1 86 ? 3.461 -2.137 16.219 1 98.62 86 PRO B O 1
ATOM 2937 N N . LEU B 1 87 ? 3.439 0.057 16.5 1 98.62 87 LEU B N 1
ATOM 2938 C CA . LEU B 1 87 ? 4.051 0.298 15.203 1 98.62 87 LEU B CA 1
ATOM 2939 C C . LEU B 1 87 ? 5.469 -0.266 15.156 1 98.62 87 LEU B C 1
ATOM 2941 O O . LEU B 1 87 ? 5.871 -0.859 14.148 1 98.62 87 LEU B O 1
ATOM 2945 N N . ARG B 1 88 ? 6.203 -0.033 16.188 1 98.44 88 ARG B N 1
ATOM 2946 C CA . ARG B 1 88 ? 7.555 -0.577 16.266 1 98.44 88 ARG B CA 1
ATOM 2947 C C . ARG B 1 88 ? 7.539 -2.098 16.141 1 98.44 88 ARG B C 1
ATOM 2949 O O . ARG B 1 88 ? 8.391 -2.678 15.461 1 98.44 88 ARG B O 1
ATOM 2956 N N . GLU B 1 89 ? 6.637 -2.725 16.844 1 98.69 89 GLU B N 1
ATOM 2957 C CA . GLU B 1 89 ? 6.527 -4.18 16.781 1 98.69 89 GLU B CA 1
ATOM 2958 C C . GLU B 1 89 ? 6.156 -4.652 15.383 1 98.69 89 GLU B C 1
ATOM 2960 O O . GLU B 1 89 ? 6.703 -5.641 14.891 1 98.69 89 GLU B O 1
ATOM 2965 N N . ILE B 1 90 ? 5.242 -3.994 14.75 1 98.69 90 ILE B N 1
ATOM 2966 C CA . ILE B 1 90 ? 4.848 -4.324 13.383 1 98.69 90 ILE B CA 1
ATOM 2967 C C . ILE B 1 90 ? 6.07 -4.266 12.469 1 98.69 90 ILE B C 1
ATOM 2969 O O . ILE B 1 90 ? 6.316 -5.195 11.695 1 98.69 90 ILE B O 1
ATOM 2973 N N . LEU B 1 91 ? 6.816 -3.188 12.562 1 98.44 91 LEU B N 1
ATOM 2974 C CA . LEU B 1 91 ? 7.988 -3.01 11.719 1 98.44 91 LEU B CA 1
ATOM 2975 C C . LEU B 1 91 ? 9.031 -4.09 11.992 1 98.44 91 LEU B C 1
ATOM 2977 O O . LEU B 1 91 ? 9.656 -4.602 11.062 1 98.44 91 LEU B O 1
ATOM 2981 N N . HIS B 1 92 ? 9.172 -4.422 13.227 1 98.31 92 HIS B N 1
ATOM 2982 C CA . HIS B 1 92 ? 10.094 -5.484 13.602 1 98.31 92 HIS B CA 1
ATOM 2983 C C . HIS B 1 92 ? 9.688 -6.816 12.977 1 98.31 92 HIS B C 1
ATOM 2985 O O . HIS B 1 92 ? 10.531 -7.547 12.461 1 98.31 92 HIS B O 1
ATOM 2991 N N . LEU B 1 93 ? 8.461 -7.121 13.055 1 98.62 93 LEU B N 1
ATOM 2992 C CA . LEU B 1 93 ? 7.949 -8.375 12.508 1 98.62 93 LEU B CA 1
ATOM 2993 C C . LEU B 1 93 ? 8.125 -8.422 11 1 98.62 93 LEU B C 1
ATOM 2995 O O . LEU B 1 93 ? 8.477 -9.461 10.438 1 98.62 93 LEU B O 1
ATOM 2999 N N . TRP B 1 94 ? 7.895 -7.316 10.32 1 98.5 94 TRP B N 1
ATOM 3000 C CA . TRP B 1 94 ? 8.133 -7.266 8.883 1 98.5 94 TRP B CA 1
ATOM 3001 C C . TRP B 1 94 ? 9.609 -7.492 8.562 1 98.5 94 TRP B C 1
ATOM 3003 O O . TRP B 1 94 ? 9.945 -8.18 7.594 1 98.5 94 TRP B O 1
ATOM 3013 N N . GLN B 1 95 ? 10.492 -6.844 9.359 1 97.88 95 GLN B N 1
ATOM 3014 C CA . GLN B 1 95 ? 11.922 -7.059 9.172 1 97.88 95 GLN B CA 1
ATOM 3015 C C . GLN B 1 95 ? 12.273 -8.539 9.266 1 97.88 95 GLN B C 1
ATOM 3017 O O . GLN B 1 95 ? 13.07 -9.047 8.469 1 97.88 95 GLN B O 1
ATOM 3022 N N . LYS B 1 96 ? 11.648 -9.18 10.188 1 97.69 96 LYS B N 1
ATOM 3023 C CA . LYS B 1 96 ? 11.875 -10.617 10.352 1 97.69 96 LYS B CA 1
ATOM 3024 C C . LYS B 1 96 ? 11.383 -11.398 9.141 1 97.69 96 LYS B C 1
ATOM 3026 O O . LYS B 1 96 ? 12.07 -12.289 8.648 1 97.69 96 LYS B O 1
ATOM 3031 N N . ILE B 1 97 ? 10.227 -11.07 8.664 1 98.06 97 ILE B N 1
ATOM 3032 C CA . ILE B 1 97 ? 9.617 -11.75 7.523 1 98.06 97 ILE B CA 1
ATOM 3033 C C . ILE B 1 97 ? 10.453 -11.523 6.273 1 98.06 97 ILE B C 1
ATOM 3035 O O . ILE B 1 97 ? 10.68 -12.445 5.488 1 98.06 97 ILE B O 1
ATOM 3039 N N . GLU B 1 98 ? 10.953 -10.312 6.109 1 97.38 98 GLU B N 1
ATOM 3040 C CA . GLU B 1 98 ? 11.703 -9.961 4.91 1 97.38 98 GLU B CA 1
ATOM 3041 C C . GLU B 1 98 ? 13.148 -10.453 4.988 1 97.38 98 GLU B C 1
ATOM 3043 O O . GLU B 1 98 ? 13.82 -10.586 3.965 1 97.38 98 GLU B O 1
ATOM 3048 N N . GLY B 1 99 ? 13.68 -10.625 6.219 1 95.69 99 GLY B N 1
ATOM 3049 C CA . GLY B 1 99 ? 15.016 -11.172 6.391 1 95.69 99 GLY B CA 1
ATOM 3050 C C . GLY B 1 99 ? 16.109 -10.117 6.324 1 95.69 99 GLY B C 1
ATOM 3051 O O . GLY B 1 99 ? 17.25 -10.422 5.98 1 95.69 99 GLY B O 1
ATOM 3052 N N . PHE B 1 100 ? 15.742 -8.797 6.445 1 93.56 100 PHE B N 1
ATOM 3053 C CA . PHE B 1 100 ? 16.75 -7.75 6.508 1 93.56 100 PHE B CA 1
ATOM 3054 C C . PHE B 1 100 ? 16.266 -6.57 7.34 1 93.56 100 PHE B C 1
ATOM 3056 O O . PHE B 1 100 ? 15.055 -6.402 7.539 1 93.56 100 PHE B O 1
ATOM 3063 N N . GLU B 1 101 ? 17.234 -5.824 7.82 1 91.62 101 GLU B N 1
ATOM 3064 C CA . GLU B 1 101 ? 16.922 -4.668 8.656 1 91.62 101 GLU B CA 1
ATOM 3065 C C . GLU B 1 101 ? 16.766 -3.402 7.82 1 91.62 101 GLU B C 1
ATOM 3067 O O . GLU B 1 101 ? 17.453 -3.236 6.809 1 91.62 101 GLU B O 1
ATOM 3072 N N . TYR B 1 102 ? 15.93 -2.654 8.125 1 91.06 102 TYR B N 1
ATOM 3073 C CA . TYR B 1 102 ? 15.797 -1.315 7.562 1 91.06 102 TYR B CA 1
ATOM 3074 C C . TYR B 1 102 ? 15.555 -0.285 8.656 1 91.06 102 TYR B C 1
ATOM 3076 O O . TYR B 1 102 ? 14.406 0.037 8.969 1 91.06 102 TYR B O 1
ATOM 3084 N N . PRO B 1 103 ? 16.578 0.398 9.102 1 94.94 103 PRO B N 1
ATOM 3085 C CA . PRO B 1 103 ? 16.594 1.376 10.195 1 94.94 103 PRO B CA 1
ATOM 3086 C C . PRO B 1 103 ? 15.586 2.508 9.984 1 94.94 103 PRO B C 1
ATOM 3088 O O . PRO B 1 103 ? 15.375 2.951 8.859 1 94.94 103 PRO B O 1
ATOM 3091 N N . VAL B 1 104 ? 14.961 2.924 11.062 1 97.56 104 VAL B N 1
ATOM 3092 C CA . VAL B 1 104 ? 13.977 4.004 11.086 1 97.56 104 VAL B CA 1
ATOM 3093 C C . VAL B 1 104 ? 14.008 4.707 12.438 1 97.56 104 VAL B C 1
ATOM 3095 O O . VAL B 1 104 ? 14.211 4.066 13.469 1 97.56 104 VAL B O 1
ATOM 3098 N N . ALA B 1 105 ? 13.984 6.016 12.445 1 98.31 105 ALA B N 1
ATOM 3099 C CA . ALA B 1 105 ? 13.75 6.781 13.664 1 98.31 105 ALA B CA 1
ATOM 3100 C C . ALA B 1 105 ? 12.258 7.008 13.898 1 98.31 105 ALA B C 1
ATOM 3102 O O . ALA B 1 105 ? 11.648 7.855 13.242 1 98.31 105 ALA B O 1
ATOM 3103 N N . LEU B 1 106 ? 11.68 6.258 14.773 1 98.62 106 LEU B N 1
ATOM 3104 C CA . LEU B 1 106 ? 10.258 6.344 15.109 1 98.62 106 LEU B CA 1
ATOM 3105 C C . LEU B 1 106 ? 10.055 7.105 16.422 1 98.62 106 LEU B C 1
ATOM 3107 O O . LEU B 1 106 ? 10.562 6.695 17.469 1 98.62 106 LEU B O 1
ATOM 3111 N N . LYS B 1 107 ? 9.344 8.195 16.328 1 98.69 107 LYS B N 1
ATOM 3112 C CA . LYS B 1 107 ? 9.148 9.047 17.5 1 98.69 107 LYS B CA 1
ATOM 3113 C C . LYS B 1 107 ? 7.676 9.398 17.688 1 98.69 107 LYS B C 1
ATOM 3115 O O . LYS B 1 107 ? 6.984 9.75 16.734 1 98.69 107 LYS B O 1
ATOM 3120 N N . GLY B 1 108 ? 7.215 9.289 18.891 1 98.88 108 GLY B N 1
ATOM 3121 C CA . GLY B 1 108 ? 5.863 9.688 19.25 1 98.88 108 GLY B CA 1
ATOM 3122 C C . GLY B 1 108 ? 5.734 11.164 19.562 1 98.88 108 GLY B C 1
ATOM 3123 O O . GLY B 1 108 ? 6.641 11.758 20.156 1 98.88 108 GLY B O 1
ATOM 3124 N N . LEU B 1 109 ? 4.613 11.727 19.188 1 98.88 109 LEU B N 1
ATOM 3125 C CA . LEU B 1 109 ? 4.383 13.148 19.422 1 98.88 109 LEU B CA 1
ATOM 3126 C C . LEU B 1 109 ? 3.125 13.352 20.266 1 98.88 109 LEU B C 1
ATOM 3128 O O . LEU B 1 109 ? 2.125 12.656 20.078 1 98.88 109 LEU B O 1
ATOM 3132 N N . SER B 1 110 ? 3.184 14.242 21.156 1 98.69 110 SER B N 1
ATOM 3133 C CA . SER B 1 110 ? 2.033 14.805 21.844 1 98.69 110 SER B CA 1
ATOM 3134 C C . SER B 1 110 ? 1.682 16.188 21.312 1 98.69 110 SER B C 1
ATOM 3136 O O . SER B 1 110 ? 2.516 16.844 20.688 1 98.69 110 SER B O 1
ATOM 3138 N N . PRO B 1 111 ? 0.363 16.562 21.516 1 98.5 111 PRO B N 1
ATOM 3139 C CA . PRO B 1 111 ? 0.027 17.922 21.062 1 98.5 111 PRO B CA 1
ATOM 3140 C C . PRO B 1 111 ? 0.989 18.969 21.609 1 98.5 111 PRO B C 1
ATOM 3142 O O . PRO B 1 111 ? 1.33 18.953 22.797 1 98.5 111 PRO B O 1
ATOM 3145 N N . GLY B 1 112 ? 1.438 19.781 20.734 1 98.12 112 GLY B N 1
ATOM 3146 C CA . GLY B 1 112 ? 2.336 20.844 21.141 1 98.12 112 GLY B CA 1
ATOM 3147 C C . GLY B 1 112 ? 3.793 20.547 20.828 1 98.12 112 GLY B C 1
ATOM 3148 O O . GLY B 1 112 ? 4.617 21.469 20.781 1 98.12 112 GLY B O 1
ATOM 3149 N N . ASP B 1 113 ? 4.152 19.266 20.656 1 98.69 113 ASP B N 1
ATOM 3150 C CA . ASP B 1 113 ? 5.523 18.906 20.312 1 98.69 113 ASP B CA 1
ATOM 3151 C C . ASP B 1 113 ? 5.926 19.516 18.969 1 98.69 113 ASP B C 1
ATOM 3153 O O . ASP B 1 113 ? 5.109 19.609 18.047 1 98.69 113 ASP B O 1
ATOM 3157 N N . GLU B 1 114 ? 7.148 19.922 18.875 1 98.44 114 GLU B N 1
ATOM 3158 C CA . GLU B 1 114 ? 7.664 20.531 17.641 1 98.44 114 GLU B CA 1
ATOM 3159 C C . GLU B 1 114 ? 8.914 19.812 17.156 1 98.44 114 GLU B C 1
ATOM 3161 O O . GLU B 1 114 ? 9.781 19.453 17.953 1 98.44 114 GLU B O 1
ATOM 3166 N N . ILE B 1 115 ? 8.953 19.562 15.891 1 98.69 115 ILE B N 1
ATOM 3167 C CA . ILE B 1 115 ? 10.094 18.938 15.227 1 98.69 115 ILE B CA 1
ATOM 3168 C C . ILE B 1 115 ? 10.727 19.922 14.258 1 98.69 115 ILE B C 1
ATOM 3170 O O . ILE B 1 115 ? 10.07 20.406 13.328 1 98.69 115 ILE B O 1
ATOM 3174 N N . PRO B 1 116 ? 12.008 20.219 14.422 1 98 116 PRO B N 1
ATOM 3175 C CA . PRO B 1 116 ? 12.664 21.125 13.477 1 98 116 PRO B CA 1
ATOM 3176 C C . PRO B 1 116 ? 12.812 20.516 12.086 1 98 116 PRO B C 1
ATOM 3178 O O . PRO B 1 116 ? 13.195 19.344 11.953 1 98 116 PRO B O 1
ATOM 3181 N N . VAL B 1 117 ? 12.5 21.219 11.062 1 95.69 117 VAL B N 1
ATOM 3182 C CA . VAL B 1 117 ? 12.633 20.781 9.68 1 95.69 117 VAL B CA 1
ATOM 3183 C C . VAL B 1 117 ? 13.781 21.547 9.008 1 95.69 117 VAL B C 1
ATOM 3185 O O . VAL B 1 117 ? 14.523 20.969 8.211 1 95.69 117 VAL B O 1
ATOM 3188 N N . ARG B 1 118 ? 13.773 22.781 9.156 1 93.44 118 ARG B N 1
ATOM 3189 C CA . ARG B 1 118 ? 14.812 23.703 8.688 1 93.44 118 ARG B CA 1
ATOM 3190 C C . ARG B 1 118 ? 14.992 24.875 9.656 1 93.44 118 ARG B C 1
ATOM 3192 O O . ARG B 1 118 ? 14.312 24.938 10.68 1 93.44 118 ARG B O 1
ATOM 3199 N N . LYS B 1 119 ? 15.945 25.656 9.219 1 91.56 119 LYS B N 1
ATOM 3200 C CA . LYS B 1 119 ? 16.172 26.828 10.07 1 91.56 119 LYS B CA 1
ATOM 3201 C C . LYS B 1 119 ? 14.875 27.609 10.266 1 91.56 119 LYS B C 1
ATOM 3203 O O . LYS B 1 119 ? 14.188 27.953 9.297 1 91.56 119 LYS B O 1
ATOM 3208 N N . ASP B 1 120 ? 14.398 27.781 11.461 1 95 120 ASP B N 1
ATOM 3209 C CA . ASP B 1 120 ? 13.273 28.594 11.914 1 95 120 ASP B CA 1
ATOM 3210 C C . ASP B 1 120 ? 11.945 27.969 11.531 1 95 120 ASP B C 1
ATOM 3212 O O . ASP B 1 120 ? 10.898 28.625 11.57 1 95 120 ASP B O 1
ATOM 3216 N N . LEU B 1 121 ? 12.008 26.734 10.898 1 97.56 121 LEU B N 1
ATOM 3217 C CA . LEU B 1 121 ? 10.789 26.062 10.469 1 97.56 121 LEU B CA 1
ATOM 3218 C C . LEU B 1 121 ? 10.578 24.766 11.25 1 97.56 121 LEU B C 1
ATOM 3220 O O . LEU B 1 121 ? 11.484 23.953 11.352 1 97.56 121 LEU B O 1
ATOM 3224 N N . TYR B 1 122 ? 9.367 24.609 11.766 1 98.5 122 TYR B N 1
ATOM 3225 C CA . TYR B 1 122 ? 9.039 23.469 12.609 1 98.5 122 TYR B CA 1
ATOM 3226 C C . TYR B 1 122 ? 7.707 22.844 12.195 1 98.5 122 TYR B C 1
ATOM 3228 O O . TYR B 1 122 ? 6.809 23.547 11.734 1 98.5 122 TYR B O 1
ATOM 3236 N N . VAL B 1 123 ? 7.648 21.547 12.344 1 98.88 123 VAL B N 1
ATOM 3237 C CA . VAL B 1 123 ? 6.34 20.906 12.328 1 98.88 123 VAL 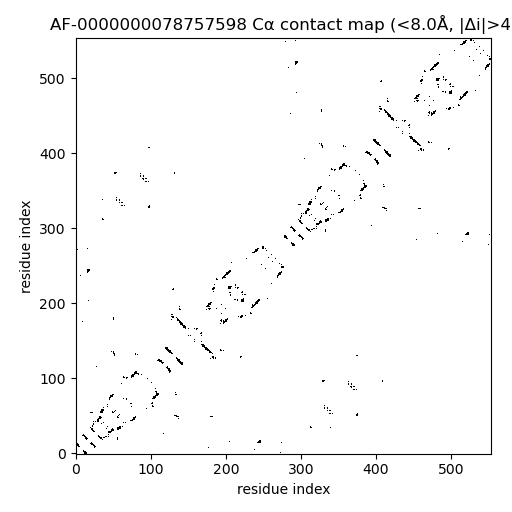B CA 1
ATOM 3238 C C . VAL B 1 123 ? 5.809 20.781 13.75 1 98.88 123 VAL B C 1
ATOM 3240 O O . VAL B 1 123 ? 6.48 20.219 14.625 1 98.88 123 VAL B O 1
ATOM 3243 N N . ARG B 1 124 ? 4.703 21.344 13.969 1 98.88 124 ARG B N 1
ATOM 3244 C CA . ARG B 1 124 ? 4.051 21.297 15.273 1 98.88 124 ARG B CA 1
ATOM 3245 C C . ARG B 1 124 ? 2.891 20.297 15.258 1 98.88 124 ARG B C 1
ATOM 3247 O O . ARG B 1 124 ? 2.027 20.359 14.383 1 98.88 124 ARG B O 1
ATOM 3254 N N . ALA B 1 125 ? 2.904 19.359 16.203 1 98.94 125 ALA B N 1
ATOM 3255 C CA . ALA B 1 125 ? 1.758 18.469 16.375 1 98.94 125 ALA B CA 1
ATOM 3256 C C . ALA B 1 125 ? 0.585 19.219 17.016 1 98.94 125 ALA B C 1
ATOM 3258 O O . ALA B 1 125 ? 0.756 19.922 18.016 1 98.94 125 ALA B O 1
ATOM 3259 N N . LEU B 1 126 ? -0.553 19.047 16.484 1 98.88 126 LEU B N 1
ATOM 3260 C CA . LEU B 1 126 ? -1.745 19.734 16.953 1 98.88 126 LEU B CA 1
ATOM 3261 C C . LEU B 1 126 ? -2.723 18.766 17.609 1 98.88 126 LEU B C 1
ATOM 3263 O O . LEU B 1 126 ? -2.807 17.609 17.203 1 98.88 126 LEU B O 1
ATOM 3267 N N . ALA B 1 127 ? -3.465 19.266 18.531 1 98.44 127 ALA B N 1
ATOM 3268 C CA . ALA B 1 127 ? -4.539 18.484 19.125 1 98.44 127 ALA B CA 1
ATOM 3269 C C . ALA B 1 127 ? -5.633 18.188 18.094 1 98.44 127 ALA B C 1
ATOM 3271 O O . ALA B 1 127 ? -5.977 19.047 17.297 1 98.44 127 ALA B O 1
ATOM 3272 N N . SER B 1 128 ? -6.102 16.984 18.094 1 98.31 128 SER B N 1
ATOM 3273 C CA . SER B 1 128 ? -7.148 16.531 17.188 1 98.31 128 SER B CA 1
ATOM 3274 C C . SER B 1 128 ? -8.086 15.539 17.859 1 98.31 128 SER B C 1
ATOM 3276 O O . SER B 1 128 ? -7.875 15.172 19.016 1 98.31 128 SER B O 1
ATOM 3278 N N . SER B 1 129 ? -9.227 15.289 17.203 1 97.69 129 SER B N 1
ATOM 3279 C CA . SER B 1 129 ? -10.227 14.375 17.75 1 97.69 129 SER B CA 1
ATOM 3280 C C . SER B 1 129 ? -10.711 13.375 16.703 1 97.69 129 SER B C 1
ATOM 3282 O O . SER B 1 129 ? -11.164 13.766 15.633 1 97.69 129 SER B O 1
ATOM 3284 N N . HIS B 1 130 ? -10.578 12.117 17 1 98.06 130 HIS B N 1
ATOM 3285 C CA . HIS B 1 130 ? -11 11 16.156 1 98.06 130 HIS B CA 1
ATOM 3286 C C . HIS B 1 130 ? -11.227 9.742 16.984 1 98.06 130 HIS B C 1
ATOM 3288 O O . HIS B 1 130 ? -11.102 9.766 18.219 1 98.06 130 HIS B O 1
ATOM 3294 N N . ARG B 1 131 ? -11.68 8.688 16.391 1 96.25 131 ARG B N 1
ATOM 3295 C CA . ARG B 1 131 ? -12.062 7.457 17.078 1 96.25 131 ARG B CA 1
ATOM 3296 C C . ARG B 1 131 ? -10.836 6.754 17.672 1 96.25 131 ARG B C 1
ATOM 3298 O O . ARG B 1 131 ? -10.969 5.887 18.531 1 96.25 131 ARG B O 1
ATOM 3305 N N . VAL B 1 132 ? -9.68 7.031 17.203 1 98.38 132 VAL B N 1
ATOM 3306 C CA . VAL B 1 132 ? -8.398 6.527 17.688 1 98.38 132 VAL B CA 1
ATOM 3307 C C . VAL B 1 132 ? -7.449 7.695 17.953 1 98.38 132 VAL B C 1
ATOM 3309 O O . VAL B 1 132 ? -7.723 8.828 17.562 1 98.38 132 VAL B O 1
ATOM 3312 N N . PRO B 1 133 ? -6.316 7.434 18.672 1 98.44 133 PRO B N 1
ATOM 3313 C CA . PRO B 1 133 ? -5.359 8.523 18.875 1 98.44 133 PRO B CA 1
ATOM 3314 C C . PRO B 1 133 ? -4.949 9.188 17.562 1 98.44 133 PRO B C 1
ATOM 3316 O O . PRO B 1 133 ? -4.629 8.492 16.578 1 98.44 133 PRO B O 1
ATOM 3319 N N . CYS B 1 134 ? -4.977 10.477 17.547 1 98.69 134 CYS B N 1
ATOM 3320 C CA . CYS B 1 134 ? -4.719 11.188 16.297 1 98.69 134 CYS B CA 1
ATOM 3321 C C . CYS B 1 134 ? -4.062 12.539 16.578 1 98.69 134 CYS B C 1
ATOM 3323 O O . CYS B 1 134 ? -4.055 13.016 17.703 1 98.69 134 CYS B O 1
ATOM 3325 N N . ARG B 1 135 ? -3.471 13.062 15.586 1 98.81 135 ARG B N 1
ATOM 3326 C CA . ARG B 1 135 ? -2.832 14.375 15.578 1 98.81 135 ARG B CA 1
ATOM 3327 C C . ARG B 1 135 ? -3.1 15.102 14.258 1 98.81 135 ARG B C 1
ATOM 3329 O O . ARG B 1 135 ? -3.223 14.469 13.211 1 98.81 135 ARG B O 1
ATOM 3336 N N . GLY B 1 136 ? -3.275 16.406 14.328 1 98.88 136 GLY B N 1
ATOM 3337 C CA . GLY B 1 136 ? -3.01 17.266 13.188 1 98.88 136 GLY B CA 1
ATOM 3338 C C . GLY B 1 136 ? -1.606 17.844 13.188 1 98.88 136 GLY B C 1
ATOM 3339 O O . GLY B 1 136 ? -0.839 17.625 14.125 1 98.88 136 GLY B O 1
ATOM 3340 N N . TYR B 1 137 ? -1.304 18.562 12.117 1 98.94 137 TYR B N 1
ATOM 3341 C CA . TYR B 1 137 ? 0.047 19.109 12.031 1 98.94 137 TYR B CA 1
ATOM 3342 C C . TYR B 1 137 ? 0.036 20.5 11.414 1 98.94 137 TYR B C 1
ATOM 3344 O O . TYR B 1 137 ? -0.828 20.812 10.594 1 98.94 137 TYR B O 1
ATOM 3352 N N . ALA B 1 138 ? 1.002 21.297 11.812 1 98.88 138 ALA B N 1
ATOM 3353 C CA . ALA B 1 138 ? 1.222 22.609 11.219 1 98.88 138 ALA B CA 1
ATOM 3354 C C . ALA B 1 138 ? 2.705 22.859 10.945 1 98.88 138 ALA B C 1
ATOM 3356 O O . ALA B 1 138 ? 3.559 22.469 11.75 1 98.88 138 ALA B O 1
ATOM 3357 N N . LEU B 1 139 ? 2.982 23.344 9.852 1 98.69 139 LEU B N 1
ATOM 3358 C CA . LEU B 1 139 ? 4.301 23.906 9.578 1 98.69 139 LEU B CA 1
ATOM 3359 C C . LEU B 1 139 ? 4.375 25.359 10.047 1 98.69 139 LEU B C 1
ATOM 3361 O O . LEU B 1 139 ? 3.654 26.219 9.531 1 98.69 139 LEU B O 1
ATOM 3365 N N . VAL B 1 140 ? 5.27 25.656 10.992 1 98.31 140 VAL B N 1
ATOM 3366 C CA . VAL B 1 140 ? 5.312 26.953 11.648 1 98.31 140 VAL B CA 1
ATOM 3367 C C . VAL B 1 140 ? 6.703 27.562 11.5 1 98.31 140 VAL B C 1
ATOM 3369 O O . VAL B 1 140 ? 7.711 26.906 11.781 1 98.31 140 VAL B O 1
ATOM 3372 N N . ARG B 1 141 ? 6.719 28.75 11.031 1 97.31 141 ARG B N 1
ATOM 3373 C CA . ARG B 1 141 ? 7.961 29.516 10.992 1 97.31 141 ARG B CA 1
ATOM 3374 C C . ARG B 1 141 ? 8.102 30.391 12.234 1 97.31 141 ARG B C 1
ATOM 3376 O O . ARG B 1 141 ? 7.184 31.125 12.602 1 97.31 141 ARG B O 1
ATOM 3383 N N . LYS B 1 142 ? 9.258 30.266 12.852 1 96.44 142 LYS B N 1
ATOM 3384 C CA . LYS B 1 142 ? 9.531 31.109 14 1 96.44 142 LYS B CA 1
ATOM 3385 C C . LYS B 1 142 ? 10.352 32.344 13.602 1 96.44 142 LYS B C 1
ATOM 3387 O O . LYS B 1 142 ? 11.359 32.219 12.898 1 96.44 142 LYS B O 1
ATOM 3392 N N . THR B 1 143 ? 9.82 33.406 13.977 1 93.62 143 THR B N 1
ATOM 3393 C CA . THR B 1 143 ? 10.508 34.625 13.664 1 93.62 143 THR B CA 1
ATOM 3394 C C . THR B 1 143 ? 10.531 35.562 14.883 1 93.62 143 THR B C 1
ATOM 3396 O O . THR B 1 143 ? 9.93 35.25 15.914 1 93.62 143 THR B O 1
ATOM 3399 N N . ARG B 1 144 ? 11.492 36.562 14.828 1 91.38 144 ARG B N 1
ATOM 3400 C CA . ARG B 1 144 ? 11.578 37.594 15.828 1 91.38 144 ARG B CA 1
ATOM 3401 C C . ARG B 1 144 ? 11.148 38.938 15.25 1 91.38 144 ARG B C 1
ATOM 3403 O O . ARG B 1 144 ? 11.57 39.312 14.156 1 91.38 144 ARG B O 1
ATOM 3410 N N . LYS B 1 145 ? 10.203 39.406 15.93 1 88.69 145 LYS B N 1
ATOM 3411 C CA . LYS B 1 145 ? 9.758 40.719 15.484 1 88.69 145 LYS B CA 1
ATOM 3412 C C . LYS B 1 145 ? 9.969 41.781 16.578 1 88.69 145 LYS B C 1
ATOM 3414 O O . LYS B 1 145 ? 9.945 41.438 17.766 1 88.69 145 LYS B O 1
ATOM 3419 N N . LEU B 1 146 ? 10.234 43.031 16.047 1 90 146 LEU B N 1
ATOM 3420 C CA . LEU B 1 146 ? 10.305 44.125 17 1 90 146 LEU B CA 1
ATOM 3421 C C . LEU B 1 146 ? 8.984 44.281 17.75 1 90 146 LEU B C 1
ATOM 3423 O O . LEU B 1 146 ? 7.914 44.219 17.141 1 90 146 LEU B O 1
ATOM 3427 N N . LYS B 1 147 ? 9.172 44.406 19.047 1 92.62 147 LYS B N 1
ATOM 3428 C CA . LYS B 1 147 ? 7.973 44.625 19.844 1 92.62 147 LYS B CA 1
ATOM 3429 C C . LYS B 1 147 ? 7.242 45.875 19.406 1 92.62 147 LYS B C 1
ATOM 3431 O O . LYS B 1 147 ? 7.875 46.875 19.016 1 92.62 147 LYS B O 1
ATOM 3436 N N . ASP B 1 148 ? 5.93 45.781 19.531 1 89.19 148 ASP B N 1
ATOM 3437 C CA . ASP B 1 148 ? 5.082 46.875 19.031 1 89.19 148 ASP B CA 1
ATOM 3438 C C . ASP B 1 148 ? 5.441 48.188 19.719 1 89.19 148 ASP B C 1
ATOM 3440 O O . ASP B 1 148 ? 5.359 49.25 19.094 1 89.19 148 ASP B O 1
ATOM 3444 N N . GLU B 1 149 ? 5.828 48.156 21 1 90.19 149 GLU B N 1
ATOM 3445 C CA . GLU B 1 149 ? 6.113 49.375 21.781 1 90.19 149 GLU B CA 1
ATOM 3446 C C . GLU B 1 149 ? 7.348 50.094 21.25 1 90.19 149 GLU B C 1
ATOM 3448 O O . GLU B 1 149 ? 7.551 51.281 21.531 1 90.19 149 GLU B O 1
ATOM 3453 N N . TYR B 1 150 ? 8.016 49.344 20.422 1 90.94 150 TYR B N 1
ATOM 3454 C CA . TYR B 1 150 ? 9.25 49.938 19.922 1 90.94 150 TYR B CA 1
ATOM 3455 C C . TYR B 1 150 ? 9.125 50.312 18.453 1 90.94 150 TYR B C 1
ATOM 3457 O O . TYR B 1 150 ? 10.109 50.688 17.812 1 90.94 150 TYR B O 1
ATOM 3465 N N . LEU B 1 151 ? 8 50.062 17.859 1 87.69 151 LEU B N 1
ATOM 3466 C CA . LEU B 1 151 ? 7.793 50.281 16.438 1 87.69 151 LEU B CA 1
ATOM 3467 C C . LEU B 1 151 ? 8.047 51.75 16.062 1 87.69 151 LEU B C 1
ATOM 3469 O O . LEU B 1 151 ? 8.383 52.031 14.914 1 87.69 151 LEU B O 1
ATOM 3473 N N . THR B 1 152 ? 7.938 52.688 17.031 1 90.12 152 THR B N 1
ATOM 3474 C CA . THR B 1 152 ? 8.102 54.125 16.75 1 90.12 152 THR B CA 1
ATOM 3475 C C . THR B 1 152 ? 9.523 54.562 17.062 1 90.12 152 THR B C 1
ATOM 3477 O O . THR B 1 152 ? 9.867 55.719 16.844 1 90.12 152 THR B O 1
ATOM 3480 N N . VAL B 1 153 ? 10.18 53.688 17.672 1 87.94 153 VAL B N 1
ATOM 3481 C CA . VAL B 1 153 ? 11.562 54 18.016 1 87.94 153 VAL B CA 1
ATOM 3482 C C . VAL B 1 153 ? 12.422 54 16.766 1 87.94 153 VAL B C 1
ATOM 3484 O O . VAL B 1 153 ? 12.234 53.188 15.867 1 87.94 153 VAL B O 1
ATOM 3487 N N . ASN B 1 154 ? 13.305 55 16.594 1 89.56 154 ASN B N 1
ATOM 3488 C CA . ASN B 1 154 ? 14.117 55.125 15.391 1 89.56 154 ASN B CA 1
ATOM 3489 C C . ASN B 1 154 ? 15.164 54 15.312 1 89.56 154 ASN B C 1
ATOM 3491 O O . ASN B 1 154 ? 15.547 53.438 16.328 1 89.56 154 ASN B O 1
ATOM 3495 N N . GLY B 1 155 ? 15.672 53.656 14.188 1 88.12 155 GLY B N 1
ATOM 3496 C CA . GLY B 1 155 ? 16.562 52.531 13.883 1 88.12 155 GLY B CA 1
ATOM 3497 C C . GLY B 1 155 ? 17.875 52.594 14.641 1 88.12 155 GLY B C 1
ATOM 3498 O O . GLY B 1 155 ? 18.391 51.594 15.094 1 88.12 155 GLY B O 1
ATOM 3499 N N . ARG B 1 156 ? 18.5 53.812 14.797 1 92.38 156 ARG B N 1
ATOM 3500 C CA . ARG B 1 156 ? 19.75 53.969 15.523 1 92.38 156 ARG B CA 1
ATOM 3501 C C . ARG B 1 156 ? 19.578 53.562 16.984 1 92.38 156 ARG B C 1
ATOM 3503 O O . ARG B 1 156 ? 20.453 52.906 17.562 1 92.38 156 ARG B O 1
ATOM 3510 N N . GLU B 1 157 ? 18.406 54.062 17.484 1 90.31 157 GLU B N 1
ATOM 3511 C CA . GLU B 1 157 ? 18.125 53.719 18.875 1 90.31 157 GLU B CA 1
ATOM 3512 C C . GLU B 1 157 ? 17.844 52.219 19.031 1 90.31 157 GLU B C 1
ATOM 3514 O O . GLU B 1 157 ? 18.219 51.625 20.047 1 90.31 157 GLU B O 1
ATOM 3519 N N . ILE B 1 158 ? 17.203 51.688 18.094 1 91.5 158 ILE B N 1
ATOM 3520 C CA . ILE B 1 158 ? 16.938 50.25 18.109 1 91.5 158 ILE B CA 1
ATOM 3521 C C . ILE B 1 158 ? 18.266 49.469 18.125 1 91.5 158 ILE B C 1
ATOM 3523 O O . ILE B 1 158 ? 18.422 48.531 18.891 1 91.5 158 ILE B O 1
ATOM 3527 N N . LYS B 1 159 ? 19.141 49.844 17.297 1 92 159 LYS B N 1
ATOM 3528 C CA . LYS B 1 159 ? 20.453 49.219 17.266 1 92 159 LYS B CA 1
ATOM 3529 C C . LYS B 1 159 ? 21.156 49.344 18.625 1 92 159 LYS B C 1
ATOM 3531 O O . LYS B 1 159 ? 21.781 48.375 19.078 1 92 159 LYS B O 1
ATOM 3536 N N . ARG B 1 160 ? 21.094 50.531 19.156 1 92.12 160 ARG B N 1
ATOM 3537 C CA . ARG B 1 160 ? 21.703 50.75 20.469 1 92.12 160 ARG B CA 1
ATOM 3538 C C . ARG B 1 160 ? 21.125 49.844 21.516 1 92.12 160 ARG B C 1
ATOM 3540 O O . ARG B 1 160 ? 21.844 49.281 22.344 1 92.12 160 ARG B O 1
ATOM 3547 N N . MET B 1 161 ? 19.875 49.812 21.438 1 92.62 161 MET B N 1
ATOM 3548 C CA . MET B 1 161 ? 19.172 48.969 22.391 1 92.62 161 MET B CA 1
ATOM 3549 C C . MET B 1 161 ? 19.562 47.5 22.203 1 92.62 161 MET B C 1
ATOM 3551 O O . MET B 1 161 ? 19.75 46.781 23.188 1 92.62 161 MET B O 1
ATOM 3555 N N . LYS B 1 162 ? 19.547 47.062 20.922 1 90.44 162 LYS B N 1
ATOM 3556 C CA . LYS B 1 162 ? 19.984 45.688 20.609 1 90.44 162 LYS B CA 1
ATOM 3557 C C . LYS B 1 162 ? 21.391 45.406 21.141 1 90.44 162 LYS B C 1
ATOM 3559 O O . LYS B 1 162 ? 21.641 44.375 21.719 1 90.44 162 LYS B O 1
ATOM 3564 N N . ASP B 1 163 ? 22.219 46.344 21.031 1 91.12 163 ASP B N 1
ATOM 3565 C CA . ASP B 1 163 ? 23.609 46.219 21.469 1 91.12 163 ASP B CA 1
ATOM 3566 C C . ASP B 1 163 ? 23.703 46.125 22.984 1 91.12 163 ASP B C 1
ATOM 3568 O O . ASP B 1 163 ? 24.609 45.5 23.531 1 91.12 163 ASP B O 1
ATOM 3572 N N . ARG B 1 164 ? 22.797 46.75 23.594 1 92.88 164 ARG B N 1
ATOM 3573 C CA . ARG B 1 164 ? 22.75 46.719 25.047 1 92.88 164 ARG B CA 1
ATOM 3574 C C . ARG B 1 164 ? 22.109 45.438 25.562 1 92.88 164 ARG B C 1
ATOM 3576 O O . ARG B 1 164 ? 22.062 45.188 26.781 1 92.88 164 ARG B O 1
ATOM 3583 N N . GLY B 1 165 ? 21.562 44.656 24.625 1 88.75 165 GLY B N 1
ATOM 3584 C CA . GLY B 1 165 ? 20.984 43.375 24.984 1 88.75 165 GLY B CA 1
ATOM 3585 C C . GLY B 1 165 ? 19.547 43.469 25.469 1 88.75 165 GLY B C 1
ATOM 3586 O O . GLY B 1 165 ? 19.078 42.594 26.188 1 88.75 165 GLY B O 1
ATOM 3587 N N . GLU B 1 166 ? 18.953 44.625 25.094 1 89.12 166 GLU B N 1
ATOM 3588 C CA . GLU B 1 166 ? 17.562 44.781 25.5 1 89.12 166 GLU B CA 1
ATOM 3589 C C . GLU B 1 166 ? 16.641 43.875 24.703 1 89.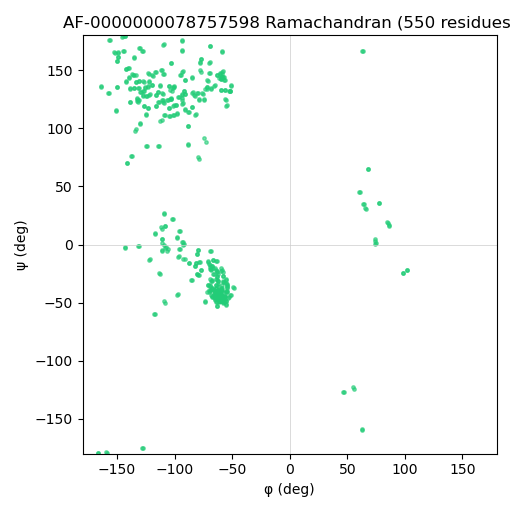12 166 GLU B C 1
ATOM 3591 O O . GLU B 1 166 ? 16.875 43.625 23.516 1 89.12 166 GLU B O 1
ATOM 3596 N N . ALA B 1 167 ? 15.633 43.312 25.375 1 89.31 167 ALA B N 1
ATOM 3597 C CA . ALA B 1 167 ? 14.672 42.406 24.75 1 89.31 167 ALA B CA 1
ATOM 3598 C C . ALA B 1 167 ? 13.625 43.188 23.953 1 89.31 167 ALA B C 1
ATOM 3600 O O . ALA B 1 167 ? 12.469 43.281 24.375 1 89.31 167 ALA B O 1
ATOM 3601 N N . ILE B 1 168 ? 14.055 43.688 22.828 1 90.5 168 ILE B N 1
ATOM 3602 C CA . ILE B 1 168 ? 13.164 44.562 22.062 1 90.5 168 ILE B CA 1
ATOM 3603 C C . ILE B 1 168 ? 12.438 43.75 21 1 90.5 168 ILE B C 1
ATOM 3605 O O . ILE B 1 168 ? 11.57 44.25 20.297 1 90.5 168 ILE B O 1
ATOM 3609 N N . PHE B 1 169 ? 12.812 42.469 20.938 1 90.94 169 PHE B N 1
ATOM 3610 C CA . PHE B 1 169 ? 12.164 41.594 19.969 1 90.94 169 PHE B CA 1
ATOM 3611 C C . PHE B 1 169 ? 11.266 40.594 20.656 1 90.94 169 PHE B C 1
ATOM 3613 O O . PHE B 1 169 ? 11.477 40.281 21.828 1 90.94 169 PHE B O 1
ATOM 3620 N N . GLU B 1 170 ? 10.195 40.25 19.984 1 91.5 170 GLU B N 1
ATOM 3621 C CA . GLU B 1 170 ? 9.344 39.156 20.469 1 91.5 170 GLU B CA 1
ATOM 3622 C C . GLU B 1 170 ? 9.266 38.031 19.438 1 91.5 170 GLU B C 1
ATOM 3624 O O . GLU B 1 170 ? 9.273 38.281 18.234 1 91.5 170 GLU B O 1
ATOM 3629 N N . ASP B 1 171 ? 9.188 36.906 20.016 1 90.62 171 ASP B N 1
ATOM 3630 C CA . ASP B 1 171 ? 9.07 35.719 19.156 1 90.62 171 ASP B CA 1
ATOM 3631 C C . ASP B 1 171 ? 7.648 35.594 18.594 1 90.62 171 ASP B C 1
ATOM 3633 O O . ASP B 1 171 ? 6.676 35.844 19.312 1 90.62 171 ASP B O 1
ATOM 3637 N N . ARG B 1 172 ? 7.645 35.406 17.344 1 92.56 172 ARG B N 1
ATOM 3638 C CA . ARG B 1 172 ? 6.352 35.219 16.703 1 92.56 172 ARG B CA 1
ATOM 3639 C C . ARG B 1 172 ? 6.348 33.938 15.852 1 92.56 172 ARG B C 1
ATOM 3641 O O . ARG B 1 172 ? 7.273 33.719 15.078 1 92.56 172 ARG B O 1
ATOM 3648 N N . ASP B 1 173 ? 5.258 33.156 16.062 1 95.62 173 ASP B N 1
ATOM 3649 C CA . ASP B 1 173 ? 5.035 31.969 15.242 1 95.62 173 ASP B CA 1
ATOM 3650 C C . ASP B 1 173 ? 4.141 32.281 14.047 1 95.62 173 ASP B C 1
ATOM 3652 O O . ASP B 1 173 ? 3.062 32.844 14.203 1 95.62 173 ASP B O 1
ATOM 3656 N N . ILE B 1 174 ? 4.598 32 12.906 1 96.75 174 ILE B N 1
ATOM 3657 C CA . ILE B 1 174 ? 3.814 32.188 11.688 1 96.75 174 ILE B CA 1
ATOM 3658 C C . ILE B 1 174 ? 3.447 30.812 11.102 1 96.75 174 ILE B C 1
ATOM 3660 O O . ILE B 1 174 ? 4.297 30.141 10.523 1 96.75 174 ILE B O 1
ATOM 3664 N N . PRO B 1 175 ? 2.227 30.438 11.219 1 98.06 175 PRO B N 1
ATOM 3665 C CA . PRO B 1 175 ? 1.823 29.172 10.602 1 98.06 175 PRO B CA 1
ATOM 3666 C C . PRO B 1 175 ? 1.69 29.266 9.078 1 98.06 175 PRO B C 1
ATOM 3668 O O . PRO B 1 175 ? 0.928 30.094 8.578 1 98.06 175 PRO B O 1
ATOM 3671 N N . ILE B 1 176 ? 2.387 28.406 8.414 1 97.56 176 ILE B N 1
ATOM 3672 C CA . ILE B 1 176 ? 2.453 28.453 6.961 1 97.56 176 ILE B CA 1
ATOM 3673 C C . ILE B 1 176 ? 1.468 27.453 6.367 1 97.56 176 ILE B C 1
ATOM 3675 O O . ILE B 1 176 ? 0.814 27.734 5.359 1 97.56 176 ILE B O 1
ATOM 3679 N N . PHE B 1 177 ? 1.429 26.328 6.906 1 98.38 177 PHE B N 1
ATOM 3680 C CA . PHE B 1 177 ? 0.637 25.203 6.43 1 98.38 177 PHE B CA 1
ATOM 3681 C C . PHE B 1 177 ? 0.054 24.406 7.598 1 98.38 177 PHE B C 1
ATOM 3683 O O . PHE B 1 177 ? 0.709 24.25 8.633 1 98.38 177 PHE B O 1
ATOM 3690 N N . ALA B 1 178 ? -1.179 23.969 7.484 1 98.88 178 ALA B N 1
ATOM 3691 C CA . ALA B 1 178 ? -1.755 23.078 8.477 1 98.88 178 ALA B CA 1
ATOM 3692 C C . ALA B 1 178 ? -2.533 21.938 7.805 1 98.88 178 ALA B C 1
ATOM 3694 O O . ALA B 1 178 ? -3.121 22.141 6.738 1 98.88 178 ALA B O 1
ATOM 3695 N N . PHE B 1 179 ? -2.531 20.781 8.383 1 98.94 179 PHE B N 1
ATOM 3696 C CA . PHE B 1 179 ? -3.211 19.578 7.926 1 98.94 179 PHE B CA 1
ATOM 3697 C C . PHE B 1 179 ? -3.965 18.922 9.07 1 98.94 179 PHE B C 1
ATOM 3699 O O . PHE B 1 179 ? -3.371 18.562 10.086 1 98.94 179 PHE B O 1
ATOM 3706 N N . SER B 1 180 ? -5.203 18.688 8.867 1 98.88 180 SER B N 1
ATOM 3707 C CA . SER B 1 180 ? -6.027 18.266 9.992 1 98.88 180 SER B CA 1
ATOM 3708 C C . SER B 1 180 ? -5.957 16.75 10.195 1 98.88 180 SER B C 1
ATOM 3710 O O . SER B 1 180 ? -6.09 16.266 11.32 1 98.88 180 SER B O 1
ATOM 3712 N N . GLY B 1 181 ? -5.762 15.953 9.094 1 98.62 181 GLY B N 1
ATOM 3713 C CA . GLY B 1 181 ? -6.129 14.547 9.18 1 98.62 181 GLY B CA 1
ATOM 3714 C C . GLY B 1 181 ? -7.613 14.328 9.414 1 98.62 181 GLY B C 1
ATOM 3715 O O . GLY B 1 181 ? -8.438 15.148 9 1 98.62 181 GLY B O 1
ATOM 3716 N N . ASP B 1 182 ? -7.961 13.148 9.922 1 98.81 182 ASP B N 1
ATOM 3717 C CA . ASP B 1 182 ? -9.344 12.906 10.328 1 98.81 182 ASP B CA 1
ATOM 3718 C C . ASP B 1 182 ? -9.641 13.516 11.695 1 98.81 182 ASP B C 1
ATOM 3720 O O . ASP B 1 182 ? -8.898 13.297 12.648 1 98.81 182 ASP B O 1
ATOM 3724 N N . THR B 1 183 ? -10.711 14.227 11.727 1 98.81 183 THR B N 1
ATOM 3725 C CA . THR B 1 183 ? -10.977 14.945 12.969 1 98.81 183 THR B CA 1
ATOM 3726 C C . THR B 1 183 ? -12.406 15.477 13 1 98.81 183 THR B C 1
ATOM 3728 O O . THR B 1 183 ? -13.195 15.195 12.094 1 98.81 183 THR B O 1
ATOM 3731 N N . THR B 1 184 ? -12.719 16.156 14.102 1 98.69 184 THR B N 1
ATOM 3732 C CA . THR B 1 184 ? -13.961 16.906 14.234 1 98.69 184 THR B CA 1
ATOM 3733 C C . THR B 1 184 ? -13.695 18.406 14.227 1 98.69 184 THR B C 1
ATOM 3735 O O . THR B 1 184 ? -12.539 18.844 14.188 1 98.69 184 THR B O 1
ATOM 3738 N N . ILE B 1 185 ? -14.75 19.234 14.188 1 98.56 185 ILE B N 1
ATOM 3739 C CA . ILE B 1 185 ? -14.656 20.656 13.922 1 98.56 185 ILE B CA 1
ATOM 3740 C C . ILE B 1 185 ? -13.922 21.359 15.062 1 98.56 185 ILE B C 1
ATOM 3742 O O . ILE B 1 185 ? -13.367 22.438 14.883 1 98.56 185 ILE B O 1
ATOM 3746 N N . GLU B 1 186 ? -13.859 20.703 16.266 1 98.19 186 GLU B N 1
ATOM 3747 C CA . GLU B 1 186 ? -13.148 21.25 17.422 1 98.19 186 GLU B CA 1
ATOM 3748 C C . GLU B 1 186 ? -11.672 21.469 17.109 1 98.19 186 GLU B C 1
ATOM 3750 O O . GLU B 1 186 ? -11.008 22.281 17.766 1 98.19 186 GLU B O 1
ATOM 3755 N N . PHE B 1 187 ? -11.18 20.781 16.078 1 98.69 187 PHE B N 1
ATOM 3756 C CA . PHE B 1 187 ? -9.805 20.984 15.617 1 98.69 187 PHE B CA 1
ATOM 3757 C C . PHE B 1 187 ? -9.523 22.453 15.367 1 98.69 187 PHE B C 1
ATOM 3759 O O . PHE B 1 187 ? -8.469 22.969 15.734 1 98.69 187 PHE B O 1
ATOM 3766 N N . LEU B 1 188 ? -10.461 23.156 14.734 1 98.06 188 LEU B N 1
ATOM 3767 C CA . LEU B 1 188 ? -10.281 24.578 14.445 1 98.06 188 LEU B CA 1
ATOM 3768 C C . LEU B 1 188 ? -10.359 25.406 15.719 1 98.06 188 LEU B C 1
ATOM 3770 O O . LEU B 1 188 ? -9.617 26.391 15.875 1 98.06 188 LEU B O 1
ATOM 3774 N N . GLN B 1 189 ? -11.172 25 16.594 1 97.06 189 GLN B N 1
ATOM 3775 C CA . GLN B 1 189 ? -11.344 25.734 17.844 1 97.06 189 GLN B CA 1
ATOM 3776 C C . GLN B 1 189 ? -10.109 25.625 18.719 1 97.06 189 GLN B C 1
ATOM 3778 O O . GLN B 1 189 ? -9.711 26.578 19.391 1 97.06 189 GLN B O 1
ATOM 3783 N N . ASP B 1 190 ? -9.547 24.516 18.641 1 97.75 190 ASP B N 1
ATOM 3784 C CA . ASP B 1 190 ? -8.508 24.188 19.609 1 97.75 190 ASP B CA 1
ATOM 3785 C C . ASP B 1 190 ? -7.125 24.594 19.094 1 97.75 190 ASP B C 1
ATOM 3787 O O . ASP B 1 190 ? -6.156 24.609 19.859 1 97.75 190 ASP B O 1
ATOM 3791 N N . ASN B 1 191 ? -6.992 24.922 17.844 1 98.62 191 ASN B N 1
ATOM 3792 C CA . ASN B 1 191 ? -5.66 25.109 17.281 1 98.62 191 ASN B CA 1
ATOM 3793 C C . ASN B 1 191 ? -5.551 26.438 16.531 1 98.62 191 ASN B C 1
ATOM 3795 O O . ASN B 1 191 ? -5.957 26.547 15.375 1 98.62 191 ASN B O 1
ATOM 3799 N N . GLN B 1 192 ? -4.918 27.375 17.156 1 98.12 192 GLN B N 1
ATOM 3800 C CA . GLN B 1 192 ? -4.707 28.688 16.547 1 98.12 192 GLN B CA 1
ATOM 3801 C C . GLN B 1 192 ? -3.912 28.562 15.258 1 98.12 192 GLN B C 1
ATOM 3803 O O . GLN B 1 192 ? -4.207 29.25 14.273 1 98.12 192 GLN B O 1
ATOM 3808 N N . ALA B 1 193 ? -2.93 27.719 15.25 1 98.5 193 ALA B N 1
ATOM 3809 C CA . ALA B 1 193 ? -2.09 27.531 14.07 1 98.5 193 ALA B CA 1
ATOM 3810 C C . ALA B 1 193 ? -2.922 27.094 12.867 1 98.5 193 ALA B C 1
ATOM 3812 O O . ALA B 1 193 ? -2.652 27.5 11.734 1 98.5 193 ALA B O 1
ATOM 3813 N N . ALA B 1 194 ? -3.912 26.234 13.086 1 98.81 194 ALA B N 1
ATOM 3814 C CA . ALA B 1 194 ? -4.789 25.797 12.008 1 98.81 194 ALA B CA 1
ATOM 3815 C C . ALA B 1 194 ? -5.629 26.953 11.477 1 98.81 194 ALA B C 1
ATOM 3817 O O . ALA B 1 194 ? -5.77 27.125 10.266 1 98.81 194 ALA B O 1
ATOM 3818 N N . ARG B 1 195 ? -6.094 27.797 12.375 1 98.62 195 ARG B N 1
ATOM 3819 C CA . ARG B 1 195 ? -6.953 28.922 12.008 1 98.62 195 ARG B CA 1
ATOM 3820 C C . ARG B 1 195 ? -6.18 29.953 11.195 1 98.62 195 ARG B C 1
ATOM 3822 O O . ARG B 1 195 ? -6.742 30.609 10.312 1 98.62 195 ARG B O 1
ATOM 3829 N N . GLU B 1 196 ? -4.938 30.062 11.445 1 98.44 196 GLU B N 1
ATOM 3830 C CA . GLU B 1 196 ? -4.188 31.203 10.945 1 98.44 196 GLU B CA 1
ATOM 3831 C C . GLU B 1 196 ? -3.195 30.781 9.859 1 98.44 196 GLU B C 1
ATOM 3833 O O . GLU B 1 196 ? -2.533 31.625 9.258 1 98.44 196 GLU B O 1
ATOM 3838 N N . ALA B 1 197 ? -3.049 29.484 9.594 1 98.75 197 ALA B N 1
ATOM 3839 C CA . ALA B 1 197 ? -2.121 29.047 8.562 1 98.75 197 ALA B CA 1
ATOM 3840 C C . ALA B 1 197 ? -2.453 29.672 7.211 1 98.75 197 ALA B C 1
ATOM 3842 O O . ALA B 1 197 ? -3.625 29.891 6.891 1 98.75 197 ALA B O 1
ATOM 3843 N N . THR B 1 198 ? -1.435 29.969 6.457 1 98.56 198 THR B N 1
ATOM 3844 C CA . THR B 1 198 ? -1.648 30.484 5.109 1 98.56 198 THR B CA 1
ATOM 3845 C C . THR B 1 198 ? -2.525 29.531 4.301 1 98.56 198 THR B C 1
ATOM 3847 O O . THR B 1 198 ? -3.482 29.969 3.654 1 98.56 198 THR B O 1
ATOM 3850 N N . VAL B 1 199 ? -2.184 28.234 4.328 1 98.81 199 VAL B N 1
ATOM 3851 C CA . VAL B 1 199 ? -2.979 27.203 3.674 1 98.81 199 VAL B CA 1
ATOM 3852 C C . VAL B 1 199 ? -3.41 26.156 4.699 1 98.81 199 VAL B C 1
ATOM 3854 O O . VAL B 1 199 ? -2.584 25.641 5.457 1 98.81 199 VAL B O 1
ATOM 3857 N N . LEU B 1 200 ? -4.68 25.875 4.715 1 98.88 200 LEU B N 1
ATOM 3858 C CA . LEU B 1 200 ? -5.227 24.844 5.582 1 98.88 200 LEU B CA 1
ATOM 3859 C C . LEU B 1 200 ? -5.82 23.703 4.758 1 98.88 200 LEU B C 1
ATOM 3861 O O . LEU B 1 200 ? -6.695 23.922 3.918 1 98.88 200 LEU B O 1
ATOM 3865 N N . PHE B 1 201 ? -5.305 22.5 4.91 1 98.88 201 PHE B N 1
ATOM 3866 C CA . PHE B 1 201 ? -5.961 21.297 4.445 1 98.88 201 PHE B CA 1
ATOM 3867 C C . PHE B 1 201 ? -6.844 20.703 5.535 1 98.88 201 PHE B C 1
ATOM 3869 O O . PHE B 1 201 ? -6.344 20.234 6.562 1 98.88 201 PHE B O 1
ATOM 3876 N N . ILE B 1 202 ? -8.109 20.641 5.336 1 98.88 202 ILE B N 1
ATOM 3877 C CA . ILE B 1 202 ? -9.031 20.188 6.379 1 98.88 202 ILE B CA 1
ATOM 3878 C C . ILE B 1 202 ? -10.023 19.188 5.793 1 98.88 202 ILE B C 1
ATOM 3880 O O . ILE B 1 202 ? -10.492 19.359 4.664 1 98.88 202 ILE B O 1
ATOM 3884 N N . GLU B 1 203 ? -10.328 18.125 6.551 1 98.69 203 GLU B N 1
ATOM 3885 C CA . GLU B 1 203 ? -11.25 17.109 6.051 1 98.69 203 GLU B CA 1
ATOM 3886 C C . GLU B 1 203 ? -12.672 17.656 5.961 1 98.69 203 GLU B C 1
ATOM 3888 O O . GLU B 1 203 ? -13.055 18.547 6.723 1 98.69 203 GLU B O 1
ATOM 3893 N N . CYS B 1 204 ? -13.383 17.203 5.051 1 98.38 204 CYS B N 1
ATOM 3894 C CA . CYS B 1 204 ? -14.805 17.422 4.824 1 98.38 204 CYS B CA 1
ATOM 3895 C C . CYS B 1 204 ? -15.477 16.141 4.34 1 98.38 204 CYS B C 1
ATOM 3897 O O . CYS B 1 204 ? -15.953 16.078 3.207 1 98.38 204 CYS B O 1
ATOM 3899 N N . THR B 1 205 ? -15.602 15.156 5.199 1 98.5 205 THR B N 1
ATOM 3900 C CA . THR B 1 205 ? -15.969 13.789 4.852 1 98.5 205 THR B CA 1
ATOM 3901 C C . THR B 1 205 ? -17.422 13.727 4.387 1 98.5 205 THR B C 1
ATOM 3903 O O . THR B 1 205 ? -17.75 13.031 3.426 1 98.5 205 THR B O 1
ATOM 3906 N N . TYR B 1 206 ? -18.266 14.523 5.062 1 98.62 206 TYR B N 1
ATOM 3907 C CA . TYR B 1 206 ? -19.688 14.453 4.734 1 98.62 206 TYR B CA 1
ATOM 3908 C C . TYR B 1 206 ? -20.219 15.828 4.332 1 98.62 206 TYR B C 1
ATOM 3910 O O . TYR B 1 206 ? -19.781 16.844 4.859 1 98.62 206 TYR B O 1
ATOM 3918 N N . ILE B 1 207 ? -21.219 15.781 3.385 1 98.31 207 ILE B N 1
ATOM 3919 C CA . ILE B 1 207 ? -21.594 17.078 2.846 1 98.31 207 ILE B CA 1
ATOM 3920 C C . ILE B 1 207 ? -23.094 17.125 2.598 1 98.31 207 ILE B C 1
ATOM 3922 O O . ILE B 1 207 ? -23.641 18.141 2.139 1 98.31 207 ILE B O 1
ATOM 3926 N N . ASP B 1 208 ? -23.781 16.047 2.826 1 96.38 208 ASP B N 1
ATOM 3927 C CA . ASP B 1 208 ? -25.203 16.016 2.496 1 96.38 208 ASP B CA 1
ATOM 3928 C C . ASP B 1 208 ? -26.047 15.555 3.688 1 96.38 208 ASP B C 1
ATOM 3930 O O . ASP B 1 208 ? -25.516 15.359 4.785 1 96.38 208 ASP B O 1
ATOM 3934 N N . ASP B 1 209 ? -27.391 15.391 3.453 1 94.81 209 ASP B N 1
ATOM 3935 C CA . ASP B 1 209 ? -28.312 15.125 4.547 1 94.81 209 ASP B CA 1
ATOM 3936 C C . ASP B 1 209 ? -28.422 13.633 4.828 1 94.81 209 ASP B C 1
ATOM 3938 O O . ASP B 1 209 ? -28.938 13.227 5.871 1 94.81 209 ASP B O 1
ATOM 3942 N N . LYS B 1 210 ? -27.969 12.82 3.906 1 94.94 210 LYS B N 1
ATOM 3943 C CA . LYS B 1 210 ? -28 11.375 4.129 1 94.94 210 LYS B CA 1
ATOM 3944 C C . LYS B 1 210 ? -27.062 10.969 5.258 1 94.94 210 LYS B C 1
ATOM 3946 O O . LYS B 1 210 ? -27.281 9.945 5.914 1 94.94 210 LYS B O 1
ATOM 3951 N N . ARG B 1 211 ? -26.047 11.758 5.516 1 95.25 211 ARG B N 1
ATOM 3952 C CA . ARG B 1 211 ? -25.125 11.641 6.645 1 95.25 211 ARG B CA 1
ATOM 3953 C C . ARG B 1 211 ? -25.078 12.93 7.453 1 95.25 211 ARG B C 1
ATOM 3955 O O . ARG B 1 211 ? -24.188 13.758 7.266 1 95.25 211 ARG B O 1
ATOM 3962 N N . PRO B 1 212 ? -25.984 13.07 8.344 1 96.56 212 PRO B N 1
ATOM 3963 C CA . PRO B 1 212 ? -26.109 14.344 9.055 1 96.56 212 PRO B CA 1
ATOM 3964 C C . PRO B 1 212 ? -24.938 14.617 9.992 1 96.56 212 PRO B C 1
ATOM 3966 O O . PRO B 1 212 ? -24.109 13.727 10.234 1 96.56 212 PRO B O 1
ATOM 3969 N N . VAL B 1 213 ? -24.844 15.773 10.523 1 98.06 213 VAL B N 1
ATOM 3970 C CA . VAL B 1 213 ? -23.75 16.266 11.352 1 98.06 213 VAL B CA 1
ATOM 3971 C C . VAL B 1 213 ? -23.547 15.344 12.547 1 98.06 213 VAL B C 1
ATOM 3973 O O . VAL B 1 213 ? -22.422 14.992 12.883 1 98.06 213 VAL B O 1
ATOM 3976 N N . ALA B 1 214 ? -24.641 14.93 13.188 1 97.69 214 ALA B N 1
ATOM 3977 C CA . ALA B 1 214 ? -24.562 14.078 14.375 1 97.69 214 ALA B CA 1
ATOM 3978 C C . ALA B 1 214 ? -23.844 12.766 14.062 1 97.69 214 ALA B C 1
ATOM 3980 O O . ALA B 1 214 ? -23.016 12.297 14.852 1 97.69 214 ALA B O 1
ATOM 3981 N N . ARG B 1 215 ? -24.188 12.188 12.953 1 96.62 215 ARG B N 1
ATOM 3982 C CA . ARG B 1 215 ? -23.547 10.93 12.547 1 96.62 215 ARG B CA 1
ATOM 3983 C C . ARG B 1 215 ? -22.094 11.148 12.195 1 96.62 215 ARG B C 1
ATOM 3985 O O . ARG B 1 215 ? -21.234 10.312 12.523 1 96.62 215 ARG B O 1
ATOM 3992 N N . ALA B 1 216 ? -21.812 12.234 11.453 1 97.69 216 ALA B N 1
ATOM 3993 C CA . ALA B 1 216 ? -20.422 12.586 11.133 1 97.69 216 ALA B CA 1
ATOM 3994 C C . ALA B 1 216 ? -19.578 12.672 12.391 1 97.69 216 ALA B C 1
ATOM 3996 O O . ALA B 1 216 ? -18.484 12.102 12.453 1 97.69 216 ALA B O 1
ATOM 3997 N N . ARG B 1 217 ? -20.078 13.328 13.414 1 97.25 217 ARG B N 1
ATOM 3998 C CA . ARG B 1 217 ? -19.375 13.5 14.68 1 97.25 217 ARG B CA 1
ATOM 3999 C C . ARG B 1 217 ? -19.156 12.164 15.375 1 97.25 217 ARG B C 1
ATOM 4001 O O . ARG B 1 217 ? -18.094 11.93 15.961 1 97.25 217 ARG B O 1
ATOM 4008 N N . GLU B 1 218 ? -20.188 11.352 15.375 1 96.69 218 GLU B N 1
ATOM 4009 C CA . GLU B 1 218 ? -20.078 10.023 15.969 1 96.69 218 GLU B CA 1
ATOM 4010 C C . GLU B 1 218 ? -18.906 9.234 15.359 1 96.69 218 GLU B C 1
ATOM 4012 O O . GLU B 1 218 ? -18.234 8.492 16.062 1 96.69 218 GLU B O 1
ATOM 4017 N N . TRP B 1 219 ? -18.656 9.445 14.125 1 95.75 219 TRP B N 1
ATOM 4018 C CA . TRP B 1 219 ? -17.609 8.711 13.43 1 95.75 219 TRP B CA 1
ATOM 4019 C C . TRP B 1 219 ? -16.297 9.477 13.461 1 95.75 219 TRP B C 1
ATOM 4021 O O . TRP B 1 219 ? -15.297 9.047 12.867 1 95.75 219 TRP B O 1
ATOM 4031 N N . GLY B 1 220 ? -16.297 10.609 14.117 1 98.12 220 GLY B N 1
ATOM 4032 C CA . GLY B 1 220 ? -15.086 11.383 14.297 1 98.12 220 GLY B CA 1
ATOM 4033 C C . GLY B 1 220 ? -14.68 12.164 13.062 1 98.12 220 GLY B C 1
ATOM 4034 O O . GLY B 1 220 ? -13.492 12.273 12.742 1 98.12 220 GLY B O 1
ATOM 4035 N N . HIS B 1 221 ? -15.68 12.672 12.32 1 98.69 221 HIS B N 1
ATOM 4036 C CA . HIS B 1 221 ? -15.398 13.398 11.086 1 98.69 221 HIS B CA 1
ATOM 4037 C C . HIS B 1 221 ? -16.141 14.734 11.047 1 98.69 221 HIS B C 1
ATOM 4039 O O . HIS B 1 221 ? -17.016 14.984 11.883 1 98.69 221 HIS B O 1
ATOM 4045 N N . ILE B 1 222 ? -15.789 15.586 10.078 1 98.75 222 ILE B N 1
ATOM 4046 C CA . ILE B 1 222 ? -16.391 16.906 9.93 1 98.75 222 ILE B CA 1
ATOM 4047 C C . ILE B 1 222 ? -17.453 16.859 8.82 1 98.75 222 ILE B C 1
ATOM 4049 O O . ILE B 1 222 ? -17.234 16.25 7.77 1 98.75 222 ILE B O 1
ATOM 4053 N N . HIS B 1 223 ? -18.547 17.453 9.078 1 98.75 223 HIS B N 1
ATOM 4054 C CA . HIS B 1 223 ? -19.578 17.719 8.078 1 98.75 223 HIS B CA 1
ATOM 4055 C C . HIS B 1 223 ? -19.438 19.125 7.504 1 98.75 223 HIS B C 1
ATOM 4057 O O . HIS B 1 223 ? -19.141 20.062 8.234 1 98.75 223 HIS B O 1
ATOM 4063 N N . LEU B 1 224 ? -19.75 19.297 6.23 1 98.5 224 LEU B N 1
ATOM 4064 C CA . LEU B 1 224 ? -19.672 20.594 5.562 1 98.5 224 LEU B CA 1
ATOM 4065 C C . LEU B 1 224 ? -20.484 21.641 6.32 1 98.5 224 LEU B C 1
ATOM 4067 O O . LEU B 1 224 ? -20.062 22.781 6.438 1 98.5 224 LEU B O 1
ATOM 4071 N N . ASP B 1 225 ? -21.594 21.266 6.871 1 98.19 225 ASP B N 1
ATOM 4072 C CA . ASP B 1 225 ? -22.438 22.203 7.609 1 98.19 225 ASP B CA 1
ATOM 4073 C C . ASP B 1 225 ? -21.719 22.766 8.828 1 98.19 225 ASP B C 1
ATOM 4075 O O . ASP B 1 225 ? -21.938 23.906 9.219 1 98.19 225 ASP B O 1
ATOM 4079 N N . GLU B 1 226 ? -20.891 21.984 9.445 1 98.12 226 GLU B N 1
ATOM 4080 C CA . GLU B 1 226 ? -20.094 22.484 10.578 1 98.12 226 GLU B CA 1
ATOM 4081 C C . GLU B 1 226 ? -19.031 23.469 10.117 1 98.12 226 GLU B C 1
ATOM 4083 O O . GLU B 1 226 ? -18.734 24.438 10.812 1 98.12 226 GLU B O 1
ATOM 4088 N N . ILE B 1 227 ? -18.438 23.172 9 1 97.94 227 ILE B N 1
ATOM 4089 C CA . ILE B 1 227 ? -17.469 24.094 8.438 1 97.94 227 ILE B CA 1
ATOM 4090 C C . ILE B 1 227 ? -18.125 25.453 8.188 1 97.94 227 ILE B C 1
ATOM 4092 O O . ILE B 1 227 ? -17.578 26.484 8.562 1 97.94 227 ILE B O 1
ATOM 4096 N N . ILE B 1 228 ? -19.281 25.422 7.605 1 97.06 228 ILE B N 1
ATOM 4097 C CA . ILE B 1 228 ? -20.016 26.641 7.301 1 97.06 228 ILE B CA 1
ATOM 4098 C C . ILE B 1 228 ? -20.391 27.359 8.594 1 97.06 228 ILE B C 1
ATOM 4100 O O . ILE B 1 228 ? -20.219 28.578 8.711 1 97.06 228 ILE B O 1
ATOM 4104 N N . ALA B 1 229 ? -20.844 26.625 9.547 1 96.94 229 ALA B N 1
ATOM 4105 C CA . ALA B 1 229 ? -21.266 27.188 10.828 1 96.94 229 ALA B CA 1
ATOM 4106 C C . ALA B 1 229 ? -20.094 27.844 11.555 1 96.94 229 ALA B C 1
ATOM 4108 O O . ALA B 1 229 ? -20.281 28.75 12.375 1 96.94 229 ALA B O 1
ATOM 4109 N N . HIS B 1 230 ? -18.875 27.375 11.312 1 97.44 230 HIS B N 1
ATOM 4110 C CA . HIS B 1 230 ? -17.703 27.891 11.977 1 97.44 230 HIS B CA 1
ATOM 4111 C C . HIS B 1 230 ? -16.828 28.703 11.016 1 97.44 230 HIS B C 1
ATOM 4113 O O . HIS B 1 230 ? -15.617 28.797 11.195 1 97.44 230 HIS B O 1
ATOM 4119 N N . ALA B 1 231 ? -17.391 29.266 10.039 1 96.44 231 ALA B N 1
ATOM 4120 C CA . ALA B 1 231 ? -16.688 29.984 8.984 1 96.44 231 ALA B CA 1
ATOM 4121 C C . ALA B 1 231 ? -15.844 31.109 9.555 1 96.44 231 ALA B C 1
ATOM 4123 O O . ALA B 1 231 ? -14.773 31.422 9.031 1 96.44 231 ALA B O 1
ATOM 4124 N N . HIS B 1 232 ? -16.234 31.719 10.609 1 95.5 232 HIS B N 1
ATOM 4125 C CA . HIS B 1 232 ? -15.578 32.875 11.211 1 95.5 232 HIS B CA 1
ATOM 4126 C C . HIS B 1 232 ? -14.211 32.5 11.781 1 95.5 232 HIS B C 1
ATOM 4128 O O . HIS B 1 232 ? -13.375 33.375 12.023 1 95.5 232 HIS B O 1
ATOM 4134 N N . LEU B 1 233 ? -13.961 31.219 12.008 1 97.62 233 LEU B N 1
ATOM 4135 C CA . LEU B 1 233 ? -12.695 30.781 12.594 1 97.62 233 LEU B CA 1
ATOM 4136 C C . LEU B 1 233 ? -11.609 30.688 11.523 1 97.62 233 LEU B C 1
ATOM 4138 O O . LEU B 1 233 ? -10.422 30.641 11.852 1 97.62 233 LEU B O 1
ATOM 4142 N N . PHE B 1 234 ? -11.984 30.625 10.297 1 97.81 234 PHE B N 1
ATOM 4143 C CA . PHE B 1 234 ? -11.031 30.453 9.211 1 97.81 234 PHE B CA 1
ATOM 4144 C C . PHE B 1 234 ? -10.391 31.781 8.828 1 97.81 234 PHE B C 1
ATOM 4146 O O . PHE B 1 234 ? -11.047 32.625 8.242 1 97.81 234 PHE B O 1
ATOM 4153 N N . LYS B 1 235 ? -9.133 31.906 9.094 1 97.81 235 LYS B N 1
ATOM 4154 C CA . LYS B 1 235 ? -8.398 33.125 8.742 1 97.81 235 LYS B CA 1
ATOM 4155 C C . LYS B 1 235 ? -7.379 32.844 7.641 1 97.81 235 LYS B C 1
ATOM 4157 O O . LYS B 1 235 ? -6.496 33.656 7.379 1 97.81 235 LYS B O 1
ATOM 4162 N N . ASN B 1 236 ? -7.473 31.766 6.992 1 98.44 236 ASN B N 1
ATOM 4163 C CA . ASN B 1 236 ? -6.523 31.266 5.996 1 98.44 236 ASN B CA 1
ATOM 4164 C C . ASN B 1 236 ? -6.703 31.984 4.656 1 98.44 236 ASN B C 1
ATOM 4166 O O . ASN B 1 236 ? -7.812 32.375 4.301 1 98.44 236 ASN B O 1
ATOM 4170 N N . GLU B 1 237 ? -5.617 32.094 3.936 1 98.5 237 GLU B N 1
ATOM 4171 C CA . GLU B 1 237 ? -5.711 32.594 2.562 1 98.5 237 GLU B CA 1
ATOM 4172 C C . GLU B 1 237 ? -6.367 31.547 1.654 1 98.5 237 GLU B C 1
ATOM 4174 O O . GLU B 1 237 ? -7.16 31.891 0.778 1 98.5 237 GLU B O 1
ATOM 4179 N N . LYS B 1 238 ? -6.031 30.266 1.813 1 98.62 238 LYS B N 1
ATOM 4180 C CA . LYS B 1 238 ? -6.629 29.141 1.082 1 98.62 238 LYS B CA 1
ATOM 4181 C C . LYS B 1 238 ? -7.047 28.031 2.031 1 98.62 238 LYS B C 1
ATOM 4183 O O . LYS B 1 238 ? -6.344 27.734 2.996 1 98.62 238 LYS B O 1
ATOM 4188 N N . ILE B 1 239 ? -8.156 27.484 1.727 1 98.62 239 ILE B N 1
ATOM 4189 C CA . ILE B 1 239 ? -8.711 26.344 2.459 1 98.62 239 ILE B CA 1
ATOM 4190 C C . ILE B 1 239 ? -8.953 25.188 1.499 1 98.62 239 ILE B C 1
ATOM 4192 O O . ILE B 1 239 ? -9.766 25.297 0.576 1 98.62 239 ILE B O 1
ATOM 4196 N N . VAL B 1 240 ? -8.289 24.078 1.702 1 98.75 240 VAL B N 1
ATOM 4197 C CA . VAL B 1 240 ? -8.469 22.906 0.85 1 98.75 240 VAL B CA 1
ATOM 4198 C C . VAL B 1 240 ? -9.367 21.891 1.55 1 98.75 240 VAL B C 1
ATOM 4200 O O . VAL B 1 240 ? -8.992 21.328 2.578 1 98.75 240 VAL B O 1
ATOM 4203 N N . LEU B 1 241 ? -10.531 21.719 1.025 1 98.62 241 LEU B N 1
ATOM 4204 C CA . LEU B 1 241 ? -11.422 20.672 1.522 1 98.62 241 LEU B CA 1
ATOM 4205 C C . LEU B 1 241 ? -11.078 19.312 0.907 1 98.62 241 LEU B C 1
ATOM 4207 O O . LEU B 1 241 ? -10.969 19.203 -0.315 1 98.62 241 LEU B O 1
ATOM 4211 N N . THR B 1 242 ? -10.898 18.312 1.787 1 98.31 242 THR B N 1
ATOM 4212 C CA . THR B 1 242 ? -10.414 17.016 1.322 1 98.31 242 THR B CA 1
ATOM 4213 C C . THR B 1 242 ? -11.078 15.883 2.092 1 98.31 242 THR B C 1
ATOM 4215 O O . THR B 1 242 ? -11.977 16.109 2.902 1 98.31 242 THR B O 1
ATOM 4218 N N . HIS B 1 243 ? -10.711 14.586 1.724 1 98.38 243 HIS B N 1
ATOM 4219 C CA . HIS B 1 243 ? -11.141 13.383 2.432 1 98.38 243 HIS B CA 1
ATOM 4220 C C . HIS B 1 243 ? -12.648 13.195 2.334 1 98.38 243 HIS B C 1
ATOM 4222 O O . HIS B 1 243 ? -13.297 12.82 3.314 1 98.38 243 HIS B O 1
ATOM 4228 N N . PHE B 1 244 ? -13.242 13.578 1.199 1 98.19 244 PHE B N 1
ATOM 4229 C CA . PHE B 1 244 ? -14.664 13.352 0.96 1 98.19 244 PHE B CA 1
ATOM 4230 C C . PHE B 1 244 ? -14.977 11.859 0.932 1 98.19 244 PHE B C 1
ATOM 4232 O O . PHE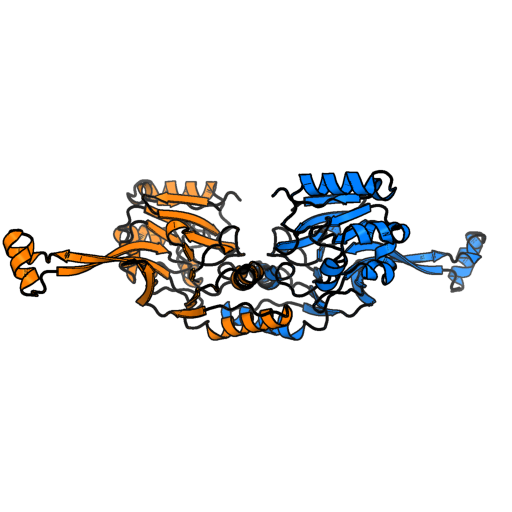 B 1 244 ? -14.203 11.062 0.401 1 98.19 244 PHE B O 1
ATOM 4239 N N . SER B 1 245 ? -16.141 11.539 1.408 1 96.19 245 SER B N 1
ATOM 4240 C CA . SER B 1 245 ? -16.609 10.156 1.347 1 96.19 245 SER B CA 1
ATOM 4241 C C . SER B 1 245 ? -16.672 9.656 -0.092 1 96.19 245 SER B C 1
ATOM 4243 O O . SER B 1 245 ? -17.062 10.391 -0.998 1 96.19 245 SER B O 1
ATOM 4245 N N . LYS B 1 246 ? -16.344 8.391 -0.215 1 92.62 246 LYS B N 1
ATOM 4246 C CA . LYS B 1 246 ? -16.344 7.773 -1.538 1 92.62 246 LYS B CA 1
ATOM 4247 C C . LYS B 1 246 ? -17.75 7.758 -2.143 1 92.62 246 LYS B C 1
ATOM 4249 O O . LYS B 1 246 ? -17.906 7.531 -3.344 1 92.62 246 LYS B O 1
ATOM 4254 N N . ARG B 1 247 ? -18.719 7.988 -1.381 1 93.19 247 ARG B N 1
ATOM 4255 C CA . ARG B 1 247 ? -20.094 7.984 -1.844 1 93.19 247 ARG B CA 1
ATOM 4256 C C . ARG B 1 247 ? -20.375 9.164 -2.768 1 93.19 247 ARG B C 1
ATOM 4258 O O . ARG B 1 247 ? -21.375 9.188 -3.479 1 93.19 247 ARG B O 1
ATOM 4265 N N . TYR B 1 248 ? -19.516 10.188 -2.646 1 96 248 TYR B N 1
ATOM 4266 C CA . TYR B 1 248 ? -19.703 11.391 -3.449 1 96 248 TYR B CA 1
ATOM 4267 C C . TYR B 1 248 ? -18.75 11.406 -4.641 1 96 248 TYR B C 1
ATOM 4269 O O . TYR B 1 248 ? -17.578 11.07 -4.508 1 96 248 TYR B O 1
ATOM 4277 N N . ASN B 1 249 ? -19.266 11.742 -5.77 1 94.56 249 ASN B N 1
ATOM 4278 C CA . ASN B 1 249 ? -18.359 12.031 -6.883 1 94.56 249 ASN B CA 1
ATOM 4279 C C . ASN B 1 249 ? -18.047 13.523 -6.977 1 94.56 249 ASN B C 1
ATOM 4281 O O . ASN B 1 249 ? -18.703 14.344 -6.324 1 94.56 249 ASN B O 1
ATOM 4285 N N . ARG B 1 250 ? -17.078 13.797 -7.762 1 95.56 250 ARG B N 1
ATOM 4286 C CA . ARG B 1 250 ? -16.578 15.164 -7.859 1 95.56 250 ARG B CA 1
ATOM 4287 C C . ARG B 1 250 ? -17.688 16.125 -8.266 1 95.56 250 ARG B C 1
ATOM 4289 O O . ARG B 1 250 ? -17.812 17.219 -7.695 1 95.56 250 ARG B O 1
ATOM 4296 N N . ARG B 1 251 ? -18.531 15.797 -9.266 1 95.69 251 ARG B N 1
ATOM 4297 C CA . ARG B 1 251 ? -19.609 16.656 -9.758 1 95.69 251 ARG B CA 1
ATOM 4298 C C . ARG B 1 251 ? -20.594 17 -8.641 1 95.69 251 ARG B C 1
ATOM 4300 O O . ARG B 1 251 ? -20.969 18.156 -8.469 1 95.69 251 ARG B O 1
ATOM 4307 N N . PHE B 1 252 ? -20.953 15.953 -7.91 1 97.25 252 PHE B N 1
ATOM 4308 C CA . PHE B 1 252 ? -21.906 16.156 -6.82 1 97.25 252 PHE B CA 1
ATOM 4309 C C . PHE B 1 252 ? -21.297 17.047 -5.738 1 97.25 252 PHE B C 1
ATOM 4311 O O . PHE B 1 252 ? -21.984 17.938 -5.215 1 97.25 252 PHE B O 1
ATOM 4318 N N . ILE B 1 253 ? -20.062 16.859 -5.383 1 97.81 253 ILE B N 1
ATOM 4319 C CA . ILE B 1 253 ? -19.375 17.656 -4.367 1 97.81 253 ILE B CA 1
ATOM 4320 C C . ILE B 1 253 ? -19.391 19.125 -4.754 1 97.81 253 ILE B C 1
ATOM 4322 O O . ILE B 1 253 ? -19.781 19.984 -3.951 1 97.81 253 ILE B O 1
ATOM 4326 N N . LEU B 1 254 ? -19.016 19.406 -5.977 1 96.38 254 LEU B N 1
ATOM 4327 C CA . LEU B 1 254 ? -18.953 20.797 -6.441 1 96.38 254 LEU B CA 1
ATOM 4328 C C . LEU B 1 254 ? -20.344 21.422 -6.441 1 96.38 254 LEU B C 1
ATOM 4330 O O . LEU B 1 254 ? -20.5 22.594 -6.074 1 96.38 254 LEU B O 1
ATOM 4334 N N . GLN B 1 255 ? -21.297 20.641 -6.852 1 96.94 255 GLN B N 1
ATOM 4335 C CA . GLN B 1 255 ? -22.672 21.141 -6.859 1 96.94 255 GLN B CA 1
ATOM 4336 C C . GLN B 1 255 ? -23.125 21.531 -5.457 1 96.94 255 GLN B C 1
ATOM 4338 O O . GLN B 1 255 ? -23.719 22.594 -5.266 1 96.94 255 GLN B O 1
ATOM 4343 N N . VAL B 1 256 ? -22.891 20.641 -4.535 1 97.56 256 VAL B N 1
ATOM 4344 C CA . VAL B 1 256 ? -23.328 20.875 -3.16 1 97.56 256 VAL B CA 1
ATOM 4345 C C . VAL B 1 256 ? -22.594 22.078 -2.582 1 97.56 256 VAL B C 1
ATOM 4347 O O . VAL B 1 256 ? -23.203 22.938 -1.948 1 97.56 256 VAL B O 1
ATOM 4350 N N . LEU B 1 257 ? -21.328 22.156 -2.773 1 96.94 257 LEU B N 1
ATOM 4351 C CA . LEU B 1 257 ? -20.531 23.25 -2.242 1 96.94 257 LEU B CA 1
ATOM 4352 C C . LEU B 1 257 ? -20.984 24.594 -2.822 1 96.94 257 LEU B C 1
ATOM 4354 O O . LEU B 1 257 ? -21.141 25.578 -2.09 1 96.94 257 LEU B O 1
ATOM 4358 N N . ASN B 1 258 ? -21.203 24.641 -4.121 1 95.62 258 ASN B N 1
ATOM 4359 C CA . ASN B 1 258 ? -21.672 25.859 -4.766 1 95.62 258 ASN B CA 1
ATOM 4360 C C . ASN B 1 258 ? -23.031 26.312 -4.215 1 95.62 258 ASN B C 1
ATOM 4362 O O . ASN B 1 258 ? -23.25 27.5 -4 1 95.62 258 ASN B O 1
ATOM 4366 N N . LYS B 1 259 ? -23.828 25.391 -4.082 1 96.44 259 LYS B N 1
ATOM 4367 C CA . LYS B 1 259 ? -25.156 25.703 -3.58 1 96.44 259 LYS B CA 1
ATOM 4368 C C . LYS B 1 259 ? -25.094 26.219 -2.145 1 96.44 259 LYS B C 1
ATOM 4370 O O . LYS B 1 259 ? -25.703 27.25 -1.822 1 96.44 259 LYS B O 1
ATOM 4375 N N . LYS B 1 260 ? -24.391 25.578 -1.279 1 96.38 260 LYS B N 1
ATOM 4376 C CA . LYS B 1 260 ? -24.406 25.875 0.151 1 96.38 260 LYS B CA 1
ATOM 4377 C C . LYS B 1 260 ? -23.562 27.094 0.475 1 96.38 260 LYS B C 1
ATOM 4379 O O . LYS B 1 260 ? -23.812 27.797 1.46 1 96.38 260 LYS B O 1
ATOM 4384 N N . LEU B 1 261 ? -22.594 27.328 -0.37 1 95.31 261 LEU B N 1
ATOM 4385 C CA . LEU B 1 261 ? -21.641 28.375 -0.039 1 95.31 261 LEU B CA 1
ATOM 4386 C C . LEU B 1 261 ? -21.797 29.562 -0.975 1 95.31 261 LEU B C 1
ATOM 4388 O O . LEU B 1 261 ? -20.984 30.484 -0.966 1 95.31 261 LEU B O 1
ATOM 4392 N N . GLN B 1 262 ? -22.719 29.594 -1.834 1 90.5 262 GLN B N 1
ATOM 4393 C CA . GLN B 1 262 ? -22.891 30.594 -2.891 1 90.5 262 GLN B CA 1
ATOM 4394 C C . GLN B 1 262 ? -22.797 32 -2.334 1 90.5 262 GLN B C 1
ATOM 4396 O O . GLN B 1 262 ? -22.234 32.906 -2.975 1 90.5 262 GLN B O 1
ATOM 4401 N N . ASP B 1 263 ? -23.281 32.344 -1.136 1 88.44 263 ASP B N 1
ATOM 4402 C CA . ASP B 1 263 ? -23.281 33.688 -0.593 1 88.44 263 ASP B CA 1
ATOM 4403 C C . ASP B 1 263 ? -22.266 33.812 0.539 1 88.44 263 ASP B C 1
ATOM 4405 O O . ASP B 1 263 ? -22.328 34.75 1.333 1 88.44 263 ASP B O 1
ATOM 4409 N N . HIS B 1 264 ? -21.422 32.844 0.54 1 90.5 264 HIS B N 1
ATOM 4410 C CA . HIS B 1 264 ? -20.453 32.844 1.624 1 90.5 264 HIS B CA 1
ATOM 4411 C C . HIS B 1 264 ? -19.078 33.281 1.124 1 90.5 264 HIS B C 1
ATOM 4413 O O . HIS B 1 264 ? -18.625 32.844 0.06 1 90.5 264 HIS B O 1
ATOM 4419 N N . ASP B 1 265 ? -18.375 34.125 1.851 1 89.69 265 ASP B N 1
ATOM 4420 C CA . ASP B 1 265 ? -17.047 34.625 1.497 1 89.69 265 ASP B CA 1
ATOM 4421 C C . ASP B 1 265 ? -16.016 33.5 1.452 1 89.69 265 ASP B C 1
ATOM 4423 O O . ASP B 1 265 ? -15.008 33.594 0.758 1 89.69 265 ASP B O 1
ATOM 4427 N N . LEU B 1 266 ? -16.266 32.375 2.121 1 93 266 LEU B N 1
ATOM 4428 C CA . LEU B 1 266 ? -15.359 31.219 2.189 1 93 266 LEU B CA 1
ATOM 4429 C C . LEU B 1 266 ? -15.156 30.609 0.809 1 93 266 LEU B C 1
ATOM 4431 O O . LEU B 1 266 ? -14.094 30.047 0.525 1 93 266 LEU B O 1
ATOM 4435 N N . LEU B 1 267 ? -16.188 30.734 0.025 1 92.56 267 LEU B N 1
ATOM 4436 C CA . LEU B 1 267 ? -16.188 30.031 -1.254 1 92.56 267 LEU B CA 1
ATOM 4437 C C . LEU B 1 267 ? -15.008 30.453 -2.111 1 92.56 267 LEU B C 1
ATOM 4439 O O . LEU B 1 267 ? -14.391 29.625 -2.779 1 92.56 267 LEU B O 1
ATOM 4443 N N . SER B 1 268 ? -14.633 31.75 -2.074 1 94.06 268 SER B N 1
ATOM 4444 C CA . SER B 1 268 ? -13.57 32.281 -2.92 1 94.06 268 SER B CA 1
ATOM 4445 C C . SER B 1 268 ? -12.203 31.781 -2.465 1 94.06 268 SER B C 1
ATOM 4447 O O . SER B 1 268 ? -11.227 31.844 -3.219 1 94.06 268 SER B O 1
ATOM 4449 N N . ARG B 1 269 ? -12.102 31.219 -1.27 1 97.06 269 ARG B N 1
ATOM 4450 C CA . ARG B 1 269 ? -10.82 30.781 -0.717 1 97.06 269 ARG B CA 1
ATOM 4451 C C . ARG B 1 269 ? -10.727 29.266 -0.704 1 97.06 269 ARG B C 1
ATOM 4453 O O . ARG B 1 269 ? -9.68 28.703 -0.377 1 97.06 269 ARG B O 1
ATOM 4460 N N . ILE B 1 270 ? -11.766 28.594 -1.105 1 97.38 270 ILE B N 1
ATOM 4461 C CA . ILE B 1 270 ? -11.836 27.141 -0.979 1 97.38 270 ILE B CA 1
ATOM 4462 C C . ILE B 1 270 ? -11.312 26.484 -2.254 1 97.38 270 ILE B C 1
ATOM 4464 O O . ILE B 1 270 ? -11.633 26.922 -3.361 1 97.38 270 ILE B O 1
ATOM 4468 N N . PHE B 1 271 ? -10.477 25.547 -2.125 1 97.44 271 PHE B N 1
ATOM 4469 C CA . PHE B 1 271 ? -10.086 24.594 -3.154 1 97.44 271 PHE B CA 1
ATOM 4470 C C . PHE B 1 271 ? -10.602 23.203 -2.824 1 97.44 271 PHE B C 1
ATOM 4472 O O . PHE B 1 271 ? -10.391 22.703 -1.716 1 97.44 271 PHE B O 1
ATOM 4479 N N . VAL B 1 272 ? -11.242 22.578 -3.77 1 97.5 272 VAL B N 1
ATOM 4480 C CA . VAL B 1 272 ? -11.852 21.266 -3.541 1 97.5 272 VAL B CA 1
ATOM 4481 C C . VAL B 1 272 ? -10.914 20.172 -4.051 1 97.5 272 VAL B C 1
ATOM 4483 O O . VAL B 1 272 ? -10.695 20.047 -5.258 1 97.5 272 VAL B O 1
ATOM 4486 N N . LEU B 1 273 ? -10.383 19.406 -3.105 1 97.38 273 LEU B N 1
ATOM 4487 C CA . LEU B 1 273 ? -9.594 18.234 -3.467 1 97.38 273 LEU B CA 1
ATOM 4488 C C . LEU B 1 273 ? -10.477 17 -3.621 1 97.38 273 LEU B C 1
ATOM 4490 O O . LEU B 1 273 ? -10.656 16.25 -2.67 1 97.38 273 LEU B O 1
ATOM 4494 N N . ALA B 1 274 ? -10.992 16.828 -4.746 1 93.38 274 ALA B N 1
ATOM 4495 C CA . ALA B 1 274 ? -11.875 15.711 -5.055 1 93.38 274 ALA B CA 1
ATOM 4496 C C . ALA B 1 274 ? -11.344 14.906 -6.238 1 93.38 274 ALA B C 1
ATOM 4498 O O . ALA B 1 274 ? -10.82 15.477 -7.195 1 93.38 274 ALA B O 1
ATOM 4499 N N . HIS B 1 275 ? -11.391 13.641 -6.098 1 87.25 275 HIS B N 1
ATOM 4500 C CA . HIS B 1 275 ? -10.898 12.75 -7.141 1 87.25 275 HIS B CA 1
ATOM 4501 C C . HIS B 1 275 ? -12.023 12.32 -8.078 1 87.25 275 HIS B C 1
ATOM 4503 O O . HIS B 1 275 ? -13.195 12.312 -7.688 1 87.25 275 HIS B O 1
ATOM 4509 N N . ASP B 1 276 ? -11.594 12.094 -9.375 1 77.12 276 ASP B N 1
ATOM 4510 C CA . ASP B 1 276 ? -12.586 11.727 -10.383 1 77.12 276 ASP B CA 1
ATOM 4511 C C . ASP B 1 276 ? -13.07 10.297 -10.172 1 77.12 276 ASP B C 1
ATOM 4513 O O . ASP B 1 276 ? -12.312 9.438 -9.719 1 77.12 276 ASP B O 1
ATOM 4517 N N . ASP B 1 277 ? -14.008 9.828 -9.469 1 60.06 277 ASP B N 1
ATOM 4518 C CA . ASP B 1 277 ? -14.406 8.43 -9.445 1 60.06 277 ASP B CA 1
ATOM 4519 C C . ASP B 1 277 ? -14.43 7.832 -10.852 1 60.06 277 ASP B C 1
ATOM 4521 O O . ASP B 1 277 ? -14.672 8.547 -11.828 1 60.06 277 ASP B O 1
#

Nearest PDB structures (foldseek):
  7xgt-assembly1_B  TM=8.613E-01  e=2.376E-31  Oryza sativa
  7xgt-assembly1_A  TM=9.083E-01  e=2.912E-30  Oryza sativa
  2e7y-assembly1_B  TM=8.167E-01  e=9.021E-19  Thermotoga maritima
  7u2r-assembly1_A-2  TM=6.888E-01  e=8.474E-11  Paenibacillus sp. J14
  7u2s-assembly1_B  TM=6.771E-01  e=5.799E-10  Paenibacillus xerothermodurans

Foldseek 3Di:
DDWDDDDQFIWDWDFAAPQATKIDTVVLLEIEFQQLNDPPHLRRQEYEYFADDNNRHVNPLVSQVVCVVVVHPAHEYEYAPVCQVVVVVVNVVVCVVVVHDRDHHYDHDDAQDWDDRDDQWIKGWHDFWAPGHGTKIWIKGKDKDFDPVCPPPDPVVVVVCVVVVHPRIDIDIATAEIEHPQGEPCSLVRDLSQQRHQEHEFEAAAEDDVQDQVNCVVRGHYHPVSCVVPVVSHNYQAYEYGNYHPVDAPVRVVVSCCVVCVVPPNSVRYHYDGDHD/DDWDDDDQFIWDWDFAAPQATKIDTVVLLEIEFQQLNDPPHLRRQEYEYFADDNNRHVNPLVSQVVCVVVVHPAHEYEYAPVCQVVVVVVNVVVCVVVVHDRDHHYDHDDAQDWDDRDDQWIKGWHDFWAPGHGTKIWIKGKDKDFDPVCPPPDPVVVVVCVVVVHPRIDIDIATAEIEHPQGEPCRLVRDLSQQRHQEHEFEAAAEDDVQDQVNCVVRGHYHPVSCVVPVVSHNYQAYEYGNYHPVDAPVRVVVSCCVVCVVPPNSVRYDYDGDHD

pLDDT: mean 96.35, std 3.8, range [60.06, 98.94]

Radius of gyration: 28.78 Å; Cα contacts (8 Å, |Δi|>4): 1275; chains: 2; bounding box: 54×108×59 Å

InterPro domains:
  IPR001279 Metallo-beta-lactamase [PF12706] (47-244)
  IPR036866 Ribonuclease Z/Hydroxyacylglutathione hydrolase-like [G3DSA:3.60.15.10] (10-270)
  IPR036866 Ribonuclease Z/Hydroxyacylglutathione hydrolase-like [SSF56281] (32-255)

Organism: Turneriella parva (strain ATCC BAA-1111 / DSM 21527 / NCTC 11395 / H) (NCBI:txid869212)

Solvent-accessible surface area (backbone atoms only — not comparable to full-atom values): 28328 Å² total; per-residue (Å²): 118,49,80,47,76,57,90,93,45,49,35,46,31,38,42,39,32,89,61,29,25,28,38,35,26,71,94,71,42,29,27,39,30,29,6,60,43,56,88,70,53,66,75,33,50,29,38,39,34,27,38,55,43,42,30,26,37,38,10,46,64,42,38,46,44,50,26,39,77,68,70,45,76,63,35,40,39,36,32,33,47,90,48,42,65,58,49,51,50,41,51,49,46,49,26,60,52,50,70,51,86,48,69,66,48,76,44,57,42,51,66,69,41,69,45,82,74,49,92,52,28,26,41,30,34,30,66,46,42,42,88,47,72,41,25,17,40,30,37,31,36,54,43,74,36,73,31,75,90,48,68,81,55,54,67,70,57,49,51,52,39,51,72,71,65,49,84,54,54,38,81,40,79,43,31,51,33,18,38,38,51,70,21,33,72,61,35,54,75,73,26,67,54,49,19,50,2,42,34,24,40,37,52,32,36,30,78,52,77,91,52,38,59,70,57,29,47,75,67,19,28,22,26,44,67,55,52,61,75,47,47,86,59,61,62,39,67,31,37,32,41,22,24,35,35,75,89,54,41,43,69,56,51,52,51,50,49,49,66,76,29,65,91,40,80,61,51,84,31,51,42,79,53,63,61,82,118,121,48,80,46,76,56,92,93,44,49,35,48,30,39,42,41,33,89,60,30,25,26,38,36,26,70,92,71,43,29,26,39,30,29,6,59,43,57,90,70,51,64,75,33,50,30,36,39,33,26,38,55,42,43,29,27,38,37,11,46,65,41,38,46,46,50,26,40,77,67,69,44,78,63,35,40,39,35,31,32,47,90,49,42,65,56,49,51,52,40,51,50,45,49,28,60,51,50,71,51,86,50,70,65,48,77,43,57,42,52,67,70,41,70,44,80,74,49,92,53,28,26,41,30,32,30,66,46,44,42,89,48,73,41,25,16,39,28,38,31,37,56,44,75,37,73,31,75,91,48,69,83,55,52,68,71,59,49,51,51,38,50,71,72,66,50,85,54,57,38,79,41,79,44,32,50,33,19,38,37,50,70,20,31,68,60,35,54,76,74,26,67,54,49,19,52,1,42,33,26,40,38,52,33,36,29,77,52,78,94,52,38,58,68,58,28,47,74,67,20,29,23,26,44,68,55,52,61,74,48,47,86,58,61,62,40,67,32,36,33,40,23,25,35,34,75,89,54,43,41,70,57,49,52,51,49,49,48,66,77,29,65,90,40,81,60,52,84,30,52,41,78,51,64,61,82,117

Secondary structure (DSSP, 8-state):
-EEEEETTEEEEEEEEETTEEEEEEGGGTEEE--TT--TTGGG-SEEE-SB--HHHHTTHHHHHHHHHHTTPPPPEEEEEGGGHHHHHHHHHHHHHHHTS----EEEEE-TT-EEEEETTEEEEEE----SSSB-EEEEEEEEEEE-GGGTTS-HHHHHHHHHTT---EEEEEEEEEEE--S--THHHHH-HHHHH-SEEEEE--B-SSSS-HHHHHHTT--BHHHHHHTGGG---SEEEEE-EETTS-HHHHHHHHHHHHTT-GGGGGEEE-----/-EEEEETTEEEEEEEEETTEEEEEEGGGTEEE--TT--TTGGG-SEEE-SB--HHHHTTHHHHHHHHHHTTPPPPEEEEEGGGHHHHHHHHHHHHHHHTS----EEEEE-TT-EEEEETTEEEEEE----SS-B-EEEEEEEEEEE-GGGTTS-HHHHHHHHHTT---EEEEEEEEEEE--S--THHHHH-HHHHH-SEEEEE--B-SSSS-HHHHHHTT--BHHHHHHTGGG---SEEEEE-EETTS-HHHHHHHHHHHHTT-GGGGGEEE-----

Sequence (554 aa):
MIDFRHKDIAVNAIGRGGIETCYILPAFQLAFDTGRCPDGLIDMPRVFLTHGHLDHSAGLPYYISQRSLRHLPPPEIYCPAEIVAPLREILHLWQKIEGFEYPVALKGLSPGDEIPVRKDLYVRALASSHRVPCRGYALVRKTRKLKDEYLTVNGREIKRMKDRGEAIFEDRDIPIFAFSGDTTIEFLQDNQAAREATVLFIECTYIDDKRPVARAREWGHIHLDEIIAHAHLFKNEKIVLTHFSKRYNRRFILQVLNKKLQDHDLLSRIFVLAHDDMIDFRHKDIAVNAIGRGGIETCYILPAFQLAFDTGRCPDGLIDMPRVFLTHGHLDHSAGLPYYISQRSLRHLPPPEIYCPAEIVAPLREILHLWQKIEGFEYPVALKGLSPGDEIPVRKDLYVRALASSHRVPCRGYALVRKTRKLKDEYLTVNGREIKRMKDRGEAIFEDRDIPIFAFSGDTTIEFLQDNQAAREATVLFIECTYIDDKRPVARAREWGHIHLDEIIAHAHLFKNEKIVLTHFSKRYNRRFILQVLNKKLQDHDLLSRIFVLAHDD